Protein AF-A0A7C3Q2U7-F1 (afdb_monomer)

pLDDT: mean 83.55, std 12.83, range [42.94, 98.56]

Radius of gyration: 21.53 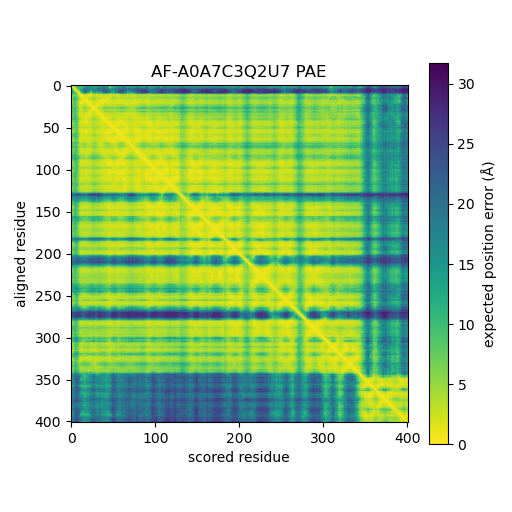Å; Cα contacts (8 Å, |Δi|>4): 1181; chains: 1; bounding box: 54×64×52 Å

Sequence (401 aa):
MLRSALPQRLPLFAGAGNTLMVYQLNSNGSIGSKITEKRLVSNIDDLKAQGNKLYVAANHAGLSMWDLGGLSSGNLTLDDQYLPDSLNEATYHIALKGSDSVFVAYKTKMALFKRNPNNTLSLLNKFAHQPLSLNPLVQLRIRGCAVKGGLLAFTTGYGAEPGTGVYLYNADNLSYISFRQQNFCDPEEVEFGQNNSLLYVAGGTESLESFGLIPHGIFYALNVSVPANPVEVYRDTVPGLPGIAISMPMNIDVQNDTVYVATQSGLKNNFNIITDTLSGRTYVYKAFANNTVQYITDFSGGLWHFDTEVFGSKAYVASEWYGIKTVNVSNVMSPVDMGNTLTGGWNLGADKFGSRLALANEGYGVKLFDITNLSSPSLIATNTAIGFCWNINYSATGQHI

Secondary structure (DSSP, 8-state):
-EEEPSSSS-PEEEEETTEEEEEEEPTTS-EEEEEEEEE-SS---EEEEETTEEEEEEBTTEEEEEE-TTGGGT--EEEEEE--SSTT--EEEEEEETTTEEEEEETTEEEEEEE-TTS-EEEEEEE---PPPSSTT---EEEEEEEETTEEEEEEESSS-TT-EEEEEETTT--EEEEEE-SSS---EEEE-SSSSEEEEEEEE--HHHH-SS-EEEEEEEE-SSTTS-EEEEEEEEE-BTTTB---EEEEEEETTEEEEEESS---TT----S-TTEEEEEEEEE-TTS-EEEEEEEEEEESEEEEEEETTEEEEEETTTEEEEEE-SSTTS-EEEEEE-----EEEEEEETTEEEEEETTTEEEEEE-SSTTS-EEEEEE-TT---S-----TTSS--

Solvent-accessible surface area (backbone atoms only — not comparable to full-atom values): 20344 Å² total; per-residue (Å²): 56,59,39,64,43,85,90,87,86,50,44,42,37,33,34,55,54,31,30,42,38,32,24,35,53,41,99,88,68,48,83,50,60,72,49,42,73,48,79,53,95,27,44,39,54,26,62,49,53,59,90,58,36,37,38,38,20,14,24,66,51,9,43,35,35,28,38,50,79,41,43,92,77,47,37,77,45,80,59,35,72,47,68,44,96,45,94,91,29,28,23,35,20,65,24,67,45,88,95,34,39,38,37,33,21,21,34,54,27,36,34,36,30,36,54,44,97,87,53,41,72,44,82,75,48,75,43,77,59,54,66,73,50,95,46,90,89,52,73,46,27,37,28,17,30,26,54,57,88,59,39,28,40,35,22,21,18,62,40,62,36,86,55,4,18,39,40,32,29,33,58,82,80,68,44,82,56,33,73,48,73,31,70,47,18,34,28,36,22,42,39,66,45,80,80,41,46,33,38,37,39,23,18,20,34,53,52,57,87,80,62,48,90,40,38,20,7,30,38,36,32,27,37,41,80,47,56,71,64,62,40,78,63,39,75,48,75,30,38,19,42,76,92,75,45,58,8,32,26,47,25,67,30,74,56,94,38,32,37,39,36,15,12,34,21,36,50,66,94,92,68,83,83,80,88,57,97,59,36,6,30,31,39,32,32,41,53,42,75,88,55,45,65,43,84,74,42,69,46,83,35,40,41,40,17,52,21,44,37,71,57,98,45,35,34,41,19,36,10,59,53,50,19,36,30,35,30,39,42,76,46,65,90,62,62,40,84,72,50,64,45,79,71,72,48,51,72,64,22,65,30,75,51,92,49,35,37,40,30,8,17,28,54,40,8,36,39,33,29,39,42,79,44,78,92,60,62,42,82,74,47,74,42,52,89,65,28,72,21,62,65,45,53,56,43,100,82,55,83,46,107

Mean predicted aligned error: 8.87 Å

Structure (mmCIF, N/CA/C/O backbone):
data_AF-A0A7C3Q2U7-F1
#
_entry.id   AF-A0A7C3Q2U7-F1
#
loop_
_atom_site.group_PDB
_atom_site.id
_atom_site.type_symbol
_atom_site.label_atom_id
_atom_site.label_alt_id
_atom_site.label_comp_id
_atom_site.label_asym_id
_atom_site.label_entity_id
_atom_site.label_seq_id
_atom_site.pdbx_PDB_ins_code
_atom_site.Cartn_x
_atom_site.Cartn_y
_atom_site.Cartn_z
_atom_site.occupancy
_atom_site.B_iso_or_equiv
_atom_site.auth_seq_id
_atom_site.auth_comp_id
_atom_site.auth_asym_id
_atom_site.auth_atom_id
_atom_site.pdbx_PDB_model_num
ATOM 1 N N . MET A 1 1 ? -3.624 6.154 3.120 1.00 50.00 1 MET A N 1
ATOM 2 C CA . MET A 1 1 ? -3.999 4.799 2.656 1.00 50.00 1 MET A CA 1
ATOM 3 C C . MET A 1 1 ? -5.444 4.755 2.181 1.00 50.00 1 MET A C 1
ATOM 5 O O . MET A 1 1 ? -6.264 5.459 2.767 1.00 50.00 1 MET A O 1
ATOM 9 N N . LEU A 1 2 ? -5.755 3.943 1.167 1.00 48.38 2 LEU A N 1
ATOM 10 C CA . LEU A 1 2 ? -7.076 3.719 0.567 1.00 48.38 2 LEU A CA 1
ATOM 11 C C . LEU A 1 2 ? -7.324 2.226 0.346 1.00 48.38 2 LEU A C 1
ATOM 13 O O . LEU A 1 2 ? -6.452 1.543 -0.184 1.00 48.38 2 LEU A O 1
ATOM 17 N N . ARG A 1 3 ? -8.496 1.723 0.751 1.00 70.50 3 ARG A N 1
ATOM 18 C CA . ARG A 1 3 ? -8.993 0.392 0.364 1.00 70.50 3 ARG A CA 1
ATOM 19 C C . ARG A 1 3 ? -10.492 0.401 0.079 1.00 70.50 3 ARG A C 1
ATOM 21 O O . ARG A 1 3 ? -11.269 1.101 0.728 1.00 70.50 3 ARG A O 1
ATOM 28 N N . SER A 1 4 ? -10.899 -0.495 -0.800 1.00 48.75 4 SER A N 1
ATOM 29 C CA . SER A 1 4 ? -12.252 -0.869 -1.160 1.00 48.75 4 SER A CA 1
ATOM 30 C C . SER A 1 4 ? -12.376 -2.383 -0.998 1.00 48.75 4 SER A C 1
ATOM 32 O O . SER A 1 4 ? -11.418 -3.144 -1.142 1.00 48.75 4 SER A O 1
ATOM 34 N N . ALA A 1 5 ? -13.561 -2.845 -0.616 1.00 47.25 5 ALA A N 1
ATOM 35 C CA . ALA A 1 5 ? -13.830 -4.268 -0.458 1.00 47.25 5 ALA A CA 1
ATOM 36 C C . ALA A 1 5 ? -14.544 -4.836 -1.707 1.00 47.25 5 ALA A C 1
ATOM 38 O O . ALA A 1 5 ? -15.299 -4.138 -2.384 1.00 47.25 5 ALA A O 1
ATOM 39 N N . LEU A 1 6 ? -14.296 -6.122 -1.986 1.00 47.62 6 LEU A N 1
ATOM 40 C CA . LEU A 1 6 ? -14.797 -6.940 -3.112 1.00 47.62 6 LEU A CA 1
ATOM 41 C C . LEU A 1 6 ? -16.341 -6.923 -3.315 1.00 47.62 6 LEU A C 1
ATOM 43 O O . LEU A 1 6 ? -17.094 -6.546 -2.425 1.00 47.62 6 LEU A O 1
ATOM 47 N N . PRO A 1 7 ? -16.859 -7.302 -4.503 1.00 48.28 7 PRO A N 1
ATOM 48 C CA . PRO A 1 7 ? -17.650 -6.401 -5.329 1.00 48.28 7 PRO A CA 1
ATOM 49 C C . PRO A 1 7 ? -19.150 -6.457 -5.028 1.00 48.28 7 PRO A C 1
ATOM 51 O O . PRO A 1 7 ? -19.771 -7.513 -5.087 1.00 48.28 7 PRO A O 1
ATOM 54 N N . GLN A 1 8 ? -19.739 -5.282 -4.799 1.00 42.94 8 GLN A N 1
ATOM 55 C CA . GLN A 1 8 ? -20.808 -4.722 -5.645 1.00 42.94 8 GLN A CA 1
ATOM 56 C C . GLN A 1 8 ? -21.399 -3.427 -5.066 1.00 42.94 8 GLN A C 1
ATOM 58 O O . GLN A 1 8 ? -22.060 -2.724 -5.818 1.00 42.94 8 GLN A O 1
ATOM 63 N N . ARG A 1 9 ? -21.148 -3.079 -3.790 1.00 53.47 9 ARG A N 1
ATOM 64 C CA . ARG A 1 9 ? -21.662 -1.867 -3.103 1.00 53.47 9 ARG A CA 1
ATOM 65 C C . ARG A 1 9 ? -20.943 -1.641 -1.759 1.00 53.47 9 ARG A C 1
ATOM 67 O O . ARG A 1 9 ? -21.580 -1.688 -0.711 1.00 53.47 9 ARG A O 1
ATOM 74 N N . LEU A 1 10 ? -19.622 -1.466 -1.749 1.00 64.25 10 LEU A N 1
ATOM 75 C CA . LEU A 1 10 ? -18.879 -1.320 -0.488 1.00 64.25 10 LEU A CA 1
ATOM 76 C C . LEU A 1 10 ? -18.264 0.074 -0.324 1.00 64.25 10 LEU A C 1
ATOM 78 O O . LEU A 1 10 ? -18.001 0.748 -1.322 1.00 64.25 10 LEU A O 1
ATOM 82 N N . PRO A 1 11 ? -18.123 0.542 0.928 1.00 76.19 11 PRO A N 1
ATOM 83 C CA . PRO A 1 11 ? -17.588 1.859 1.205 1.00 76.19 11 PRO A CA 1
ATOM 84 C C . PRO A 1 11 ? -16.089 1.942 0.916 1.00 76.19 11 PRO A C 1
ATOM 86 O O . PRO A 1 11 ? -15.379 0.937 0.925 1.00 76.19 11 PRO A O 1
ATOM 89 N N . LEU A 1 12 ? -15.624 3.164 0.680 1.00 80.00 12 LEU A N 1
ATOM 90 C CA . LEU A 1 12 ? -14.213 3.503 0.588 1.00 80.00 12 LEU A CA 1
ATOM 91 C C . LEU A 1 12 ? -13.664 3.729 1.999 1.00 80.00 12 LEU A C 1
ATOM 93 O O . LEU A 1 12 ? -14.201 4.544 2.757 1.00 80.00 12 LEU A O 1
ATOM 97 N N . PHE A 1 13 ? -12.593 3.023 2.339 1.00 84.56 13 PHE A N 1
ATOM 98 C CA . PHE A 1 13 ? -11.862 3.167 3.591 1.00 84.56 13 PHE A CA 1
ATOM 99 C C . PHE A 1 13 ? -10.617 4.007 3.343 1.00 84.56 13 PHE A C 1
ATOM 101 O O . PHE A 1 13 ? -9.801 3.664 2.493 1.00 84.56 13 PHE A O 1
ATOM 108 N N . ALA A 1 14 ? -10.455 5.090 4.094 1.00 79.44 14 ALA A N 1
ATOM 109 C CA . ALA A 1 14 ? -9.303 5.968 3.983 1.00 79.44 14 ALA A CA 1
ATOM 110 C C . ALA A 1 14 ? -8.620 6.140 5.340 1.00 79.44 14 ALA A C 1
ATOM 112 O O . ALA A 1 14 ? -9.243 6.580 6.305 1.00 79.44 14 ALA A O 1
ATOM 113 N N . GLY A 1 15 ? -7.331 5.821 5.411 1.00 76.56 15 GLY A N 1
ATOM 114 C CA . GLY A 1 15 ? -6.474 6.194 6.532 1.00 76.56 15 GLY A CA 1
ATOM 115 C C . GLY A 1 15 ? -5.944 7.609 6.316 1.00 76.56 15 GLY A C 1
ATOM 116 O O . GLY A 1 15 ? -5.132 7.817 5.411 1.00 76.56 15 GLY A O 1
ATOM 117 N N . ALA A 1 16 ? -6.416 8.563 7.121 1.00 72.31 16 ALA A N 1
ATOM 118 C CA . ALA A 1 16 ? -5.984 9.959 7.151 1.00 72.31 16 ALA A CA 1
ATOM 119 C C . ALA A 1 16 ? -5.207 10.217 8.453 1.00 72.31 16 ALA A C 1
ATOM 121 O O . ALA A 1 16 ? -5.792 10.505 9.502 1.00 72.31 16 ALA A O 1
ATOM 122 N N . GLY A 1 17 ? -3.884 10.030 8.405 1.00 76.75 17 GLY A N 1
ATOM 123 C CA . GLY A 1 17 ? -3.041 10.008 9.602 1.00 76.75 17 GLY A CA 1
ATOM 124 C C . GLY A 1 17 ? -3.463 8.871 10.532 1.00 76.75 17 GLY A C 1
ATOM 125 O O . GLY A 1 17 ? -3.490 7.710 10.134 1.00 76.75 17 GLY A O 1
ATOM 126 N N . ASN A 1 18 ? -3.847 9.199 11.762 1.00 80.38 18 ASN A N 1
ATOM 127 C CA . ASN A 1 18 ? -4.357 8.234 12.738 1.00 80.38 18 ASN A CA 1
ATOM 128 C C . ASN A 1 18 ? -5.884 8.035 12.686 1.00 80.38 18 ASN A C 1
ATOM 130 O O . ASN A 1 18 ? -6.451 7.395 13.569 1.00 80.38 18 ASN A O 1
ATOM 134 N N . THR A 1 19 ? -6.577 8.617 11.705 1.00 81.50 19 THR A N 1
ATOM 135 C CA . THR A 1 19 ? -8.038 8.535 11.607 1.00 81.50 19 THR A CA 1
ATOM 136 C C . THR A 1 19 ? -8.452 7.669 10.426 1.00 81.50 19 THR A C 1
ATOM 138 O O . THR A 1 19 ? -8.160 7.984 9.276 1.00 81.50 19 THR A O 1
ATOM 141 N N . LEU A 1 20 ? -9.182 6.594 10.705 1.00 83.25 20 LEU A N 1
ATOM 142 C CA . LEU A 1 20 ? -9.873 5.798 9.703 1.00 83.25 20 LEU A CA 1
ATOM 143 C C . LEU A 1 20 ? -11.197 6.479 9.354 1.00 83.25 20 LEU A C 1
ATOM 145 O O . LEU A 1 20 ? -12.071 6.627 10.208 1.00 83.25 20 LEU A O 1
ATOM 149 N N . MET A 1 21 ? -11.354 6.870 8.098 1.00 82.25 21 MET A N 1
ATOM 150 C CA . MET A 1 21 ? -12.576 7.437 7.539 1.00 82.25 21 MET A CA 1
ATOM 151 C C . MET A 1 21 ? -13.251 6.413 6.634 1.00 82.25 21 MET A C 1
ATOM 153 O O . MET A 1 21 ? -12.588 5.754 5.835 1.00 82.25 21 MET A O 1
ATOM 157 N N . VAL A 1 22 ? -14.572 6.291 6.742 1.00 84.25 22 VAL A N 1
ATOM 158 C CA . VAL A 1 22 ? -15.361 5.352 5.940 1.00 84.25 22 VAL A CA 1
ATOM 159 C C . VAL A 1 22 ? -16.422 6.125 5.178 1.00 84.25 22 VAL A C 1
ATOM 161 O O . VAL A 1 22 ? -17.239 6.812 5.791 1.00 84.25 22 VAL A O 1
ATOM 164 N N . TYR A 1 23 ? -16.435 6.004 3.854 1.00 80.38 23 TYR A N 1
ATOM 165 C CA . TYR A 1 23 ? -17.352 6.731 2.979 1.00 80.38 23 TYR A CA 1
ATOM 166 C C . TYR A 1 23 ? -18.207 5.787 2.155 1.00 80.38 23 TYR A C 1
ATOM 168 O O . TYR A 1 23 ? -17.700 4.831 1.582 1.00 80.38 23 TYR A O 1
ATOM 176 N N . GLN A 1 24 ? -19.490 6.094 2.009 1.00 82.81 24 GLN A N 1
ATOM 177 C CA . GLN A 1 24 ? -20.332 5.404 1.042 1.00 82.81 24 GLN A CA 1
ATOM 178 C C . GLN A 1 24 ? -19.889 5.783 -0.375 1.00 82.81 24 GLN A C 1
ATOM 180 O O . GLN A 1 24 ? -19.710 6.963 -0.661 1.00 82.81 24 GLN A O 1
ATOM 185 N N . LEU A 1 25 ? -19.763 4.812 -1.282 1.00 77.50 25 LEU A N 1
ATOM 186 C CA . LEU A 1 25 ? -19.620 5.099 -2.711 1.00 77.50 25 LEU A CA 1
ATOM 187 C C . LEU A 1 25 ? -20.998 5.204 -3.372 1.00 77.50 25 LEU A C 1
ATOM 189 O O . LEU A 1 25 ? -21.885 4.378 -3.126 1.00 77.50 25 LEU A O 1
ATOM 193 N N . ASN A 1 26 ? -21.169 6.217 -4.220 1.00 78.25 26 ASN A N 1
ATOM 194 C CA . ASN A 1 26 ? -22.335 6.356 -5.085 1.00 78.25 26 ASN A CA 1
ATOM 195 C C . ASN A 1 26 ? -22.276 5.332 -6.229 1.00 78.25 26 ASN A C 1
ATOM 197 O O . ASN A 1 26 ? -21.215 4.808 -6.567 1.00 78.25 26 ASN A O 1
ATOM 201 N N . SER A 1 27 ? -23.409 5.074 -6.884 1.00 76.69 27 SER A N 1
ATOM 202 C CA . SER A 1 27 ? -23.495 4.106 -7.993 1.00 76.69 27 SER A CA 1
ATOM 203 C C . SER A 1 27 ? -22.593 4.439 -9.189 1.00 76.69 27 SER A C 1
ATOM 205 O O . SER A 1 27 ? -22.203 3.546 -9.934 1.00 76.69 27 SER A O 1
ATOM 207 N N . ASN A 1 28 ? -22.246 5.714 -9.367 1.00 73.19 28 ASN A N 1
ATOM 208 C CA . ASN A 1 28 ? -21.318 6.202 -10.391 1.00 73.19 28 ASN A CA 1
ATOM 209 C C . ASN A 1 28 ? -19.833 6.152 -9.957 1.00 73.19 28 ASN A C 1
ATOM 211 O O . ASN A 1 28 ? -18.965 6.619 -10.700 1.00 73.19 28 ASN A O 1
ATOM 215 N N . GLY A 1 29 ? -19.544 5.632 -8.759 1.00 66.81 29 GLY A N 1
ATOM 216 C CA . GLY A 1 29 ? -18.209 5.552 -8.172 1.00 66.81 29 GLY A CA 1
ATOM 217 C C . GLY A 1 29 ? -17.691 6.857 -7.561 1.00 66.81 29 GLY A C 1
ATOM 218 O O . GLY A 1 29 ? -16.547 6.889 -7.126 1.00 66.81 29 GLY A O 1
ATOM 219 N N . SER A 1 30 ? -18.467 7.943 -7.502 1.00 73.31 30 SER A N 1
ATOM 220 C CA . SER A 1 30 ? -18.036 9.108 -6.720 1.00 73.31 30 SER A CA 1
ATOM 221 C C . SER A 1 30 ? -18.179 8.843 -5.221 1.00 73.31 30 SER A C 1
ATOM 223 O O . SER A 1 30 ? -19.038 8.067 -4.790 1.00 73.31 30 SER A O 1
ATOM 225 N N . ILE A 1 31 ? -17.336 9.493 -4.420 1.00 72.12 31 ILE A N 1
ATOM 226 C CA . ILE A 1 31 ? -17.420 9.406 -2.963 1.00 72.12 31 ILE A CA 1
ATOM 227 C C . ILE A 1 31 ? -18.670 10.167 -2.499 1.00 72.12 31 ILE A C 1
ATOM 229 O O . ILE A 1 31 ? -18.896 11.317 -2.876 1.00 72.12 31 ILE A O 1
ATOM 233 N N . GLY A 1 32 ? -19.522 9.482 -1.741 1.00 77.75 32 GLY A N 1
ATOM 234 C CA . GLY A 1 32 ? -20.755 9.995 -1.155 1.00 77.75 32 GLY A CA 1
ATOM 235 C C . GLY A 1 32 ? -20.576 10.391 0.312 1.00 77.75 32 GLY A C 1
ATOM 236 O O . GLY A 1 32 ? -19.523 10.867 0.731 1.00 77.75 32 GLY A O 1
ATOM 237 N N . SER A 1 33 ? -21.625 10.215 1.117 1.00 81.31 33 SER A N 1
ATOM 238 C CA . SER A 1 33 ? -21.607 10.599 2.532 1.00 81.31 33 SER A CA 1
ATOM 239 C C . SER A 1 33 ? -20.622 9.766 3.359 1.00 81.31 33 SER A C 1
ATOM 241 O O . SER A 1 33 ? -20.526 8.546 3.193 1.00 81.31 33 SER A O 1
ATOM 243 N N . LYS A 1 34 ? -19.958 10.410 4.326 1.00 82.56 34 LYS A N 1
ATOM 244 C CA . LYS A 1 34 ? -19.195 9.717 5.373 1.00 82.56 34 LYS A CA 1
ATOM 245 C C . LYS A 1 34 ? -20.142 8.861 6.222 1.00 82.56 34 LYS A C 1
ATOM 247 O O . LYS A 1 34 ? -21.132 9.372 6.734 1.00 82.56 34 LYS A O 1
ATOM 252 N N . ILE A 1 35 ? -19.820 7.579 6.364 1.00 83.00 35 ILE A N 1
ATOM 253 C CA . ILE A 1 35 ? -20.550 6.606 7.186 1.00 83.00 35 ILE A CA 1
ATOM 254 C C . ILE A 1 35 ? -20.117 6.740 8.646 1.00 83.00 35 ILE A C 1
ATOM 256 O O . ILE A 1 35 ? -20.946 6.913 9.530 1.00 83.00 35 ILE A O 1
ATOM 260 N N . THR A 1 36 ? -18.808 6.672 8.899 1.00 83.69 36 THR A N 1
ATOM 261 C CA . THR A 1 36 ? -18.223 6.771 10.242 1.00 83.69 36 THR A CA 1
ATOM 262 C C . THR A 1 36 ? -16.760 7.199 10.156 1.00 83.69 36 THR A C 1
ATOM 264 O O . THR A 1 36 ? -16.123 7.090 9.108 1.00 83.69 36 THR A O 1
ATOM 267 N N . GLU A 1 37 ? -16.211 7.655 11.279 1.00 85.31 37 GLU A N 1
ATOM 268 C CA . GLU A 1 37 ? -14.771 7.792 11.488 1.00 85.31 37 GLU A CA 1
ATOM 269 C C . GLU A 1 37 ? -14.351 7.099 12.789 1.00 85.31 37 GLU A C 1
ATOM 271 O O . GLU A 1 37 ? -15.141 7.006 13.731 1.00 85.31 37 GLU A O 1
ATOM 276 N N . LYS A 1 38 ? -13.117 6.594 12.841 1.00 83.00 38 LYS A N 1
ATOM 277 C CA . LYS A 1 38 ? -12.501 6.021 14.042 1.00 83.00 38 LYS A CA 1
ATOM 278 C C . LYS A 1 38 ? -11.085 6.551 14.190 1.00 83.00 38 LYS A C 1
ATOM 280 O O . LYS A 1 38 ? -10.307 6.512 13.245 1.00 83.00 38 LYS A O 1
ATOM 285 N N . ARG A 1 39 ? -10.751 7.037 15.384 1.00 83.19 39 ARG A N 1
ATOM 286 C CA . ARG A 1 39 ? -9.395 7.483 15.715 1.00 83.19 39 ARG A CA 1
ATOM 287 C C . ARG A 1 39 ? -8.621 6.348 16.359 1.00 83.19 39 ARG A C 1
ATOM 289 O O . ARG A 1 39 ? -9.099 5.748 17.319 1.00 83.19 39 ARG A O 1
ATOM 296 N N . LEU A 1 40 ? -7.438 6.085 15.830 1.00 83.25 40 LEU A N 1
ATOM 297 C CA . LEU A 1 40 ? -6.455 5.173 16.386 1.00 83.25 40 LEU A CA 1
ATOM 298 C C . LEU A 1 40 ? -5.384 5.981 17.129 1.00 83.25 40 LEU A C 1
ATOM 300 O O . LEU A 1 40 ? -5.228 7.190 16.948 1.00 83.25 40 LEU A O 1
ATOM 304 N N . VAL A 1 41 ? -4.634 5.302 17.993 1.00 86.19 41 VAL A N 1
ATOM 305 C CA . VAL A 1 41 ? -3.571 5.921 18.804 1.00 86.19 41 VAL A CA 1
ATOM 306 C C . VAL A 1 41 ? -2.276 6.160 18.020 1.00 86.19 41 VAL A C 1
ATOM 308 O O . VAL A 1 41 ? -1.319 6.712 18.554 1.00 86.19 41 VAL A O 1
ATOM 311 N N . SER A 1 42 ? -2.212 5.736 16.759 1.00 87.94 42 SER A N 1
ATOM 312 C CA . SER A 1 42 ? -1.047 5.891 15.885 1.00 87.94 42 SER A CA 1
ATOM 313 C C . SER A 1 42 ? -1.471 5.992 14.422 1.00 87.94 42 SER A C 1
ATOM 315 O O . SER A 1 42 ? -2.615 5.677 14.086 1.00 87.94 42 SER A O 1
ATOM 317 N N . ASN A 1 43 ? -0.556 6.455 13.569 1.00 86.25 43 ASN A N 1
ATOM 318 C CA . ASN A 1 43 ? -0.792 6.595 12.134 1.00 86.25 43 ASN A CA 1
ATOM 319 C C . ASN A 1 43 ? -1.131 5.249 11.494 1.00 86.25 43 ASN A C 1
ATOM 321 O O . ASN A 1 43 ? -0.556 4.229 11.863 1.00 86.25 43 ASN A O 1
ATOM 325 N N . ILE A 1 44 ? -2.072 5.271 10.555 1.00 87.31 44 ILE A N 1
ATOM 326 C CA . ILE A 1 44 ? -2.482 4.122 9.755 1.00 87.31 44 ILE A CA 1
ATOM 327 C C . ILE A 1 44 ? -1.519 4.003 8.577 1.00 87.31 44 ILE A C 1
ATOM 329 O O . ILE A 1 44 ? -1.500 4.883 7.716 1.00 87.31 44 ILE A O 1
ATOM 333 N N . ASP A 1 45 ? -0.758 2.914 8.552 1.00 89.69 45 ASP A N 1
ATOM 334 C CA . ASP A 1 45 ? 0.236 2.622 7.518 1.00 89.69 45 ASP A CA 1
ATOM 335 C C . ASP A 1 45 ? -0.331 1.708 6.426 1.00 89.69 45 ASP A C 1
ATOM 337 O O . ASP A 1 45 ? 0.030 1.877 5.27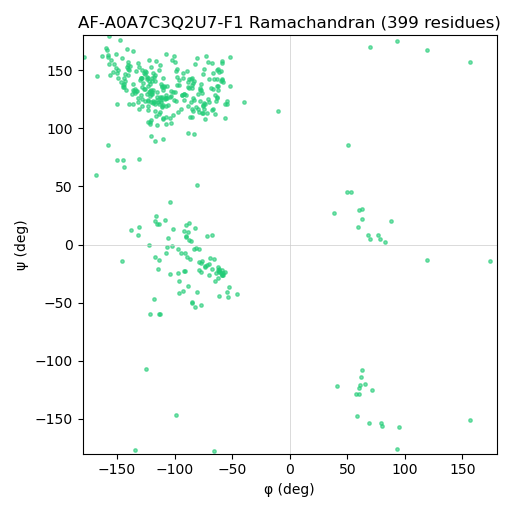2 1.00 89.69 45 ASP A O 1
ATOM 341 N N . ASP A 1 46 ? -1.273 0.809 6.744 1.00 91.50 46 ASP A N 1
ATOM 342 C CA . ASP A 1 46 ? -1.966 0.006 5.730 1.00 91.50 46 ASP A CA 1
ATOM 343 C C . ASP A 1 46 ? -3.367 -0.429 6.175 1.00 91.50 46 ASP A C 1
ATOM 345 O O . ASP A 1 46 ? -3.701 -0.531 7.360 1.00 91.50 46 ASP A O 1
ATOM 349 N N . LEU A 1 47 ? -4.206 -0.683 5.181 1.00 90.44 47 LEU A N 1
ATOM 350 C CA . LEU A 1 47 ? -5.555 -1.201 5.309 1.00 90.44 47 LEU A CA 1
ATOM 351 C C . LEU A 1 47 ? -5.662 -2.416 4.384 1.00 90.44 47 LEU A C 1
ATOM 353 O O . LEU A 1 47 ? -5.143 -2.387 3.275 1.00 90.44 47 LEU A O 1
ATOM 357 N N . LYS A 1 48 ? -6.392 -3.465 4.764 1.00 89.38 48 LYS A N 1
ATOM 358 C CA . LYS A 1 48 ? -6.821 -4.516 3.821 1.00 89.38 48 LYS A CA 1
ATOM 359 C C . LYS A 1 48 ? -8.224 -4.974 4.176 1.00 89.38 48 LYS A C 1
ATOM 361 O O . LYS A 1 48 ? -8.512 -5.250 5.336 1.00 89.38 48 LYS A O 1
ATOM 366 N N . ALA A 1 49 ? -9.101 -5.079 3.185 1.00 86.88 49 ALA A N 1
ATOM 367 C CA . ALA A 1 49 ? -10.458 -5.566 3.391 1.00 86.88 49 ALA A CA 1
ATOM 368 C C . ALA A 1 49 ? -10.640 -6.953 2.767 1.00 86.88 49 ALA A C 1
ATOM 370 O O . ALA A 1 49 ? -10.210 -7.205 1.644 1.00 86.88 49 ALA A O 1
ATOM 371 N N . GLN A 1 50 ? -11.297 -7.860 3.491 1.00 86.75 50 GLN A N 1
ATOM 372 C CA . GLN A 1 50 ? -11.624 -9.192 2.989 1.00 86.75 50 GLN A CA 1
ATOM 373 C C . GLN A 1 50 ? -12.912 -9.721 3.617 1.00 86.75 50 GLN A C 1
ATOM 375 O O . GLN A 1 50 ? -13.011 -9.925 4.832 1.00 86.75 50 GLN A O 1
ATOM 380 N N . GLY A 1 51 ? -13.893 -10.014 2.763 1.00 85.00 51 GLY A N 1
ATOM 381 C CA . GLY A 1 51 ? -15.231 -10.386 3.213 1.00 85.00 51 GLY A CA 1
ATOM 382 C C . GLY A 1 51 ? -15.846 -9.255 4.039 1.00 85.00 51 GLY A C 1
ATOM 383 O O . GLY A 1 51 ? -15.840 -8.105 3.614 1.00 85.00 51 GLY A O 1
ATOM 384 N N . ASN A 1 52 ? -16.342 -9.577 5.233 1.00 87.81 52 ASN A N 1
ATOM 385 C CA . ASN A 1 52 ? -16.906 -8.603 6.169 1.00 87.81 52 ASN A CA 1
ATOM 386 C C . ASN A 1 52 ? -15.879 -8.015 7.151 1.00 87.81 52 ASN A C 1
ATOM 388 O O . ASN A 1 52 ? -16.294 -7.483 8.175 1.00 87.81 52 ASN A O 1
ATOM 392 N N . LYS A 1 53 ? -14.569 -8.135 6.894 1.00 91.75 53 LYS A N 1
ATOM 393 C CA . LYS A 1 53 ? -13.527 -7.640 7.805 1.00 91.75 53 LYS A CA 1
ATOM 394 C C . LYS A 1 53 ? -12.641 -6.594 7.151 1.00 91.75 53 LYS A C 1
ATOM 396 O O . LYS A 1 53 ? -12.289 -6.718 5.977 1.00 91.75 53 LYS A O 1
ATOM 401 N N . LEU A 1 54 ? -12.251 -5.609 7.953 1.00 93.31 54 LEU A N 1
ATOM 402 C CA . LEU A 1 54 ? -11.196 -4.650 7.651 1.00 93.31 54 LEU A CA 1
ATOM 403 C C . LEU A 1 54 ? -10.044 -4.861 8.628 1.00 93.31 54 LEU A C 1
ATOM 405 O O . LEU A 1 54 ? -10.227 -4.770 9.839 1.00 93.31 54 LEU A O 1
ATOM 409 N N . TYR A 1 55 ? -8.861 -5.114 8.094 1.00 96.31 55 TYR A N 1
ATOM 410 C CA . TYR A 1 55 ? -7.614 -5.146 8.837 1.00 96.31 55 TYR A CA 1
ATOM 411 C C . TYR A 1 55 ? -6.930 -3.790 8.709 1.00 96.31 55 TYR A C 1
ATOM 413 O O . TYR A 1 55 ? -6.893 -3.213 7.621 1.00 96.31 55 TYR A O 1
ATOM 421 N N . VAL A 1 56 ? -6.400 -3.290 9.819 1.00 96.62 56 VAL A N 1
ATOM 422 C CA . VAL A 1 56 ? -5.717 -1.999 9.900 1.00 96.62 56 VAL A CA 1
ATOM 423 C C . VAL A 1 56 ? -4.367 -2.216 10.566 1.00 96.62 56 VAL A C 1
ATOM 425 O O . VAL A 1 56 ? -4.315 -2.655 11.717 1.00 96.62 56 VAL A O 1
ATOM 428 N N . ALA A 1 57 ? -3.293 -1.903 9.847 1.00 96.56 57 ALA A N 1
ATOM 429 C CA . ALA A 1 57 ? -1.951 -1.778 10.391 1.00 96.56 57 ALA A CA 1
ATOM 430 C C . ALA A 1 57 ? -1.733 -0.307 10.723 1.00 96.56 57 ALA A C 1
ATOM 432 O O . ALA A 1 57 ? -1.780 0.554 9.844 1.00 96.56 57 ALA A O 1
ATOM 433 N N . ALA A 1 58 ? -1.536 -0.011 12.003 1.00 93.81 58 ALA A N 1
ATOM 434 C CA . ALA A 1 58 ? -1.402 1.357 12.469 1.00 93.81 58 ALA A CA 1
ATOM 435 C C . ALA A 1 58 ? -0.184 1.514 13.371 1.00 93.81 58 ALA A C 1
ATOM 437 O O . ALA A 1 58 ? -0.322 1.641 14.585 1.00 93.81 58 ALA A O 1
ATOM 438 N N . ASN A 1 59 ? 1.011 1.489 12.782 1.00 92.38 59 ASN A N 1
ATOM 439 C CA . ASN A 1 59 ? 2.277 1.760 13.453 1.00 92.38 59 ASN A CA 1
ATOM 440 C C . ASN A 1 59 ? 2.374 1.123 14.864 1.00 92.38 59 ASN A C 1
ATOM 442 O O . ASN A 1 59 ? 2.206 -0.089 15.012 1.00 92.38 59 ASN A O 1
ATOM 446 N N . HIS A 1 60 ? 2.594 1.920 15.913 1.00 93.44 60 HIS A N 1
ATOM 447 C CA . HIS A 1 60 ? 2.656 1.476 17.309 1.00 93.44 60 HIS A CA 1
ATOM 448 C C . HIS A 1 60 ? 1.315 1.014 17.920 1.00 93.44 60 HIS A C 1
ATOM 450 O O . HIS A 1 60 ? 1.316 0.394 18.983 1.00 93.44 60 HIS A O 1
ATOM 456 N N . ALA A 1 61 ? 0.175 1.262 17.270 1.00 93.12 61 ALA A N 1
ATOM 457 C CA . ALA A 1 61 ? -1.112 0.671 17.649 1.00 93.12 61 ALA A CA 1
ATOM 458 C C . ALA A 1 61 ? -1.235 -0.798 17.203 1.00 93.12 61 ALA A C 1
ATOM 460 O O . ALA A 1 61 ? -2.086 -1.527 17.714 1.00 93.12 61 ALA A O 1
ATOM 461 N N . GLY A 1 62 ? -0.373 -1.251 16.289 1.00 96.19 62 GLY A N 1
ATOM 462 C CA . GLY A 1 62 ? -0.317 -2.635 15.836 1.00 96.19 62 GLY A CA 1
ATOM 463 C C . GLY A 1 62 ? -1.392 -3.005 14.817 1.00 96.19 62 GLY A C 1
ATOM 464 O O . GLY A 1 62 ? -1.883 -2.161 14.065 1.00 96.19 62 GLY A O 1
ATOM 465 N N .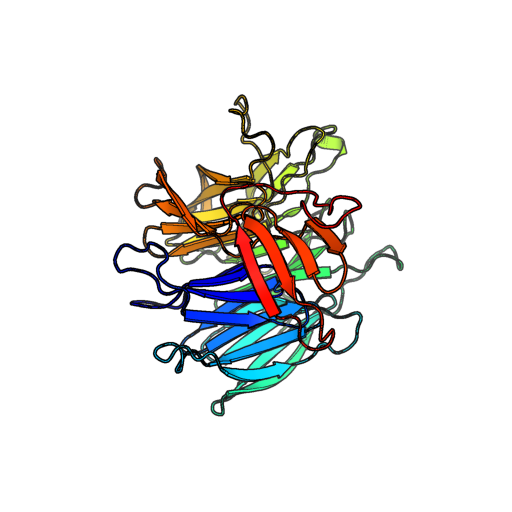 LEU A 1 63 ? -1.741 -4.294 14.791 1.00 98.00 63 LEU A N 1
ATOM 466 C CA . LEU A 1 63 ? -2.760 -4.845 13.900 1.00 98.00 63 LEU A CA 1
ATOM 467 C C . LEU A 1 63 ? -4.113 -4.814 14.608 1.00 98.00 63 LEU A C 1
ATOM 469 O O . LEU A 1 63 ? -4.245 -5.351 15.704 1.00 98.00 63 LEU A O 1
ATOM 473 N N . SER A 1 64 ? -5.137 -4.274 13.957 1.00 97.62 64 SER A N 1
ATOM 474 C CA . SER A 1 64 ? -6.528 -4.388 14.408 1.00 97.62 64 SER A CA 1
ATOM 475 C C . SER A 1 64 ? -7.425 -4.960 13.316 1.00 97.62 64 SER A C 1
ATOM 477 O O . SER A 1 64 ? -7.176 -4.758 12.129 1.00 97.62 64 SER A O 1
ATOM 479 N N . MET A 1 65 ? -8.465 -5.686 13.721 1.00 97.12 65 MET A N 1
ATOM 480 C CA . MET A 1 65 ? -9.483 -6.257 12.844 1.00 97.12 65 MET A CA 1
ATOM 481 C C . MET A 1 65 ? -10.854 -5.712 13.239 1.00 97.12 65 MET A C 1
ATOM 483 O O . MET A 1 65 ? -11.234 -5.749 14.407 1.00 97.12 65 MET A O 1
ATOM 487 N N . TRP A 1 66 ? -11.594 -5.212 12.255 1.00 94.88 66 TRP A N 1
ATOM 488 C CA . TRP A 1 66 ? -12.867 -4.529 12.446 1.00 94.88 66 TRP A CA 1
ATOM 489 C C . TRP A 1 66 ? -13.980 -5.209 11.653 1.00 94.88 66 TRP A C 1
ATOM 491 O O . TRP A 1 66 ? -13.769 -5.638 10.513 1.00 94.88 66 TRP A O 1
ATOM 501 N N . ASP A 1 67 ? -15.176 -5.244 12.235 1.00 92.69 67 ASP A N 1
ATOM 502 C CA . ASP A 1 67 ? -16.370 -5.786 11.603 1.00 92.69 67 ASP A CA 1
ATOM 503 C C . ASP A 1 67 ? -17.045 -4.760 10.693 1.00 92.69 67 ASP A C 1
ATOM 505 O O . ASP A 1 67 ? -17.446 -3.677 11.126 1.00 92.69 67 ASP A O 1
ATOM 509 N N . LEU A 1 68 ? -17.226 -5.138 9.430 1.00 89.38 68 LEU A N 1
ATOM 510 C CA . LEU A 1 68 ? -17.904 -4.330 8.419 1.00 89.38 68 LEU A CA 1
ATOM 511 C C . LEU A 1 68 ? -19.411 -4.609 8.348 1.00 89.38 68 LEU A C 1
ATOM 513 O O . LEU A 1 68 ? -20.124 -3.893 7.644 1.00 89.38 68 LEU A O 1
ATOM 517 N N . GLY A 1 69 ? -19.915 -5.619 9.068 1.00 87.69 69 GLY A N 1
ATOM 518 C CA . GLY A 1 69 ? -21.331 -5.995 9.062 1.00 87.69 69 GLY A CA 1
ATOM 519 C C . GLY A 1 69 ? -22.264 -4.897 9.584 1.00 87.69 69 GLY A C 1
ATOM 520 O O . GLY A 1 69 ? -23.404 -4.793 9.137 1.00 87.69 69 GLY A O 1
ATOM 521 N N . GLY A 1 70 ? -21.774 -4.037 10.481 1.00 84.38 70 GLY A N 1
ATOM 522 C CA . GLY A 1 70 ? -22.531 -2.920 11.054 1.00 84.38 70 GLY A CA 1
ATOM 523 C C . GLY A 1 70 ? -22.568 -1.636 10.215 1.00 84.38 70 GLY A C 1
ATOM 524 O O . GLY A 1 70 ? -23.250 -0.683 10.609 1.00 84.38 70 GLY A O 1
ATOM 525 N N . LEU A 1 71 ? -21.863 -1.570 9.077 1.00 84.44 71 LEU A N 1
ATOM 526 C CA . LEU A 1 71 ? -21.652 -0.306 8.356 1.00 84.44 71 LEU A CA 1
ATOM 527 C C . LEU A 1 71 ? -22.940 0.310 7.803 1.00 84.44 71 LEU A C 1
ATOM 529 O O . LEU A 1 71 ? -23.059 1.533 7.773 1.00 84.44 71 LEU A O 1
ATOM 533 N N . SER A 1 72 ? -23.935 -0.502 7.433 1.00 81.62 72 SER A N 1
ATOM 534 C CA . SER A 1 72 ? -25.252 -0.005 7.003 1.00 81.62 72 SER A CA 1
ATOM 535 C C . SER A 1 72 ? -25.982 0.786 8.092 1.00 81.62 72 SER A C 1
ATOM 537 O O . SER A 1 72 ? -26.856 1.591 7.790 1.00 81.62 72 SER A O 1
ATOM 539 N N . SER A 1 73 ? -25.624 0.559 9.356 1.00 84.31 73 SER A N 1
ATOM 540 C CA . SER A 1 73 ? -26.148 1.273 10.522 1.00 84.31 73 SER A CA 1
ATOM 541 C C . SER A 1 73 ? -25.176 2.338 11.042 1.00 84.31 73 SER A C 1
ATOM 543 O O . SER A 1 73 ? -25.350 2.822 12.156 1.00 84.31 73 SER A O 1
ATOM 545 N N . GLY A 1 74 ? -24.139 2.688 10.272 1.00 82.88 74 GLY A N 1
ATOM 546 C CA . GLY A 1 74 ? -23.116 3.655 10.678 1.00 82.88 74 GLY A CA 1
ATOM 547 C C . GLY A 1 74 ? -22.089 3.110 11.675 1.00 82.88 74 GLY A C 1
ATOM 548 O O . GLY A 1 74 ? -21.276 3.873 12.190 1.00 82.88 74 GLY A O 1
ATOM 549 N N . ASN A 1 75 ? -22.101 1.804 11.959 1.00 85.94 75 ASN A N 1
ATOM 550 C CA . ASN A 1 75 ? -21.252 1.208 12.984 1.00 85.94 75 ASN A CA 1
ATOM 551 C C . ASN A 1 75 ? -20.038 0.504 12.374 1.00 85.94 75 ASN A C 1
ATOM 553 O O . ASN A 1 75 ? -20.166 -0.326 11.479 1.00 85.94 75 ASN A O 1
ATOM 557 N N . LEU A 1 76 ? -18.864 0.802 12.928 1.00 88.88 76 LEU A N 1
ATOM 558 C CA . LEU A 1 76 ? -17.631 0.050 12.716 1.00 88.88 76 LEU A CA 1
ATOM 559 C C . LEU A 1 76 ? -17.121 -0.391 14.090 1.00 88.88 76 LEU A C 1
ATOM 561 O O . LEU A 1 76 ? -16.800 0.456 14.931 1.00 88.88 76 LEU A O 1
ATOM 565 N N . THR A 1 77 ? -17.092 -1.699 14.324 1.00 92.75 77 THR A N 1
ATOM 566 C CA . THR A 1 77 ? -16.786 -2.290 15.634 1.00 92.75 77 THR A CA 1
ATOM 567 C C . THR A 1 77 ? -15.441 -2.995 15.574 1.00 92.75 77 THR A C 1
ATOM 569 O O . THR A 1 77 ? -15.153 -3.677 14.595 1.00 92.75 77 THR A O 1
ATOM 572 N N . LEU A 1 78 ? -14.608 -2.808 16.596 1.00 95.44 78 LEU A N 1
ATOM 573 C CA . LEU A 1 78 ? -13.351 -3.539 16.736 1.00 95.44 78 LEU A CA 1
ATOM 574 C C . LEU A 1 78 ? -13.672 -4.973 17.175 1.00 95.44 78 LEU A C 1
ATOM 576 O O . LEU A 1 78 ? -14.299 -5.151 18.217 1.00 95.44 78 LEU A O 1
ATOM 580 N N . ASP A 1 79 ? -13.255 -5.963 16.391 1.00 96.88 79 ASP A N 1
ATOM 581 C CA . ASP A 1 79 ? -13.379 -7.377 16.756 1.00 96.88 79 ASP A CA 1
ATOM 582 C C . ASP A 1 79 ? -12.196 -7.830 17.615 1.00 96.88 79 ASP A C 1
ATOM 584 O O . ASP A 1 79 ? -12.390 -8.447 18.659 1.00 96.88 79 ASP A O 1
ATOM 588 N N . ASP A 1 80 ? -10.970 -7.526 17.175 1.00 98.06 80 ASP A N 1
ATOM 589 C CA . ASP A 1 80 ? -9.747 -7.930 17.872 1.00 98.06 80 ASP A CA 1
ATOM 590 C C . ASP A 1 80 ? -8.552 -7.035 17.507 1.00 98.06 80 ASP A C 1
ATOM 592 O O . ASP A 1 80 ? -8.548 -6.350 16.478 1.00 98.06 80 ASP A O 1
ATOM 596 N N . GLN A 1 81 ? -7.518 -7.051 18.346 1.00 96.69 81 GLN A N 1
ATOM 597 C CA . GLN A 1 81 ? -6.292 -6.282 18.173 1.00 96.69 81 GLN A CA 1
ATOM 598 C C . GLN A 1 81 ? -5.078 -7.036 18.718 1.00 96.69 81 GLN A C 1
ATOM 600 O O . GLN A 1 81 ? -5.096 -7.585 19.816 1.00 96.69 81 GLN A O 1
ATOM 605 N N . TYR A 1 82 ? -3.971 -6.958 17.985 1.00 96.94 82 TYR A N 1
ATOM 606 C CA . TYR A 1 82 ? -2.655 -7.368 18.451 1.00 96.94 82 TYR A CA 1
ATOM 607 C C . TYR A 1 82 ? -1.738 -6.148 18.584 1.00 96.94 82 TYR A C 1
ATOM 609 O O . TYR A 1 82 ? -1.366 -5.513 17.589 1.00 96.94 82 TYR A O 1
ATOM 617 N N . LEU A 1 83 ? -1.352 -5.838 19.824 1.00 95.00 83 LEU A N 1
ATOM 618 C CA . LEU A 1 83 ? -0.412 -4.759 20.127 1.00 95.00 83 LEU A CA 1
ATOM 619 C C . LEU A 1 83 ? 1.027 -5.168 19.776 1.00 95.00 83 LEU A C 1
ATOM 621 O O . LEU A 1 83 ? 1.381 -6.337 19.935 1.00 95.00 83 LEU A O 1
ATOM 625 N N . PRO A 1 84 ? 1.885 -4.236 19.328 1.00 92.19 84 PRO A N 1
ATOM 626 C CA . PRO A 1 84 ? 3.281 -4.550 19.058 1.00 92.19 84 PRO A CA 1
ATOM 627 C C . PRO A 1 84 ? 4.020 -5.055 20.305 1.00 92.19 84 PRO A C 1
ATOM 629 O O . PRO A 1 84 ? 3.747 -4.631 21.425 1.00 92.19 84 PRO A O 1
ATOM 632 N N . ASP A 1 85 ? 5.010 -5.927 20.097 1.00 89.94 85 ASP A N 1
ATOM 633 C CA . ASP A 1 85 ? 5.767 -6.577 21.182 1.00 89.94 85 ASP A CA 1
ATOM 634 C C . ASP A 1 85 ? 6.535 -5.593 22.086 1.00 89.94 85 ASP A C 1
ATOM 636 O O . ASP A 1 85 ? 6.937 -5.945 23.193 1.00 89.94 85 ASP A O 1
ATOM 640 N N . SER A 1 86 ? 6.809 -4.382 21.594 1.00 91.19 86 SER A N 1
ATOM 641 C CA . SER A 1 86 ? 7.499 -3.326 22.334 1.00 91.19 86 SER A CA 1
ATOM 642 C C . SER A 1 86 ? 7.213 -1.953 21.724 1.00 91.19 86 SER A C 1
ATOM 644 O O . SER A 1 86 ? 6.749 -1.853 20.589 1.00 91.19 86 SER A O 1
ATOM 646 N N . LEU A 1 87 ? 7.592 -0.887 22.435 1.00 86.38 87 LEU A N 1
ATOM 647 C CA . LEU A 1 87 ? 7.523 0.489 21.926 1.00 86.38 87 LEU A CA 1
ATOM 648 C C . LEU A 1 87 ? 8.419 0.735 20.699 1.00 86.38 87 LEU A C 1
ATOM 650 O O . LEU A 1 87 ? 8.203 1.695 19.969 1.00 86.38 87 LEU A O 1
ATOM 654 N N . ASN A 1 88 ? 9.425 -0.114 20.456 1.00 86.94 88 ASN A N 1
ATOM 655 C CA . ASN A 1 88 ? 10.297 -0.002 19.284 1.00 86.94 88 ASN A CA 1
ATOM 656 C C . ASN A 1 88 ? 9.745 -0.746 18.056 1.00 86.94 88 ASN A C 1
ATOM 658 O O . ASN A 1 88 ? 10.422 -0.821 17.032 1.00 86.94 88 ASN A O 1
ATOM 662 N N . GLU A 1 89 ? 8.549 -1.319 18.151 1.00 91.81 89 GLU A N 1
ATOM 663 C CA . GLU A 1 89 ? 7.927 -2.098 17.090 1.00 91.81 89 GLU A CA 1
ATOM 664 C C . GLU A 1 89 ? 6.728 -1.344 16.497 1.00 91.81 89 GLU A C 1
ATOM 666 O O . GLU A 1 89 ? 5.992 -0.665 17.214 1.00 91.81 89 GLU A O 1
ATOM 671 N N . ALA A 1 90 ? 6.537 -1.470 15.184 1.00 93.50 90 ALA A N 1
ATOM 672 C CA . ALA A 1 90 ? 5.450 -0.838 14.440 1.00 93.50 90 ALA A CA 1
ATOM 673 C C . ALA A 1 90 ? 4.968 -1.765 13.317 1.00 93.50 90 ALA A C 1
ATOM 675 O O . ALA A 1 90 ? 5.795 -2.447 12.718 1.00 93.50 90 ALA A O 1
ATOM 676 N N . THR A 1 91 ? 3.664 -1.799 13.037 1.00 95.94 91 THR A N 1
ATOM 677 C CA . THR A 1 91 ? 3.092 -2.469 11.851 1.00 95.94 91 THR A CA 1
ATOM 678 C C . THR A 1 91 ? 3.063 -1.529 10.658 1.00 95.94 91 THR A C 1
ATOM 680 O O . THR A 1 91 ? 2.586 -0.408 10.818 1.00 95.94 91 THR A O 1
ATOM 683 N N . TYR A 1 92 ? 3.478 -2.005 9.485 1.00 93.88 92 TYR A N 1
ATOM 684 C CA . TYR A 1 92 ? 3.534 -1.194 8.267 1.00 93.88 92 TYR A CA 1
ATOM 685 C C . TYR A 1 92 ? 2.625 -1.692 7.149 1.00 93.88 92 TYR A C 1
ATOM 687 O O . TYR A 1 92 ? 1.897 -0.890 6.587 1.00 93.88 92 TYR A O 1
ATOM 695 N N . HIS A 1 93 ? 2.621 -2.991 6.845 1.00 96.19 93 HIS A N 1
ATOM 696 C CA . HIS A 1 93 ? 1.857 -3.515 5.708 1.00 96.19 93 HIS A CA 1
ATOM 697 C C . HIS A 1 93 ? 1.208 -4.863 6.018 1.00 96.19 93 HIS A C 1
ATOM 699 O O . HIS A 1 93 ? 1.701 -5.619 6.863 1.00 96.19 93 HIS A O 1
ATOM 705 N N . ILE A 1 94 ? 0.099 -5.165 5.344 1.00 97.94 94 ILE A N 1
ATOM 706 C CA . ILE A 1 94 ? -0.687 -6.387 5.520 1.00 97.94 94 ILE A CA 1
ATOM 707 C C . ILE A 1 94 ? -0.805 -7.114 4.180 1.00 97.94 94 ILE A C 1
ATOM 709 O O . ILE A 1 94 ? -1.152 -6.522 3.167 1.00 97.94 94 ILE A O 1
ATOM 713 N N . ALA A 1 95 ? -0.634 -8.435 4.180 1.00 97.62 95 ALA A N 1
ATOM 714 C CA . ALA A 1 95 ? -0.956 -9.282 3.035 1.00 97.62 95 ALA A CA 1
ATOM 715 C C . ALA A 1 95 ? -1.897 -10.417 3.451 1.00 97.62 95 ALA A C 1
ATOM 717 O O . ALA A 1 95 ? -1.687 -11.085 4.464 1.00 97.62 95 ALA A O 1
ATOM 718 N N . LEU A 1 96 ? -2.952 -10.648 2.668 1.00 96.56 96 LEU A N 1
ATOM 719 C CA . LEU A 1 96 ? -3.981 -11.643 2.976 1.00 96.56 96 LEU A CA 1
ATOM 720 C C . LEU A 1 96 ? -3.856 -12.851 2.048 1.00 96.56 96 LEU A C 1
ATOM 722 O O . LEU A 1 96 ? -3.860 -12.702 0.828 1.00 96.56 96 LEU A O 1
ATOM 726 N N . LYS A 1 97 ? -3.805 -14.058 2.619 1.00 95.81 97 LYS A N 1
ATOM 727 C CA . LYS A 1 97 ? -3.789 -15.324 1.874 1.00 95.81 97 LYS A CA 1
ATOM 728 C C . LYS A 1 97 ? -4.998 -16.174 2.241 1.00 95.81 97 LYS A C 1
ATOM 730 O O . LYS A 1 97 ? -5.251 -16.452 3.411 1.00 95.81 97 LYS A O 1
ATOM 735 N N . GLY A 1 98 ? -5.716 -16.652 1.225 1.00 93.12 98 GLY A N 1
ATOM 736 C CA . GLY A 1 98 ? -6.935 -17.429 1.449 1.00 93.12 98 GLY A CA 1
ATOM 737 C C . GLY A 1 98 ? -7.960 -16.625 2.250 1.00 93.12 98 GLY A C 1
ATOM 738 O O . GLY A 1 98 ? -8.026 -15.409 2.111 1.00 93.12 98 GLY A O 1
ATOM 739 N N . SER A 1 99 ? -8.762 -17.292 3.079 1.00 91.50 99 SER A N 1
ATOM 740 C CA . SER A 1 99 ? -9.830 -16.655 3.860 1.00 91.50 99 SER A CA 1
ATOM 741 C C . SER A 1 99 ? -9.450 -16.320 5.303 1.00 91.50 99 SER A C 1
ATOM 743 O O . SER A 1 99 ? -10.297 -15.812 6.035 1.00 91.50 99 SER A O 1
ATOM 745 N N . ASP A 1 100 ? -8.260 -16.688 5.770 1.00 95.06 100 ASP A N 1
ATOM 746 C CA . ASP A 1 100 ? -7.930 -16.613 7.196 1.00 95.06 100 ASP A CA 1
ATOM 747 C C . ASP A 1 100 ? -6.477 -16.254 7.516 1.00 95.06 100 ASP A C 1
ATOM 749 O O . ASP A 1 100 ? -6.205 -15.896 8.658 1.00 95.06 100 ASP A O 1
ATOM 753 N N . SER A 1 101 ? -5.550 -16.316 6.561 1.00 97.50 101 SER A N 1
ATOM 754 C CA . SER A 1 101 ? -4.137 -16.064 6.838 1.00 97.50 101 SER A CA 1
ATOM 755 C C . SER A 1 101 ? -3.801 -14.594 6.608 1.00 97.50 101 SER A C 1
ATOM 757 O O . SER A 1 101 ? -4.021 -14.060 5.518 1.00 97.50 101 SER A O 1
ATOM 759 N N . VAL A 1 102 ? -3.255 -13.950 7.637 1.00 98.44 102 VAL A N 1
ATOM 760 C CA . VAL A 1 102 ? -2.911 -12.524 7.648 1.00 98.44 102 VAL A CA 1
ATOM 761 C C . VAL A 1 102 ? -1.423 -12.386 7.930 1.00 98.44 102 VAL A C 1
ATOM 763 O O . VAL A 1 102 ? -0.965 -12.594 9.053 1.00 98.44 102 VAL A O 1
ATOM 766 N N . PHE A 1 103 ? -0.660 -12.057 6.897 1.00 98.56 103 PHE A N 1
ATOM 767 C CA . PHE A 1 103 ? 0.743 -11.691 7.019 1.00 98.56 103 PHE A CA 1
ATOM 768 C C . PHE A 1 103 ? 0.840 -10.210 7.353 1.00 98.56 103 PHE A C 1
ATOM 770 O O . PHE A 1 103 ? 0.126 -9.395 6.772 1.00 98.56 103 PHE A O 1
ATOM 777 N N . VAL A 1 104 ? 1.727 -9.868 8.278 1.00 98.38 104 VAL A N 1
ATOM 778 C CA . VAL A 1 104 ? 1.958 -8.487 8.692 1.00 98.38 104 VAL A CA 1
ATOM 779 C C . VAL A 1 104 ? 3.447 -8.214 8.698 1.00 98.38 104 VAL A C 1
ATOM 781 O O . VAL A 1 104 ? 4.214 -8.918 9.362 1.00 98.38 104 VAL A O 1
ATOM 784 N N . ALA A 1 105 ? 3.836 -7.166 7.989 1.00 97.25 105 ALA A N 1
ATOM 785 C CA . ALA A 1 105 ? 5.152 -6.578 8.099 1.00 97.25 105 ALA A CA 1
ATOM 786 C C . ALA A 1 105 ? 5.210 -5.683 9.336 1.00 97.25 105 ALA A C 1
ATOM 788 O O . ALA A 1 105 ? 4.507 -4.674 9.439 1.00 97.25 105 ALA A O 1
ATOM 789 N N . TYR A 1 106 ? 6.061 -6.066 10.279 1.00 95.88 106 TYR A N 1
ATOM 790 C CA . TYR A 1 106 ? 6.480 -5.214 11.377 1.00 95.88 106 TYR A CA 1
ATOM 791 C C . TYR A 1 106 ? 7.870 -4.660 11.097 1.00 95.88 106 TYR A C 1
ATOM 793 O O . TYR A 1 106 ? 8.651 -5.266 10.370 1.00 95.88 106 TYR A O 1
ATOM 801 N N . LYS A 1 107 ? 8.233 -3.556 11.748 1.00 92.44 107 LYS A N 1
ATOM 802 C CA . LYS A 1 107 ? 9.555 -2.935 11.617 1.00 92.44 107 LYS A CA 1
ATOM 803 C C . LYS A 1 107 ? 10.712 -3.928 11.687 1.00 92.44 107 LYS A C 1
ATOM 805 O O . LYS A 1 107 ? 11.640 -3.796 10.894 1.00 92.44 107 LYS A O 1
ATOM 810 N N . THR A 1 108 ? 10.675 -4.895 12.603 1.00 91.44 108 THR A N 1
ATOM 811 C CA . THR A 1 108 ? 11.804 -5.815 12.824 1.00 91.44 108 THR A CA 1
ATOM 812 C C . THR A 1 108 ? 11.583 -7.249 12.332 1.00 91.44 108 THR A C 1
ATOM 814 O O . THR A 1 108 ? 12.510 -8.060 12.393 1.00 91.44 108 THR A O 1
ATOM 817 N N . LYS A 1 109 ? 10.372 -7.599 11.883 1.00 93.50 109 LYS A N 1
ATOM 818 C CA . LYS A 1 109 ? 9.992 -8.991 11.586 1.00 93.50 109 LYS A CA 1
ATOM 819 C C . LYS A 1 109 ? 8.737 -9.086 10.723 1.00 93.50 109 LYS A C 1
ATOM 821 O O . LYS A 1 109 ? 7.919 -8.172 10.696 1.00 93.50 109 LYS A O 1
ATOM 826 N N . MET A 1 110 ? 8.530 -10.244 10.113 1.00 97.06 110 MET A N 1
ATOM 827 C CA . MET A 1 110 ? 7.215 -10.651 9.632 1.00 97.06 110 MET A CA 1
ATOM 828 C C . MET A 1 110 ? 6.464 -11.404 10.735 1.00 97.06 110 MET A C 1
ATOM 830 O O . MET A 1 110 ? 7.062 -12.113 11.550 1.00 97.06 110 MET A O 1
ATOM 834 N N . ALA A 1 111 ? 5.140 -11.293 10.744 1.00 97.75 111 ALA A N 1
ATOM 835 C CA . ALA A 1 111 ? 4.268 -12.110 11.577 1.00 97.75 111 ALA A CA 1
ATOM 836 C C . ALA A 1 111 ? 3.148 -12.729 10.738 1.00 97.75 111 ALA A C 1
ATOM 838 O O . ALA A 1 111 ? 2.633 -12.096 9.817 1.00 97.75 111 ALA A O 1
ATOM 839 N N . LEU A 1 112 ? 2.769 -13.961 11.069 1.00 98.56 112 LEU A N 1
ATOM 840 C CA . LEU A 1 112 ? 1.617 -14.645 10.488 1.00 98.56 112 LEU A CA 1
ATOM 841 C C . LEU A 1 112 ? 0.546 -14.816 11.559 1.00 98.56 112 LEU A C 1
ATOM 843 O O . LEU A 1 112 ? 0.791 -15.439 12.595 1.00 98.56 112 LEU A O 1
ATOM 847 N N . PHE A 1 113 ? -0.649 -14.316 11.273 1.00 98.56 113 PHE A N 1
ATOM 848 C CA . PHE A 1 113 ? -1.845 -14.509 12.076 1.00 98.56 113 PHE A CA 1
ATOM 849 C C . PHE A 1 113 ? -2.868 -15.364 11.337 1.00 98.56 113 PHE A C 1
ATOM 851 O O . PHE A 1 113 ? -2.929 -15.378 10.107 1.00 98.56 113 PHE A O 1
ATOM 858 N N . LYS A 1 114 ? -3.716 -16.033 12.115 1.00 97.81 114 LYS A N 1
ATOM 859 C CA . LYS A 1 114 ? -4.930 -16.690 11.647 1.00 97.81 114 LYS A CA 1
ATOM 860 C C . LYS A 1 114 ? -6.154 -15.954 12.173 1.00 97.81 114 LYS A C 1
ATOM 862 O O . LYS A 1 114 ? -6.286 -15.792 13.386 1.00 97.81 114 LYS A O 1
ATOM 867 N N . ARG A 1 115 ? -7.072 -15.574 11.283 1.00 97.25 115 ARG A N 1
ATOM 868 C CA . ARG A 1 115 ? -8.434 -15.179 11.648 1.00 97.25 115 ARG A CA 1
ATOM 869 C C . ARG A 1 115 ? -9.232 -16.424 12.013 1.00 97.25 115 ARG A C 1
ATOM 871 O O . ARG A 1 115 ? -9.500 -17.282 11.172 1.00 97.25 115 ARG A O 1
ATOM 878 N N . ASN A 1 116 ? -9.656 -16.496 13.262 1.00 97.06 116 ASN A N 1
ATOM 879 C CA . ASN A 1 116 ? -10.490 -17.576 13.756 1.00 97.06 116 ASN A CA 1
ATOM 880 C C . ASN A 1 116 ? -11.975 -17.335 13.420 1.00 97.06 116 ASN A C 1
ATOM 882 O O . ASN A 1 116 ? -12.404 -16.186 13.290 1.00 97.06 116 ASN A O 1
ATOM 886 N N . PRO A 1 117 ? -12.800 -18.396 13.341 1.00 94.31 117 PRO A N 1
ATOM 887 C CA . PRO A 1 117 ? -14.239 -18.268 13.086 1.00 94.31 117 PRO A CA 1
ATOM 888 C C . PRO A 1 117 ? -15.010 -17.426 14.115 1.00 94.31 117 PRO A C 1
ATOM 890 O O . PRO A 1 117 ? -16.082 -16.918 13.808 1.00 94.31 117 PRO A O 1
ATOM 893 N N . ASN A 1 118 ? -14.481 -17.268 15.330 1.00 93.69 118 ASN A N 1
ATOM 894 C CA . ASN A 1 118 ? -15.059 -16.448 16.398 1.00 93.69 118 ASN A CA 1
ATOM 895 C C . ASN A 1 118 ? -14.617 -14.971 16.339 1.00 93.69 118 ASN A C 1
ATOM 897 O O . ASN A 1 118 ? -14.723 -14.275 17.343 1.00 93.69 118 ASN A O 1
ATOM 901 N N . ASN A 1 119 ? -14.119 -14.508 15.188 1.00 92.06 119 ASN A N 1
ATOM 902 C CA . ASN A 1 119 ? -13.617 -13.150 14.965 1.00 92.06 119 ASN A CA 1
ATOM 903 C C . ASN A 1 119 ? -12.430 -12.748 15.861 1.00 92.06 119 ASN A C 1
ATOM 905 O O . ASN A 1 119 ? -12.258 -11.567 16.132 1.00 92.06 119 ASN A O 1
ATOM 909 N N . THR A 1 120 ? -11.578 -13.688 16.279 1.00 97.38 120 THR A N 1
ATOM 910 C CA . THR A 1 120 ? -10.299 -13.358 16.936 1.00 97.38 120 THR A CA 1
ATOM 911 C C . THR A 1 120 ? -9.101 -13.618 16.026 1.00 97.38 120 THR A C 1
ATOM 913 O O . THR A 1 120 ? -9.203 -14.333 15.023 1.00 97.38 120 THR A O 1
ATOM 916 N N . LEU A 1 121 ? -7.950 -13.056 16.380 1.00 97.94 121 LEU A N 1
ATOM 917 C CA . LEU A 1 121 ? -6.663 -13.258 15.729 1.00 97.94 121 LEU A CA 1
ATOM 918 C C . LEU A 1 121 ? -5.758 -14.132 16.601 1.00 97.94 121 LEU A C 1
ATOM 920 O O . LEU A 1 121 ? -5.465 -13.818 17.751 1.00 97.94 121 LEU A O 1
ATOM 924 N N . SER A 1 122 ? -5.245 -15.221 16.032 1.00 97.88 122 SER A N 1
ATOM 925 C CA . SER A 1 122 ? -4.183 -16.016 16.655 1.00 97.88 122 SER A CA 1
ATOM 926 C C . SER A 1 122 ? -2.860 -15.776 15.948 1.00 97.88 122 SER A C 1
ATOM 928 O O . SER A 1 122 ? -2.736 -16.071 14.762 1.00 97.88 122 SER A O 1
ATOM 930 N N . LEU A 1 123 ? -1.857 -15.287 16.678 1.00 97.94 123 LEU A N 1
ATOM 931 C CA . LEU A 1 123 ? -0.480 -15.254 16.193 1.00 97.94 123 LEU A CA 1
ATOM 932 C C . LEU A 1 123 ? 0.031 -16.692 16.043 1.00 97.94 123 LEU A C 1
ATOM 934 O O . LEU A 1 123 ? 0.142 -17.416 17.030 1.00 97.94 123 LEU A O 1
ATOM 938 N N . LEU A 1 124 ? 0.355 -17.092 14.816 1.00 97.88 124 LEU A N 1
ATOM 939 C CA . LEU A 1 124 ? 0.900 -18.414 14.518 1.00 97.88 124 LEU A CA 1
ATOM 940 C C . LEU A 1 124 ? 2.427 -18.422 14.527 1.00 97.88 124 LEU A C 1
ATOM 942 O O . LEU A 1 124 ? 3.027 -19.389 14.989 1.00 97.88 124 LEU A O 1
ATOM 946 N N . ASN A 1 125 ? 3.063 -17.378 13.985 1.00 97.44 125 ASN A N 1
ATOM 947 C CA . ASN A 1 125 ? 4.519 -17.333 13.882 1.00 97.44 125 ASN A CA 1
ATOM 948 C C . ASN A 1 125 ? 5.066 -15.902 13.762 1.00 97.44 125 ASN A C 1
ATOM 950 O O . ASN A 1 125 ? 4.383 -15.001 13.272 1.00 97.44 125 ASN A O 1
ATOM 954 N N . LYS A 1 126 ? 6.327 -15.731 14.164 1.00 95.88 126 LYS A N 1
ATOM 955 C CA . LYS A 1 126 ? 7.180 -14.563 13.932 1.00 95.88 126 LYS A CA 1
ATOM 956 C C . LYS A 1 126 ? 8.438 -15.051 13.219 1.00 95.88 126 LYS A C 1
ATOM 958 O O . LYS A 1 126 ? 9.093 -15.976 13.689 1.00 95.88 126 LYS A O 1
ATOM 963 N N . PHE A 1 127 ? 8.743 -14.475 12.066 1.00 94.62 127 PHE A N 1
ATOM 964 C CA . PHE A 1 127 ? 9.806 -14.963 11.191 1.00 94.62 127 PHE A CA 1
ATOM 965 C C . PHE A 1 127 ? 10.464 -13.807 10.440 1.00 94.62 127 PHE A C 1
ATOM 967 O O . PHE A 1 127 ? 10.044 -12.658 10.569 1.00 94.62 127 PHE A O 1
ATOM 974 N N . ALA A 1 128 ? 11.515 -14.119 9.675 1.00 86.69 128 ALA A N 1
ATOM 975 C CA . ALA A 1 128 ? 12.295 -13.122 8.940 1.00 86.69 128 ALA A CA 1
ATOM 976 C C . ALA A 1 128 ? 12.726 -11.946 9.838 1.00 86.69 128 ALA A C 1
ATOM 978 O O . ALA A 1 128 ? 12.579 -10.779 9.483 1.00 86.69 128 ALA A O 1
ATOM 979 N N . HIS A 1 129 ? 13.211 -12.266 11.041 1.00 82.00 129 HIS A N 1
ATOM 980 C CA . HIS A 1 129 ? 13.770 -11.270 11.947 1.00 82.00 129 HIS A CA 1
ATOM 981 C C . HIS A 1 129 ? 14.997 -10.631 11.294 1.00 82.00 129 HIS A C 1
ATOM 983 O O . HIS A 1 129 ? 15.822 -11.358 10.744 1.00 82.00 129 HIS A O 1
ATOM 989 N N . GLN A 1 130 ? 15.053 -9.297 11.348 1.00 69.56 130 GLN A N 1
ATOM 990 C CA . GLN A 1 130 ? 16.044 -8.403 10.730 1.00 69.56 130 GLN A CA 1
ATOM 991 C C . GLN A 1 130 ? 17.288 -9.095 10.140 1.00 69.56 130 GLN A C 1
ATOM 993 O O . GLN A 1 130 ? 18.109 -9.629 10.892 1.00 69.56 130 GLN A O 1
ATOM 998 N N . PRO A 1 131 ? 17.480 -9.044 8.811 1.00 59.53 131 PRO A N 1
ATOM 999 C CA . PRO A 1 131 ? 18.694 -9.563 8.205 1.00 59.53 131 PRO A CA 1
ATOM 1000 C C . PRO A 1 131 ? 19.922 -8.725 8.593 1.00 59.53 131 PRO A C 1
ATOM 1002 O O . PRO A 1 131 ? 19.811 -7.555 8.959 1.00 59.53 131 PRO A O 1
ATOM 1005 N N . LEU A 1 132 ? 21.099 -9.353 8.531 1.00 55.09 132 LEU A N 1
ATOM 1006 C CA . LEU A 1 132 ? 22.383 -8.783 8.948 1.00 55.09 132 LEU A CA 1
ATOM 1007 C C . LEU A 1 132 ? 22.684 -7.464 8.212 1.00 55.09 132 LEU A C 1
ATOM 1009 O O . LEU A 1 132 ? 22.811 -7.445 6.989 1.00 55.09 132 LEU A O 1
ATOM 1013 N N . SER A 1 133 ? 22.853 -6.383 8.972 1.00 65.12 133 SER A N 1
ATOM 1014 C CA . SER A 1 133 ? 23.554 -5.178 8.523 1.00 65.12 133 SER A CA 1
ATOM 1015 C C . SER A 1 133 ? 25.050 -5.341 8.802 1.00 65.12 133 SER A C 1
ATOM 1017 O O . SER A 1 133 ? 25.426 -5.889 9.842 1.00 65.12 133 SER A O 1
ATOM 1019 N N . LEU A 1 134 ? 25.915 -4.857 7.904 1.00 67.38 134 LEU A N 1
ATOM 1020 C CA . LEU A 1 134 ? 27.360 -4.802 8.176 1.00 67.38 134 LEU A CA 1
ATOM 1021 C C . LEU A 1 134 ? 27.684 -3.752 9.245 1.00 67.38 134 LEU A C 1
ATOM 1023 O O . LEU A 1 134 ? 28.675 -3.874 9.965 1.00 67.38 134 LEU A O 1
ATOM 1027 N N . ASN A 1 135 ? 26.829 -2.737 9.369 1.00 72.25 135 ASN A N 1
ATOM 1028 C CA . ASN A 1 135 ? 26.910 -1.721 10.400 1.00 72.25 135 ASN A CA 1
ATOM 1029 C C . ASN A 1 135 ? 25.970 -2.079 11.570 1.00 72.25 135 ASN A C 1
ATOM 1031 O O . ASN A 1 135 ? 24.749 -2.029 11.399 1.00 72.25 135 ASN A O 1
ATOM 1035 N N . PRO A 1 136 ? 26.489 -2.374 12.778 1.00 68.94 136 PRO A N 1
ATOM 1036 C CA . PRO A 1 136 ? 25.663 -2.748 13.929 1.00 68.94 136 PRO A CA 1
ATOM 1037 C C . PRO A 1 136 ? 24.759 -1.610 14.436 1.00 68.94 136 PRO A C 1
ATOM 1039 O O . PRO A 1 136 ? 23.864 -1.851 15.244 1.00 68.94 136 PRO A O 1
ATOM 1042 N N . LEU A 1 137 ? 24.979 -0.373 13.976 1.00 73.19 137 LEU A N 1
ATOM 1043 C CA . LEU A 1 137 ? 24.124 0.782 14.266 1.00 73.19 137 LEU A CA 1
ATOM 1044 C C . LEU A 1 137 ? 22.956 0.918 13.281 1.00 73.19 137 LEU A C 1
ATOM 1046 O O . LEU A 1 137 ? 22.039 1.699 13.529 1.00 73.19 137 LEU A O 1
ATOM 1050 N N . VAL A 1 138 ? 22.978 0.174 12.173 1.00 74.81 138 VAL A N 1
ATOM 1051 C CA . VAL A 1 138 ? 21.925 0.199 11.161 1.00 74.81 138 VAL A CA 1
ATOM 1052 C C . VAL A 1 138 ? 20.986 -0.980 11.367 1.00 74.81 138 VAL A C 1
ATOM 1054 O O . VAL A 1 138 ? 21.383 -2.143 11.363 1.00 74.81 138 VAL A O 1
ATOM 1057 N N . GLN A 1 139 ? 19.708 -0.655 11.536 1.00 78.25 139 GLN A N 1
ATOM 1058 C CA . GLN A 1 139 ? 18.626 -1.622 11.647 1.00 78.25 139 GLN A CA 1
ATOM 1059 C C . GLN A 1 139 ? 17.762 -1.540 10.397 1.00 78.25 139 GLN A C 1
ATOM 1061 O O . GLN A 1 139 ? 16.995 -0.586 10.231 1.00 78.25 139 GLN A O 1
ATOM 1066 N N . LEU A 1 140 ? 17.873 -2.562 9.547 1.00 85.31 140 LEU A N 1
ATOM 1067 C CA . LEU A 1 140 ? 16.994 -2.727 8.397 1.00 85.31 140 LEU A CA 1
ATOM 1068 C C . LEU A 1 140 ? 15.546 -2.826 8.864 1.00 85.31 140 LEU A C 1
ATOM 1070 O O . LEU A 1 140 ? 15.235 -3.440 9.894 1.00 85.31 140 LEU A O 1
ATOM 1074 N N . ARG A 1 141 ? 14.663 -2.210 8.089 1.00 89.00 141 ARG A N 1
ATOM 1075 C CA . ARG A 1 141 ? 13.234 -2.205 8.361 1.00 89.00 141 ARG A CA 1
ATOM 1076 C C . ARG A 1 141 ? 12.528 -3.020 7.303 1.00 89.00 141 ARG A C 1
ATOM 1078 O O . ARG A 1 141 ? 12.856 -2.893 6.129 1.00 89.00 141 ARG A O 1
ATOM 1085 N N . ILE A 1 142 ? 11.560 -3.822 7.720 1.00 93.50 142 ILE A N 1
ATOM 1086 C CA . ILE A 1 142 ? 10.616 -4.433 6.785 1.00 93.50 142 ILE A CA 1
ATOM 1087 C C . ILE A 1 142 ? 9.509 -3.412 6.506 1.00 93.50 142 ILE A C 1
ATOM 1089 O O . ILE A 1 142 ? 9.132 -2.665 7.415 1.00 93.50 142 ILE A O 1
ATOM 1093 N N . ARG A 1 143 ? 9.041 -3.328 5.258 1.00 91.69 143 ARG A N 1
ATOM 1094 C CA . ARG A 1 143 ? 8.011 -2.373 4.813 1.00 91.69 143 ARG A CA 1
ATOM 1095 C C . ARG A 1 143 ? 6.851 -3.115 4.153 1.00 91.69 143 ARG A C 1
ATOM 1097 O O . ARG A 1 143 ? 6.093 -3.770 4.859 1.00 91.69 143 ARG A O 1
ATOM 1104 N N . GLY A 1 144 ? 6.723 -3.038 2.836 1.00 94.75 144 GLY A N 1
ATOM 1105 C CA . GLY A 1 144 ? 5.712 -3.713 2.044 1.00 94.75 144 GLY A CA 1
ATOM 1106 C C . GLY A 1 144 ? 5.817 -5.229 2.108 1.00 94.75 144 GLY A C 1
ATOM 1107 O O . GLY A 1 144 ? 6.891 -5.819 2.271 1.00 94.75 144 GLY A O 1
ATOM 1108 N N . CYS A 1 145 ? 4.667 -5.871 1.958 1.00 97.62 145 CYS A N 1
ATOM 1109 C CA . CYS A 1 145 ? 4.578 -7.314 1.807 1.00 97.62 145 CYS A CA 1
ATOM 1110 C C . CYS A 1 145 ? 3.378 -7.701 0.948 1.00 97.62 145 CYS A C 1
ATOM 1112 O O . CYS A 1 145 ? 2.306 -7.120 1.074 1.00 97.62 145 CYS A O 1
ATOM 1114 N N . ALA A 1 146 ? 3.535 -8.733 0.128 1.00 98.12 146 ALA A N 1
ATOM 1115 C CA . ALA A 1 146 ? 2.465 -9.276 -0.696 1.00 98.12 146 ALA A CA 1
ATOM 1116 C C . ALA A 1 146 ? 2.543 -10.796 -0.734 1.00 98.12 146 ALA A C 1
ATOM 1118 O O . ALA A 1 146 ? 3.608 -11.390 -0.560 1.00 98.12 146 ALA A O 1
ATOM 1119 N N . VAL A 1 147 ? 1.406 -11.444 -0.978 1.00 97.88 147 VAL A N 1
ATOM 1120 C CA . VAL A 1 147 ? 1.307 -12.903 -1.029 1.00 97.88 147 VAL A CA 1
ATOM 1121 C C . VAL A 1 147 ? 0.447 -13.340 -2.210 1.00 97.88 147 VAL A C 1
ATOM 1123 O O . VAL A 1 147 ? -0.667 -12.856 -2.391 1.00 97.88 147 VAL A O 1
ATOM 1126 N N . LYS A 1 148 ? 0.952 -14.278 -3.018 1.00 95.94 148 LYS A N 1
ATOM 1127 C CA . LYS A 1 148 ? 0.221 -14.880 -4.141 1.00 95.94 148 LYS A CA 1
ATOM 1128 C C . LYS A 1 148 ? 0.495 -16.376 -4.202 1.00 95.94 148 LYS A C 1
ATOM 1130 O O . LYS A 1 148 ? 1.631 -16.816 -4.365 1.00 95.94 148 LYS A O 1
ATOM 1135 N N . GLY A 1 149 ? -0.567 -17.177 -4.105 1.00 94.62 149 GLY A N 1
ATOM 1136 C CA . GLY A 1 149 ? -0.430 -18.632 -4.026 1.00 94.62 149 GLY A CA 1
ATOM 1137 C C . GLY A 1 149 ? 0.447 -19.028 -2.834 1.00 94.62 149 GLY A C 1
ATOM 1138 O O . GLY A 1 149 ? 0.202 -18.575 -1.720 1.00 94.62 149 GLY A O 1
ATOM 1139 N N . GLY A 1 150 ? 1.466 -19.855 -3.071 1.00 96.19 150 GLY A N 1
ATOM 1140 C CA . GLY A 1 150 ? 2.442 -20.275 -2.058 1.00 96.19 150 GLY A CA 1
ATOM 1141 C C . GLY A 1 150 ? 3.657 -19.348 -1.908 1.00 96.19 150 GLY A C 1
ATOM 1142 O O . GLY A 1 150 ? 4.622 -19.741 -1.260 1.00 96.19 150 GLY A O 1
ATOM 1143 N N . LEU A 1 151 ? 3.658 -18.157 -2.517 1.00 98.31 151 LEU A N 1
ATOM 1144 C CA . LEU A 1 151 ? 4.799 -17.239 -2.508 1.00 98.31 151 LEU A CA 1
ATOM 1145 C C . LEU A 1 151 ? 4.481 -15.970 -1.711 1.00 98.31 151 LEU A C 1
ATOM 1147 O O . LEU A 1 151 ? 3.481 -15.303 -1.970 1.00 98.31 151 LEU A O 1
ATOM 1151 N N . LEU A 1 152 ? 5.350 -15.644 -0.757 1.00 98.56 152 LEU A N 1
ATOM 1152 C CA . LEU A 1 152 ? 5.345 -14.409 0.022 1.00 98.56 152 LEU A CA 1
ATOM 1153 C C . LEU A 1 152 ? 6.549 -13.564 -0.402 1.00 98.56 152 LEU A C 1
ATOM 1155 O O . LEU A 1 152 ? 7.668 -14.073 -0.453 1.00 98.56 152 LEU A O 1
ATOM 1159 N N . ALA A 1 153 ? 6.317 -12.282 -0.655 1.00 98.31 153 ALA A N 1
ATOM 1160 C CA . ALA A 1 153 ? 7.352 -11.284 -0.868 1.00 98.31 153 ALA A CA 1
ATOM 1161 C C . ALA A 1 153 ? 7.273 -10.210 0.217 1.00 98.31 153 ALA A C 1
ATOM 1163 O O . ALA A 1 153 ? 6.176 -9.844 0.642 1.00 98.31 153 ALA A O 1
ATOM 1164 N N . PHE A 1 154 ? 8.417 -9.691 0.649 1.00 97.06 154 PHE A N 1
ATOM 1165 C CA . PHE A 1 154 ? 8.474 -8.497 1.490 1.00 97.06 154 PHE A CA 1
ATOM 1166 C C . PHE A 1 154 ? 9.763 -7.721 1.256 1.00 97.06 154 PHE A C 1
ATOM 1168 O O . PHE A 1 154 ? 10.794 -8.290 0.882 1.00 97.06 154 PHE A O 1
ATOM 1175 N N . THR A 1 155 ? 9.693 -6.415 1.469 1.00 94.75 155 THR A N 1
ATOM 1176 C CA . THR A 1 155 ? 10.816 -5.502 1.285 1.00 94.75 155 THR A CA 1
ATOM 1177 C C . THR A 1 155 ? 11.585 -5.311 2.583 1.00 94.75 155 THR A C 1
ATOM 1179 O O . THR A 1 155 ? 11.015 -5.343 3.674 1.00 94.75 155 THR A O 1
ATOM 1182 N N . THR A 1 156 ? 12.891 -5.098 2.467 1.00 92.06 156 THR A N 1
ATOM 1183 C CA . THR A 1 156 ? 13.765 -4.674 3.561 1.00 92.06 156 THR A CA 1
ATOM 1184 C C . THR A 1 156 ? 14.601 -3.486 3.118 1.00 92.06 156 THR A C 1
ATOM 1186 O O . THR A 1 156 ? 15.076 -3.462 1.987 1.00 92.06 156 THR A O 1
ATOM 1189 N N . GLY A 1 157 ? 14.833 -2.516 3.999 1.00 87.44 157 GLY A N 1
ATOM 1190 C CA . GLY A 1 157 ? 15.693 -1.382 3.669 1.00 87.44 157 GLY A CA 1
ATOM 1191 C C . GLY A 1 157 ? 16.106 -0.528 4.860 1.00 87.44 157 GLY A C 1
ATOM 1192 O O . GLY A 1 157 ? 15.353 -0.384 5.829 1.00 87.44 157 GLY A O 1
ATOM 1193 N N . TYR A 1 158 ? 17.337 -0.017 4.788 1.00 80.06 158 TYR A N 1
ATOM 1194 C CA . TYR A 1 158 ? 17.775 1.216 5.443 1.00 80.06 158 TYR A CA 1
ATOM 1195 C C . TYR A 1 158 ? 19.021 1.760 4.722 1.00 80.06 158 TYR A C 1
ATOM 1197 O O . TYR A 1 158 ? 20.156 1.466 5.094 1.00 80.06 158 TYR A O 1
ATOM 1205 N N . GLY A 1 159 ? 18.813 2.533 3.660 1.00 77.38 159 GLY A N 1
ATOM 1206 C CA . GLY A 1 159 ? 19.873 3.073 2.814 1.00 77.38 159 GLY A CA 1
ATOM 1207 C C . GLY A 1 159 ? 20.604 2.006 1.993 1.00 77.38 159 GLY A C 1
ATOM 1208 O O . GLY A 1 159 ? 20.060 0.950 1.664 1.00 77.38 159 GLY A O 1
ATOM 1209 N N . ALA A 1 160 ? 21.856 2.300 1.644 1.00 77.44 160 ALA A N 1
ATOM 1210 C CA . ALA A 1 160 ? 22.703 1.483 0.775 1.00 77.44 160 ALA A CA 1
ATOM 1211 C C . ALA A 1 160 ? 23.366 0.293 1.506 1.00 77.44 160 ALA A C 1
ATOM 1213 O O . ALA A 1 160 ? 24.581 0.113 1.456 1.00 77.44 160 ALA A O 1
ATOM 1214 N N . GLU A 1 161 ? 22.574 -0.507 2.220 1.00 80.75 161 GLU A N 1
A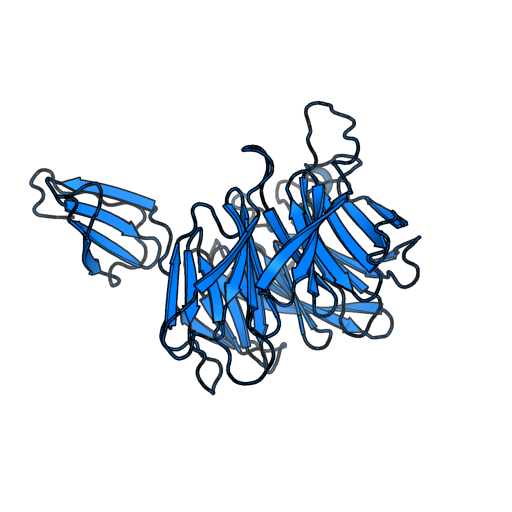TOM 1215 C CA . GLU A 1 161 ? 23.049 -1.678 2.963 1.00 80.75 161 GLU A CA 1
ATOM 1216 C C . GLU A 1 161 ? 22.848 -2.985 2.174 1.00 80.75 161 GLU A C 1
ATOM 1218 O O . GLU A 1 161 ? 21.888 -3.110 1.409 1.00 80.75 161 GLU A O 1
ATOM 1223 N N . PRO A 1 162 ? 23.686 -4.020 2.382 1.00 81.50 162 PRO A N 1
ATOM 1224 C CA . PRO A 1 162 ? 23.558 -5.293 1.669 1.00 81.50 162 PRO A CA 1
ATOM 1225 C C . PRO A 1 162 ? 22.222 -6.016 1.850 1.00 81.50 162 PRO A C 1
ATOM 1227 O O . PRO A 1 162 ? 21.823 -6.794 0.990 1.00 81.50 162 PRO A O 1
ATOM 1230 N N . GLY A 1 163 ? 21.530 -5.776 2.966 1.00 83.75 163 GLY A N 1
ATOM 1231 C CA . GLY A 1 163 ? 20.210 -6.347 3.226 1.00 83.75 163 GLY A CA 1
ATOM 1232 C C . GLY A 1 163 ? 19.043 -5.484 2.737 1.00 83.75 163 GLY A C 1
ATOM 1233 O O . GLY A 1 163 ? 17.895 -5.827 3.014 1.00 83.75 163 GLY A O 1
ATOM 1234 N N . THR A 1 164 ? 19.300 -4.392 2.016 1.00 88.44 164 THR A N 1
ATOM 1235 C CA . THR A 1 164 ? 18.265 -3.600 1.343 1.00 88.44 164 THR A CA 1
ATOM 1236 C C . THR A 1 164 ? 17.835 -4.311 0.059 1.00 88.44 164 THR A C 1
ATOM 1238 O O . THR A 1 164 ? 18.673 -4.640 -0.780 1.00 88.44 164 THR A O 1
ATOM 1241 N N . GLY A 1 165 ? 16.545 -4.611 -0.103 1.00 91.38 165 GLY A N 1
ATOM 1242 C CA . GLY A 1 165 ? 16.037 -5.391 -1.229 1.00 91.38 165 GLY A CA 1
ATOM 1243 C C . GLY A 1 165 ? 14.708 -6.089 -0.958 1.00 91.38 165 GLY A C 1
ATOM 1244 O O . GLY A 1 165 ? 13.886 -5.623 -0.173 1.00 91.38 165 GLY A O 1
ATOM 1245 N N . VAL A 1 166 ? 14.497 -7.218 -1.634 1.00 94.38 166 VAL A N 1
ATOM 1246 C CA . VAL A 1 166 ? 13.250 -7.989 -1.588 1.00 94.38 166 VAL A CA 1
ATOM 1247 C C . VAL A 1 166 ? 13.533 -9.446 -1.263 1.00 94.38 166 VAL A C 1
ATOM 1249 O O . VAL A 1 166 ? 14.292 -10.120 -1.962 1.00 94.38 166 VAL A O 1
ATOM 1252 N N . TYR A 1 167 ? 12.885 -9.947 -0.220 1.00 95.94 167 TYR A N 1
ATOM 1253 C CA . TYR A 1 167 ? 12.905 -11.352 0.158 1.00 95.94 167 TYR A CA 1
ATOM 1254 C C . TYR A 1 167 ? 11.740 -12.106 -0.472 1.00 95.94 167 TYR A C 1
ATOM 1256 O O . TYR A 1 167 ? 10.624 -11.595 -0.537 1.00 95.94 167 TYR A O 1
ATOM 1264 N N . LEU A 1 168 ? 11.997 -13.355 -0.865 1.00 97.94 168 LEU A N 1
ATOM 1265 C CA . LEU A 1 168 ? 10.983 -14.335 -1.238 1.00 97.94 168 LEU A CA 1
ATOM 1266 C C . LEU A 1 168 ? 10.995 -15.495 -0.247 1.00 97.94 168 LEU A C 1
ATOM 1268 O O . LEU A 1 168 ? 12.047 -16.057 0.064 1.00 97.94 168 LEU A O 1
ATOM 1272 N N . TYR A 1 169 ? 9.812 -15.851 0.239 1.00 98.06 169 TYR A N 1
ATOM 1273 C CA . TYR A 1 169 ? 9.568 -16.930 1.191 1.00 98.06 169 TYR A CA 1
ATOM 1274 C C . TYR A 1 169 ? 8.431 -17.817 0.692 1.00 98.06 169 TYR A C 1
ATOM 1276 O O . TYR A 1 169 ? 7.524 -17.369 -0.012 1.00 98.06 169 TYR A O 1
ATOM 1284 N N . ASN A 1 170 ? 8.448 -19.085 1.090 1.00 98.06 170 ASN A N 1
ATOM 1285 C CA . ASN A 1 170 ? 7.297 -19.954 0.913 1.00 98.06 170 ASN A CA 1
ATOM 1286 C C . ASN A 1 170 ? 6.226 -19.553 1.939 1.00 98.06 170 ASN A C 1
ATOM 1288 O O . ASN A 1 170 ? 6.471 -19.559 3.142 1.00 98.06 170 ASN A O 1
ATOM 1292 N N . ALA A 1 171 ? 5.041 -19.181 1.467 1.00 97.69 171 ALA A N 1
ATOM 1293 C CA . ALA A 1 171 ? 3.963 -18.675 2.310 1.00 97.69 171 ALA A CA 1
ATOM 1294 C C . ALA A 1 171 ? 3.286 -19.768 3.158 1.00 97.69 171 ALA A C 1
ATOM 1296 O O . ALA A 1 171 ? 2.600 -19.447 4.123 1.00 97.69 171 ALA A O 1
ATOM 1297 N N . ASP A 1 172 ? 3.449 -21.045 2.809 1.00 95.75 172 ASP A N 1
ATOM 1298 C CA . ASP A 1 172 ? 2.791 -22.162 3.493 1.00 95.75 172 ASP A CA 1
ATOM 1299 C C . ASP A 1 172 ? 3.610 -22.686 4.677 1.00 95.75 172 ASP A C 1
ATOM 1301 O O . ASP A 1 172 ? 3.042 -23.074 5.696 1.00 95.75 172 ASP A O 1
ATOM 1305 N N . ASN A 1 173 ? 4.941 -22.688 4.565 1.00 96.06 173 ASN A N 1
ATOM 1306 C CA . ASN A 1 173 ? 5.838 -23.204 5.607 1.00 96.06 173 ASN A CA 1
ATOM 1307 C C . ASN A 1 173 ? 6.860 -22.176 6.127 1.00 96.06 173 ASN A C 1
ATOM 1309 O O . ASN A 1 173 ? 7.650 -22.503 7.011 1.00 96.06 173 ASN A O 1
ATOM 1313 N N . LEU A 1 174 ? 6.840 -20.947 5.599 1.00 96.75 174 LEU A N 1
ATOM 1314 C CA . LEU A 1 174 ? 7.696 -19.826 5.999 1.00 96.75 174 LEU A CA 1
ATOM 1315 C C . LEU A 1 174 ? 9.199 -20.065 5.779 1.00 96.75 174 LEU A C 1
ATOM 1317 O O . LEU A 1 174 ? 10.030 -19.406 6.407 1.00 96.75 174 LEU A O 1
ATOM 1321 N N . SER A 1 175 ? 9.576 -20.981 4.883 1.00 96.25 175 SER A N 1
ATOM 1322 C CA . SER A 1 175 ? 10.979 -21.185 4.521 1.00 96.25 175 SER A CA 1
ATOM 1323 C C . SER A 1 175 ? 11.478 -20.088 3.578 1.00 96.25 175 SER A C 1
ATOM 1325 O O . SER A 1 175 ? 10.794 -19.747 2.609 1.00 96.25 175 SER A O 1
ATOM 1327 N N . TYR A 1 176 ? 12.696 -19.597 3.812 1.00 95.94 176 TYR A N 1
ATOM 1328 C CA . TYR A 1 176 ? 13.404 -18.702 2.891 1.00 95.94 176 TYR A CA 1
ATOM 1329 C C . TYR A 1 176 ? 13.571 -19.348 1.505 1.00 95.94 176 TYR A C 1
ATOM 1331 O O . TYR A 1 176 ? 13.870 -20.539 1.412 1.00 95.94 176 TYR A O 1
ATOM 1339 N N . ILE A 1 177 ? 13.402 -18.558 0.442 1.00 97.69 177 ILE A N 1
ATOM 1340 C CA . ILE A 1 177 ? 13.624 -18.983 -0.947 1.00 97.69 177 ILE A CA 1
ATOM 1341 C C . ILE A 1 177 ? 14.811 -18.232 -1.552 1.00 97.69 177 ILE A C 1
ATOM 1343 O O . ILE A 1 177 ? 15.780 -18.854 -1.981 1.00 97.69 177 ILE A O 1
ATOM 1347 N N . SER A 1 178 ? 14.736 -16.902 -1.608 1.00 96.94 178 SER A N 1
ATOM 1348 C CA . SER A 1 178 ? 15.770 -16.064 -2.220 1.00 96.94 178 SER A CA 1
ATOM 1349 C C . SER A 1 178 ? 15.715 -14.630 -1.700 1.00 96.94 178 SER A C 1
ATOM 1351 O O . SER A 1 178 ? 14.714 -14.198 -1.127 1.00 96.94 178 SER A O 1
ATOM 1353 N N . PHE A 1 179 ? 16.759 -13.862 -1.995 1.00 93.94 179 PHE A N 1
ATOM 1354 C CA . PHE A 1 179 ? 16.832 -12.430 -1.743 1.00 93.94 179 PHE A CA 1
ATOM 1355 C C . PHE A 1 179 ? 17.360 -11.717 -2.987 1.00 93.94 179 PHE A C 1
ATOM 1357 O O . PHE A 1 179 ? 18.358 -12.137 -3.575 1.00 93.94 179 PHE A O 1
ATOM 1364 N N . ARG A 1 180 ? 16.686 -10.638 -3.387 1.00 92.25 180 ARG A N 1
ATOM 1365 C CA . ARG A 1 180 ? 17.109 -9.747 -4.466 1.00 92.25 180 ARG A CA 1
ATOM 1366 C C . ARG A 1 180 ? 17.532 -8.413 -3.867 1.00 92.25 180 ARG A C 1
ATOM 1368 O O . ARG A 1 180 ? 16.683 -7.642 -3.432 1.00 92.25 180 ARG A O 1
ATOM 1375 N N . GLN A 1 181 ? 18.831 -8.140 -3.888 1.00 89.12 181 GLN A N 1
ATOM 1376 C CA . GLN A 1 181 ? 19.395 -6.902 -3.356 1.00 89.12 181 GLN A CA 1
ATOM 1377 C C . GLN A 1 181 ? 19.045 -5.678 -4.222 1.00 89.12 181 GLN A C 1
ATOM 1379 O O . GLN A 1 181 ? 19.042 -5.745 -5.454 1.00 89.12 181 GLN A O 1
ATOM 1384 N N . GLN A 1 182 ? 18.796 -4.553 -3.554 1.00 84.69 182 GLN A N 1
ATOM 1385 C CA . GLN A 1 182 ? 18.599 -3.211 -4.093 1.00 84.69 182 GLN A CA 1
ATOM 1386 C C . GLN A 1 182 ? 19.624 -2.272 -3.434 1.00 84.69 182 GLN A C 1
ATOM 1388 O O . GLN A 1 182 ? 19.511 -1.922 -2.268 1.00 84.69 182 GLN A O 1
ATOM 1393 N N . ASN A 1 183 ? 20.665 -1.886 -4.174 1.00 67.31 183 ASN A N 1
ATOM 1394 C CA . ASN A 1 183 ? 21.921 -1.413 -3.574 1.00 67.31 183 ASN A CA 1
ATOM 1395 C C . ASN A 1 183 ? 21.914 -0.013 -2.949 1.00 67.31 183 ASN A C 1
ATOM 1397 O O . ASN A 1 183 ? 22.840 0.283 -2.206 1.00 67.31 183 ASN A O 1
ATOM 1401 N N . PHE A 1 184 ? 20.968 0.868 -3.275 1.00 69.88 184 PHE A N 1
ATOM 1402 C CA . PHE A 1 184 ? 21.097 2.288 -2.915 1.00 69.88 184 PHE A CA 1
ATOM 1403 C C . PHE A 1 184 ? 20.024 2.814 -1.959 1.00 69.88 184 PHE A C 1
ATOM 1405 O O . PHE A 1 184 ? 20.175 3.932 -1.468 1.00 69.88 184 PHE A O 1
ATOM 1412 N N . CYS A 1 185 ? 18.951 2.060 -1.686 1.00 71.06 185 CYS A N 1
ATOM 1413 C CA . CYS A 1 185 ? 17.759 2.662 -1.088 1.00 71.06 185 CYS A CA 1
ATOM 1414 C C . CYS A 1 185 ? 16.597 1.716 -0.775 1.00 71.06 185 CYS A C 1
ATOM 1416 O O . CYS A 1 185 ? 16.465 0.661 -1.389 1.00 71.06 185 CYS A O 1
ATOM 1418 N N . ASP A 1 186 ? 15.707 2.197 0.094 1.00 84.62 186 ASP A N 1
ATOM 1419 C CA . ASP A 1 186 ? 14.629 1.446 0.738 1.00 84.62 186 ASP A CA 1
ATOM 1420 C C . ASP A 1 186 ? 13.470 1.136 -0.222 1.00 84.62 186 ASP A C 1
ATOM 1422 O O . ASP A 1 186 ? 12.720 2.048 -0.571 1.00 84.62 186 ASP A O 1
ATOM 1426 N N . PRO A 1 187 ? 13.286 -0.124 -0.662 1.00 89.75 187 PRO A N 1
ATOM 1427 C CA . PRO A 1 187 ? 12.036 -0.515 -1.295 1.00 89.75 187 PRO A CA 1
ATOM 1428 C C . PRO A 1 187 ? 10.896 -0.412 -0.276 1.00 89.75 187 PRO A C 1
ATOM 1430 O O . PRO A 1 187 ? 10.978 -0.960 0.826 1.00 89.75 187 PRO A O 1
ATOM 1433 N N . GLU A 1 188 ? 9.827 0.282 -0.653 1.00 90.12 188 GLU A N 1
ATOM 1434 C CA . GLU A 1 188 ? 8.700 0.569 0.236 1.00 90.12 188 GLU A CA 1
ATOM 1435 C C . GLU A 1 188 ? 7.576 -0.441 0.035 1.00 90.12 188 GLU A C 1
ATOM 1437 O O . GLU A 1 188 ? 7.060 -0.958 1.018 1.00 90.12 188 GLU A O 1
ATOM 1442 N N . GLU A 1 189 ? 7.270 -0.813 -1.211 1.00 93.12 189 GLU A N 1
ATOM 1443 C CA . GLU A 1 189 ? 6.101 -1.630 -1.539 1.00 93.12 189 GLU A CA 1
ATOM 1444 C C . GLU A 1 189 ? 6.426 -2.775 -2.504 1.00 93.12 189 GLU A C 1
ATOM 1446 O O . GLU A 1 189 ? 7.294 -2.660 -3.377 1.00 93.12 189 GLU A O 1
ATOM 1451 N N . VAL A 1 190 ? 5.686 -3.877 -2.367 1.00 96.62 190 VAL A N 1
ATOM 1452 C CA . VAL A 1 190 ? 5.703 -5.001 -3.305 1.00 96.62 190 VAL A CA 1
ATOM 1453 C C . VAL A 1 190 ? 4.293 -5.482 -3.586 1.00 96.62 190 VAL A C 1
ATOM 1455 O O . VAL A 1 190 ? 3.515 -5.670 -2.665 1.00 96.62 190 VAL A O 1
ATOM 1458 N N . GLU A 1 191 ? 3.984 -5.785 -4.844 1.00 97.25 191 GLU A N 1
ATOM 1459 C CA . GLU A 1 191 ? 2.674 -6.328 -5.217 1.00 97.25 191 GLU A CA 1
ATOM 1460 C C . GLU A 1 191 ? 2.820 -7.360 -6.338 1.00 97.25 191 GLU A C 1
ATOM 1462 O O . GLU A 1 191 ? 3.632 -7.199 -7.254 1.00 97.25 191 GLU A O 1
ATOM 1467 N N . PHE A 1 192 ? 2.051 -8.448 -6.279 1.00 97.44 192 PHE A N 1
ATOM 1468 C CA . PHE A 1 192 ? 2.106 -9.472 -7.320 1.00 97.44 192 PHE A CA 1
ATOM 1469 C C . PHE A 1 192 ? 1.186 -9.108 -8.487 1.00 97.44 192 PHE A C 1
ATOM 1471 O O . PHE A 1 192 ? 0.057 -8.654 -8.310 1.00 97.44 192 PHE A O 1
ATOM 1478 N N . GLY A 1 193 ? 1.619 -9.397 -9.714 1.00 95.12 193 GLY A N 1
ATOM 1479 C CA . GLY A 1 193 ? 0.721 -9.342 -10.864 1.00 95.12 193 GLY A CA 1
ATOM 1480 C C . GLY A 1 193 ? -0.417 -10.350 -10.735 1.00 95.12 193 GLY A C 1
ATOM 1481 O O . GLY A 1 193 ? -0.260 -11.407 -10.127 1.00 95.12 193 GLY A O 1
ATOM 1482 N N . GLN A 1 194 ? -1.579 -10.054 -11.317 1.00 90.00 194 GLN A N 1
ATOM 1483 C CA . GLN A 1 194 ? -2.770 -10.897 -11.174 1.00 90.00 194 GLN A CA 1
ATOM 1484 C C . GLN A 1 194 ? -2.681 -12.143 -12.063 1.00 90.00 194 GLN A C 1
ATOM 1486 O O . GLN A 1 194 ? -2.746 -13.264 -11.552 1.00 90.00 194 GLN A O 1
ATOM 1491 N N . ASN A 1 195 ? -2.401 -11.976 -13.360 1.00 90.44 195 ASN A N 1
ATOM 1492 C CA . ASN A 1 195 ? -2.440 -13.071 -14.342 1.00 90.44 195 ASN A CA 1
ATOM 1493 C C . ASN A 1 195 ? -1.071 -13.431 -14.938 1.00 90.44 195 ASN A C 1
ATOM 1495 O O . ASN A 1 195 ? -0.985 -14.075 -15.981 1.00 90.44 195 ASN A O 1
ATOM 1499 N N . ASN A 1 196 ? 0.011 -13.021 -14.283 1.00 92.50 196 ASN A N 1
ATOM 1500 C CA . ASN A 1 196 ? 1.382 -13.287 -14.709 1.00 92.50 196 ASN A CA 1
ATOM 1501 C C . ASN A 1 196 ? 2.246 -13.751 -13.518 1.00 92.50 196 ASN A C 1
ATOM 1503 O O . ASN A 1 196 ? 1.747 -13.935 -12.398 1.00 92.50 196 ASN A O 1
ATOM 1507 N N . SER A 1 197 ? 3.536 -13.971 -13.768 1.00 96.06 197 SER A N 1
ATOM 1508 C CA . SER A 1 197 ? 4.529 -14.331 -12.750 1.00 96.06 197 SER A CA 1
ATOM 1509 C C . SER A 1 197 ? 5.422 -13.143 -12.402 1.00 96.06 197 SER A C 1
ATOM 1511 O O . SER A 1 197 ? 6.620 -13.322 -12.193 1.00 96.06 197 SER A O 1
ATOM 1513 N N . LEU A 1 198 ? 4.866 -11.932 -12.384 1.00 98.31 198 LEU A N 1
ATOM 1514 C CA . LEU A 1 198 ? 5.600 -10.729 -12.019 1.00 98.31 198 LEU A CA 1
ATOM 1515 C C . LEU A 1 198 ? 5.388 -10.378 -10.548 1.00 98.31 198 LEU A C 1
ATOM 1517 O O . LEU A 1 198 ? 4.283 -10.485 -10.015 1.00 98.31 198 LEU A O 1
ATOM 1521 N N . LEU A 1 199 ? 6.466 -9.924 -9.923 1.00 98.31 199 LEU A N 1
ATOM 1522 C CA . LEU A 1 199 ? 6.465 -9.188 -8.672 1.00 98.31 199 LEU A CA 1
ATOM 1523 C C . LEU A 1 199 ? 6.900 -7.760 -8.984 1.00 98.31 199 LEU A C 1
ATOM 1525 O O . LEU A 1 199 ? 7.998 -7.540 -9.497 1.00 98.31 199 LEU A O 1
ATOM 1529 N N . TYR A 1 200 ? 6.032 -6.806 -8.699 1.00 97.94 200 TYR A N 1
ATOM 1530 C CA . TYR A 1 200 ? 6.323 -5.391 -8.833 1.00 97.94 200 TYR A CA 1
ATOM 1531 C C . TYR A 1 200 ? 6.929 -4.884 -7.536 1.00 97.94 200 TYR A C 1
ATOM 1533 O O . TYR A 1 200 ? 6.487 -5.275 -6.458 1.00 97.94 200 TYR A O 1
ATOM 1541 N N . VAL A 1 201 ? 7.929 -4.020 -7.649 1.00 95.56 201 VAL A N 1
ATOM 1542 C CA . VAL A 1 201 ? 8.598 -3.405 -6.508 1.00 95.56 201 VAL A CA 1
ATOM 1543 C C . VAL A 1 201 ? 8.623 -1.902 -6.723 1.00 95.56 201 VAL A C 1
ATOM 1545 O O . VAL A 1 201 ? 9.026 -1.427 -7.790 1.00 95.56 201 VAL A O 1
ATOM 1548 N N . ALA A 1 202 ? 8.178 -1.166 -5.714 1.00 92.44 202 ALA A N 1
ATOM 1549 C CA . ALA A 1 202 ? 8.174 0.285 -5.698 1.00 92.44 202 ALA A CA 1
ATOM 1550 C C . ALA A 1 202 ? 8.964 0.787 -4.496 1.00 92.44 202 ALA A C 1
ATOM 1552 O O . ALA A 1 202 ? 8.895 0.238 -3.396 1.00 92.44 202 ALA A O 1
ATOM 1553 N N . GLY A 1 203 ? 9.714 1.852 -4.725 1.00 86.94 203 GLY A N 1
ATOM 1554 C CA . GLY A 1 203 ? 10.373 2.600 -3.674 1.00 86.94 203 GLY A CA 1
ATOM 1555 C C . GLY A 1 203 ? 11.879 2.620 -3.820 1.00 86.94 203 GLY A C 1
ATOM 1556 O O . GLY A 1 203 ? 12.492 1.893 -4.610 1.00 86.94 203 GLY A O 1
ATOM 1557 N N . GLY A 1 204 ? 12.458 3.515 -3.036 1.00 72.94 204 GLY A N 1
ATOM 1558 C CA . GLY A 1 204 ? 13.872 3.812 -3.030 1.00 72.94 204 GLY A CA 1
ATOM 1559 C C . GLY A 1 204 ? 14.263 4.973 -3.947 1.00 72.94 204 GLY A C 1
ATOM 1560 O O . GLY A 1 204 ? 13.446 5.534 -4.667 1.00 72.94 204 GLY A O 1
ATOM 1561 N N . THR A 1 205 ? 15.541 5.333 -3.881 1.00 66.88 205 THR A N 1
ATOM 1562 C CA . THR A 1 205 ? 16.255 6.334 -4.664 1.00 66.88 205 THR A CA 1
ATOM 1563 C C . THR A 1 205 ? 17.432 5.715 -5.418 1.00 66.88 205 THR A C 1
ATOM 1565 O O . THR A 1 205 ? 18.287 5.077 -4.800 1.00 66.88 205 THR A O 1
ATOM 1568 N N . GLU A 1 206 ? 17.558 5.921 -6.726 1.00 63.53 206 GLU A N 1
ATOM 1569 C CA . GLU A 1 206 ? 18.806 5.581 -7.416 1.00 63.53 206 GLU A CA 1
ATOM 1570 C C . GLU A 1 206 ? 19.984 6.353 -6.816 1.00 63.53 206 GLU A C 1
ATOM 1572 O O . GLU A 1 206 ? 19.825 7.406 -6.195 1.00 63.53 206 GLU A O 1
ATOM 1577 N N . SER A 1 207 ? 21.175 5.786 -6.991 1.00 57.28 207 SER A N 1
ATOM 1578 C CA . SER A 1 207 ? 22.449 6.372 -6.589 1.00 57.28 207 SER A CA 1
ATOM 1579 C C . SER A 1 207 ? 22.525 7.879 -6.852 1.00 57.28 207 SER A C 1
ATOM 1581 O O . SER A 1 207 ? 22.431 8.313 -8.002 1.00 57.28 207 SER A O 1
ATOM 1583 N N . LEU A 1 208 ? 22.786 8.659 -5.791 1.00 56.62 208 LEU A N 1
ATOM 1584 C CA . LEU A 1 208 ? 23.078 10.099 -5.885 1.00 56.62 208 LEU A CA 1
ATOM 1585 C C . LEU A 1 208 ? 24.291 10.381 -6.792 1.00 56.62 208 LEU A C 1
ATOM 1587 O O . LEU A 1 208 ? 24.405 11.458 -7.370 1.00 56.62 208 LEU A O 1
ATOM 1591 N N . GLU A 1 209 ? 25.190 9.407 -6.945 1.00 56.38 209 GLU A N 1
ATOM 1592 C CA . GLU A 1 209 ? 26.397 9.534 -7.765 1.00 56.38 209 GLU A CA 1
ATOM 1593 C C . GLU A 1 209 ? 26.101 9.411 -9.267 1.00 56.38 209 GLU A C 1
ATOM 1595 O O . GLU A 1 209 ? 26.859 9.927 -10.084 1.00 56.38 209 GLU A O 1
ATOM 1600 N N . SER A 1 210 ? 24.998 8.754 -9.646 1.00 55.41 210 SER A N 1
ATOM 1601 C CA . SER A 1 210 ? 24.697 8.431 -11.050 1.00 55.41 210 SER A CA 1
ATOM 1602 C C . SER A 1 210 ? 23.852 9.493 -11.765 1.00 55.41 210 SER A C 1
ATOM 1604 O O . SER A 1 210 ? 23.900 9.576 -12.991 1.00 55.41 210 SER A O 1
ATOM 1606 N N . PHE A 1 211 ? 23.098 10.319 -11.026 1.00 55.69 211 PHE A N 1
ATOM 1607 C CA . PHE A 1 211 ? 22.098 11.237 -11.604 1.00 55.69 211 PHE A CA 1
ATOM 1608 C C . PHE A 1 211 ? 22.169 12.690 -11.088 1.00 55.69 211 PHE A C 1
ATOM 1610 O O . PHE A 1 211 ? 21.332 13.520 -11.442 1.00 55.69 211 PHE A O 1
ATOM 1617 N N . GLY A 1 212 ? 23.199 13.043 -10.308 1.00 60.12 212 GLY A N 1
ATOM 1618 C CA . GLY A 1 212 ? 23.391 14.399 -9.777 1.00 60.12 212 GLY A CA 1
ATOM 1619 C C . GLY A 1 212 ? 22.528 14.703 -8.544 1.00 60.12 212 GLY A C 1
ATOM 1620 O O . GLY A 1 212 ? 22.115 13.806 -7.820 1.00 60.12 212 GLY A O 1
ATOM 1621 N N . LEU A 1 213 ? 22.249 15.988 -8.277 1.00 60.84 213 LEU A N 1
ATOM 1622 C CA . LEU A 1 213 ? 21.502 16.448 -7.086 1.00 60.84 213 LEU A CA 1
ATOM 1623 C C . LEU A 1 213 ? 19.987 16.133 -7.113 1.00 60.84 213 LEU A C 1
ATOM 1625 O O . LEU A 1 213 ? 19.253 16.632 -6.259 1.00 60.84 213 LEU A O 1
ATOM 1629 N N . ILE A 1 214 ? 19.494 15.359 -8.087 1.00 68.38 214 ILE A N 1
ATOM 1630 C CA . ILE A 1 214 ? 18.074 15.004 -8.206 1.00 68.38 214 ILE A CA 1
ATOM 1631 C C . ILE A 1 214 ? 17.919 13.527 -7.827 1.00 68.38 214 ILE A C 1
ATOM 1633 O O . ILE A 1 214 ? 18.356 12.656 -8.574 1.00 68.38 214 ILE A O 1
ATOM 1637 N N . 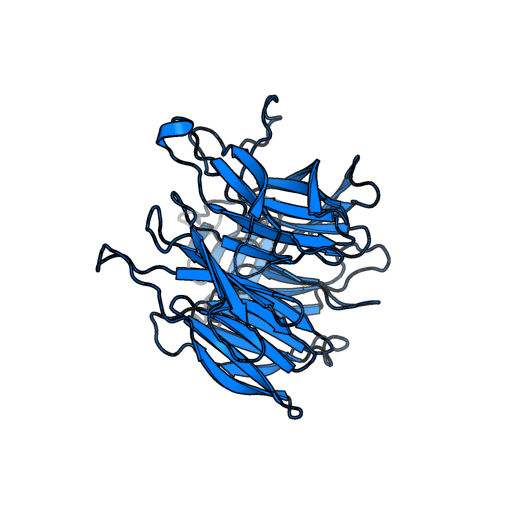PRO A 1 215 ? 17.301 13.209 -6.682 1.00 69.62 215 PRO A N 1
ATOM 1638 C CA . PRO A 1 215 ? 17.100 11.825 -6.281 1.00 69.62 215 PRO A CA 1
ATOM 1639 C C . PRO A 1 215 ? 15.925 11.204 -7.055 1.00 69.62 215 PRO A C 1
ATOM 1641 O O . PRO A 1 215 ? 14.877 11.830 -7.239 1.00 69.62 215 PRO A O 1
ATOM 1644 N N . HIS A 1 216 ? 16.124 9.982 -7.553 1.00 78.38 216 HIS A N 1
ATOM 1645 C CA . HIS A 1 216 ? 15.212 9.306 -8.483 1.00 78.38 216 HIS A CA 1
ATOM 1646 C C . HIS A 1 216 ? 14.521 8.112 -7.841 1.00 78.38 216 HIS A C 1
ATOM 1648 O O . HIS A 1 216 ? 15.189 7.164 -7.454 1.00 78.38 216 HIS A O 1
ATOM 1654 N N . GLY A 1 217 ? 13.198 8.115 -7.829 1.00 85.00 217 GLY A N 1
ATOM 1655 C CA . GLY A 1 217 ? 12.374 6.972 -7.473 1.00 85.00 217 GLY A CA 1
ATOM 1656 C C . GLY A 1 217 ? 12.586 5.782 -8.395 1.00 85.00 217 GLY A C 1
ATOM 1657 O O . GLY A 1 217 ? 12.821 5.973 -9.588 1.00 85.00 217 GLY A O 1
ATOM 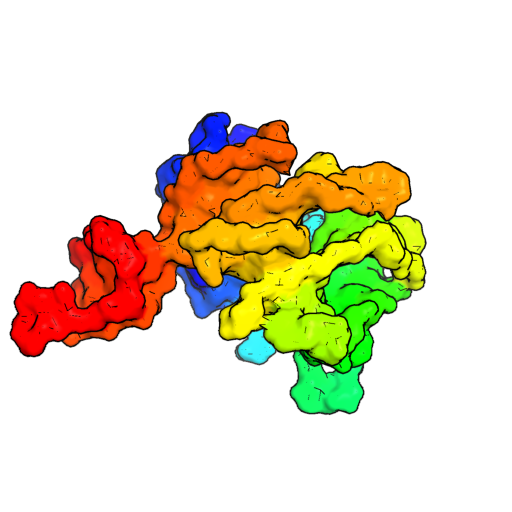1658 N N . ILE A 1 218 ? 12.445 4.562 -7.876 1.00 88.19 218 ILE A N 1
ATOM 1659 C CA . ILE A 1 218 ? 12.546 3.347 -8.692 1.00 88.19 218 ILE A CA 1
ATOM 1660 C C . ILE A 1 218 ? 11.233 2.575 -8.656 1.00 88.19 218 ILE A C 1
ATOM 1662 O O . ILE A 1 218 ? 10.672 2.299 -7.594 1.00 88.19 218 ILE A O 1
ATOM 1666 N N . PHE A 1 219 ? 10.789 2.174 -9.840 1.00 92.81 219 PHE A N 1
ATOM 1667 C CA . PHE A 1 219 ? 9.823 1.105 -10.026 1.00 92.81 219 PHE A CA 1
ATOM 1668 C C . PHE A 1 219 ? 10.458 0.014 -10.887 1.00 92.81 219 PHE A C 1
ATOM 1670 O O . PHE A 1 219 ? 11.052 0.307 -11.922 1.00 92.81 219 PHE A O 1
ATOM 1677 N N . TYR A 1 220 ? 10.347 -1.250 -10.495 1.00 94.31 220 TYR A N 1
ATOM 1678 C CA . TYR A 1 220 ? 10.824 -2.358 -11.323 1.00 94.31 220 TYR A CA 1
ATOM 1679 C C . TYR A 1 220 ? 9.946 -3.596 -11.181 1.00 94.31 220 TYR A C 1
ATOM 1681 O O . TYR A 1 220 ? 9.188 -3.750 -10.225 1.00 94.31 220 TYR A O 1
ATOM 1689 N N . ALA A 1 221 ? 10.053 -4.490 -12.161 1.00 97.31 221 ALA A N 1
ATOM 1690 C CA . ALA A 1 221 ? 9.343 -5.758 -12.173 1.00 97.31 221 ALA A CA 1
ATOM 1691 C C . ALA A 1 221 ? 10.331 -6.923 -12.211 1.00 97.31 221 ALA A C 1
ATOM 1693 O O . ALA A 1 221 ? 11.244 -6.965 -13.041 1.00 97.31 221 ALA A O 1
ATOM 1694 N N . LEU A 1 222 ? 10.112 -7.890 -11.326 1.00 97.88 222 LEU A N 1
ATOM 1695 C CA . LEU A 1 222 ? 10.820 -9.159 -11.279 1.00 97.88 222 LEU A CA 1
ATOM 1696 C C . LEU A 1 222 ? 9.937 -10.257 -11.865 1.00 97.88 222 LEU A C 1
ATOM 1698 O O . LEU A 1 222 ? 8.817 -10.461 -11.408 1.00 97.88 222 LEU A O 1
ATOM 1702 N N . ASN A 1 223 ? 10.450 -11.019 -12.822 1.00 98.00 223 ASN A N 1
ATOM 1703 C CA . ASN A 1 223 ? 9.890 -12.310 -13.183 1.00 98.00 223 ASN A CA 1
ATOM 1704 C C . ASN A 1 223 ? 10.274 -13.338 -12.112 1.00 98.00 223 ASN A C 1
ATOM 1706 O O . ASN A 1 223 ? 11.442 -13.699 -11.964 1.00 98.00 223 ASN A O 1
ATOM 1710 N N . VAL A 1 224 ? 9.266 -13.811 -11.384 1.00 98.12 224 VAL A N 1
ATOM 1711 C CA . VAL A 1 224 ? 9.368 -14.775 -10.284 1.00 98.12 224 VAL A CA 1
ATOM 1712 C C . VAL A 1 224 ? 8.819 -16.155 -10.663 1.00 98.12 224 VAL A C 1
ATOM 1714 O O . VAL A 1 224 ? 8.489 -16.951 -9.790 1.00 98.12 224 VAL A O 1
ATOM 1717 N N . SER A 1 225 ? 8.721 -16.474 -11.959 1.00 96.81 225 SER A N 1
ATOM 1718 C CA . SER A 1 225 ? 8.344 -17.826 -12.424 1.00 96.81 225 SER A CA 1
ATOM 1719 C C . SER A 1 225 ? 9.293 -18.918 -11.914 1.00 96.81 225 SER A C 1
ATOM 1721 O O . SER A 1 225 ? 8.875 -20.057 -11.719 1.00 96.81 225 SER A O 1
ATOM 1723 N N . VAL A 1 226 ? 10.547 -18.554 -11.630 1.00 97.62 226 VAL A N 1
ATOM 1724 C CA . VAL A 1 226 ? 11.509 -19.358 -10.871 1.00 97.62 226 VAL A CA 1
ATOM 1725 C C . VAL A 1 226 ? 11.859 -18.587 -9.591 1.00 97.62 226 VAL A C 1
ATOM 1727 O O . VAL A 1 226 ? 12.816 -17.815 -9.593 1.00 97.62 226 VAL A O 1
ATOM 1730 N N . PRO A 1 227 ? 11.107 -18.764 -8.485 1.00 97.44 227 PRO A N 1
ATOM 1731 C CA . PRO A 1 227 ? 11.274 -17.950 -7.279 1.00 97.44 227 PRO A CA 1
ATOM 1732 C C . PRO A 1 227 ? 12.672 -17.999 -6.661 1.00 97.44 227 PRO A C 1
ATOM 1734 O O . PRO A 1 227 ? 13.076 -17.044 -6.023 1.00 97.44 227 PRO A O 1
ATOM 1737 N N . ALA A 1 228 ? 13.429 -19.083 -6.860 1.00 97.88 228 ALA A N 1
ATOM 1738 C CA . ALA A 1 228 ? 14.806 -19.197 -6.372 1.00 97.88 228 ALA A CA 1
ATOM 1739 C C . ALA A 1 228 ? 15.807 -18.284 -7.113 1.00 97.88 228 ALA A C 1
ATOM 1741 O O . ALA A 1 228 ? 16.915 -18.079 -6.627 1.00 97.88 228 ALA A O 1
ATOM 1742 N N . ASN A 1 229 ? 15.440 -17.761 -8.287 1.00 97.06 229 ASN A N 1
ATOM 1743 C CA . ASN A 1 229 ? 16.274 -16.877 -9.098 1.00 97.06 229 ASN A CA 1
ATOM 1744 C C . ASN A 1 229 ? 15.405 -15.823 -9.817 1.00 97.06 229 ASN A C 1
ATOM 1746 O O . ASN A 1 229 ? 15.174 -15.938 -11.024 1.00 97.06 229 ASN A O 1
ATOM 1750 N N . PRO A 1 230 ? 14.872 -14.826 -9.089 1.00 97.25 230 PRO A N 1
ATOM 1751 C CA . PRO A 1 230 ? 14.036 -13.788 -9.681 1.00 97.25 230 PRO A CA 1
ATOM 1752 C C . PRO A 1 230 ? 14.843 -12.906 -10.645 1.00 97.25 230 PRO A C 1
ATOM 1754 O O . PRO A 1 230 ? 15.934 -12.441 -10.313 1.00 97.25 230 PRO A O 1
ATOM 1757 N N . VAL A 1 231 ? 14.290 -12.636 -11.830 1.00 96.50 231 VAL A N 1
ATOM 1758 C CA . VAL A 1 231 ? 14.967 -11.872 -12.896 1.00 96.50 231 VAL A CA 1
ATOM 1759 C C . VAL A 1 2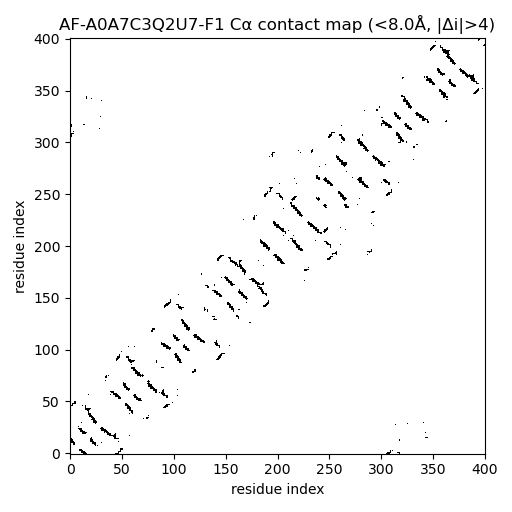31 ? 14.284 -10.526 -13.099 1.00 96.50 231 VAL A C 1
ATOM 1761 O O . VAL A 1 231 ? 13.085 -10.483 -13.346 1.00 96.50 231 VAL A O 1
ATOM 1764 N N . GLU A 1 232 ? 15.029 -9.423 -13.045 1.00 95.94 232 GLU A N 1
ATOM 1765 C CA . GLU A 1 232 ? 14.491 -8.102 -13.394 1.00 95.94 232 GLU A CA 1
ATOM 1766 C C . GLU A 1 232 ? 14.225 -8.014 -14.903 1.00 95.94 232 GLU A C 1
ATOM 1768 O O . GLU A 1 232 ? 15.123 -8.238 -15.711 1.00 95.94 232 GLU A O 1
ATOM 1773 N N . VAL A 1 233 ? 12.980 -7.711 -15.275 1.00 97.12 233 VAL A N 1
ATOM 1774 C CA . VAL A 1 233 ? 12.520 -7.650 -16.678 1.00 97.12 233 VAL A CA 1
ATOM 1775 C C . VAL A 1 233 ? 12.128 -6.244 -17.118 1.00 97.12 233 VAL A C 1
ATOM 1777 O O . VAL A 1 233 ? 11.945 -5.996 -18.308 1.00 97.12 233 VAL A O 1
ATOM 1780 N N . TYR A 1 234 ? 11.975 -5.326 -16.166 1.00 96.19 234 TYR A N 1
ATOM 1781 C CA . TYR A 1 234 ? 11.634 -3.934 -16.418 1.00 96.19 234 TYR A CA 1
ATOM 1782 C C . TYR A 1 234 ? 12.096 -3.063 -15.258 1.00 96.19 234 TYR A C 1
ATOM 1784 O O . TYR A 1 234 ? 12.018 -3.489 -14.106 1.00 96.19 234 TYR A O 1
ATOM 1792 N N . ARG A 1 235 ? 12.508 -1.836 -15.572 1.00 92.62 235 ARG A N 1
ATOM 1793 C CA . ARG A 1 235 ? 12.861 -0.785 -14.622 1.00 92.62 235 ARG A CA 1
ATOM 1794 C C . ARG A 1 235 ? 12.441 0.555 -15.205 1.00 92.62 235 ARG A C 1
ATOM 1796 O O . ARG A 1 235 ? 12.703 0.820 -16.376 1.00 92.62 235 ARG A O 1
ATOM 1803 N N . ASP A 1 236 ? 11.830 1.381 -14.373 1.00 90.00 236 ASP A N 1
ATOM 1804 C CA . ASP A 1 236 ? 11.565 2.786 -14.644 1.00 90.00 236 ASP A CA 1
ATOM 1805 C C . ASP A 1 236 ? 12.120 3.643 -13.511 1.00 90.00 236 ASP A C 1
ATOM 1807 O O . ASP A 1 236 ? 12.155 3.229 -12.344 1.00 90.00 236 ASP A O 1
ATOM 1811 N N . THR A 1 237 ? 12.561 4.837 -13.879 1.00 85.69 237 THR A N 1
ATOM 1812 C CA . THR A 1 237 ? 13.180 5.796 -12.977 1.00 85.69 237 THR A CA 1
ATOM 1813 C C . THR A 1 237 ? 12.356 7.065 -12.998 1.00 85.69 237 THR A C 1
ATOM 1815 O O . THR A 1 237 ? 12.091 7.670 -14.038 1.00 85.69 237 THR A O 1
ATOM 1818 N N . VAL A 1 238 ? 11.901 7.457 -11.815 1.00 80.81 238 VAL A N 1
ATOM 1819 C CA . VAL A 1 238 ? 11.027 8.606 -11.650 1.00 80.81 238 VAL A CA 1
ATOM 1820 C C . VAL A 1 238 ? 11.835 9.726 -11.012 1.00 80.81 238 VAL A C 1
ATOM 1822 O O . VAL A 1 238 ? 12.075 9.669 -9.808 1.00 80.81 238 VAL A O 1
ATOM 1825 N N . PRO A 1 239 ? 12.269 10.754 -11.757 1.00 78.25 239 PRO A N 1
ATOM 1826 C CA . PRO A 1 239 ? 12.996 11.864 -11.162 1.00 78.25 239 PRO A CA 1
ATOM 1827 C C . PRO A 1 239 ? 12.133 12.607 -10.142 1.00 78.25 239 PRO A C 1
ATOM 1829 O O . PRO A 1 239 ? 10.951 12.876 -10.377 1.00 78.25 239 PRO A O 1
ATOM 1832 N N . GLY A 1 240 ? 12.741 12.942 -9.004 1.00 76.69 240 GLY A N 1
ATOM 1833 C CA . GLY A 1 240 ? 12.182 13.874 -8.031 1.00 76.69 240 GLY A CA 1
ATOM 1834 C C . GLY A 1 240 ? 12.074 15.301 -8.562 1.00 76.69 240 GLY A C 1
ATOM 1835 O O . GLY A 1 240 ? 12.412 15.609 -9.705 1.00 76.69 240 GLY A O 1
ATOM 1836 N N . LEU A 1 241 ? 11.612 16.194 -7.694 1.00 73.62 241 LEU A N 1
ATOM 1837 C CA . LEU A 1 241 ? 11.576 17.626 -7.956 1.00 73.62 241 LEU A CA 1
ATOM 1838 C C . LEU A 1 241 ? 12.941 18.238 -7.595 1.00 73.62 241 LEU A C 1
ATOM 1840 O O . LEU A 1 241 ? 13.320 18.204 -6.417 1.00 73.62 241 LEU A O 1
ATOM 1844 N N . PRO A 1 242 ? 13.687 18.808 -8.563 1.00 71.50 242 PRO A N 1
ATOM 1845 C CA . PRO A 1 242 ? 15.031 19.329 -8.321 1.00 71.50 242 PRO A CA 1
ATOM 1846 C C . PRO A 1 242 ? 15.068 20.344 -7.174 1.00 71.50 242 PRO A C 1
ATOM 1848 O O . PRO A 1 242 ? 14.357 21.344 -7.206 1.00 71.50 242 PRO A O 1
ATOM 1851 N N . GLY A 1 243 ? 15.902 20.084 -6.160 1.00 65.94 243 GLY A N 1
ATOM 1852 C CA . GLY A 1 243 ? 16.073 20.966 -4.998 1.00 65.94 243 GLY A CA 1
ATOM 1853 C C . GLY A 1 243 ? 14.879 21.038 -4.036 1.00 65.94 243 GLY A C 1
ATOM 1854 O O . GLY A 1 243 ? 14.924 21.833 -3.102 1.00 65.94 243 GLY A O 1
ATOM 1855 N N . ILE A 1 244 ? 13.830 20.236 -4.252 1.00 68.81 244 ILE A N 1
ATOM 1856 C CA . ILE A 1 244 ? 12.582 20.301 -3.481 1.00 68.81 244 ILE A CA 1
ATOM 1857 C C . ILE A 1 244 ? 12.277 18.966 -2.802 1.00 68.81 244 ILE A C 1
ATOM 1859 O O . ILE A 1 244 ? 12.154 18.919 -1.581 1.00 68.81 244 ILE A O 1
ATOM 1863 N N . ALA A 1 245 ? 12.121 17.888 -3.575 1.00 70.12 245 ALA A N 1
ATOM 1864 C CA . ALA A 1 245 ? 11.606 16.629 -3.047 1.00 70.12 245 ALA A CA 1
ATOM 1865 C C . ALA A 1 245 ? 12.095 15.417 -3.836 1.00 70.12 245 ALA A C 1
ATOM 1867 O O . ALA A 1 245 ? 12.279 15.460 -5.053 1.00 70.12 245 ALA A O 1
ATOM 1868 N N . ILE A 1 246 ? 12.248 14.308 -3.121 1.00 71.19 246 ILE A N 1
ATOM 1869 C CA . ILE A 1 246 ? 12.529 13.004 -3.705 1.00 71.19 246 ILE A CA 1
ATOM 1870 C C . ILE A 1 246 ? 11.247 12.432 -4.296 1.00 71.19 246 ILE A C 1
ATOM 1872 O O . ILE A 1 246 ? 10.205 12.437 -3.637 1.00 71.19 246 ILE A O 1
ATOM 1876 N N . SER A 1 247 ? 11.315 11.915 -5.523 1.00 80.50 247 SER A N 1
ATOM 1877 C CA . SER A 1 247 ? 10.245 11.052 -6.012 1.00 80.50 247 SER A CA 1
ATOM 1878 C C . SER A 1 247 ? 10.412 9.690 -5.365 1.00 80.50 247 SER A C 1
ATOM 1880 O O . SER A 1 247 ? 11.398 9.005 -5.615 1.00 80.50 247 SER A O 1
ATOM 1882 N N . MET A 1 248 ? 9.471 9.317 -4.509 1.00 82.69 248 MET A N 1
ATOM 1883 C CA . MET A 1 248 ? 9.424 7.993 -3.906 1.00 82.69 248 MET A CA 1
ATOM 1884 C C . MET A 1 248 ? 8.140 7.312 -4.364 1.00 82.69 248 MET A C 1
ATOM 1886 O O . MET A 1 248 ? 7.054 7.811 -4.060 1.00 82.69 248 MET A O 1
ATOM 1890 N N . PRO A 1 249 ? 8.237 6.218 -5.132 1.00 89.75 249 PRO A N 1
ATOM 1891 C CA . PRO A 1 249 ? 7.126 5.313 -5.366 1.00 89.75 249 PRO A CA 1
ATOM 1892 C C . PRO A 1 249 ? 6.747 4.641 -4.046 1.00 89.75 249 PRO A C 1
ATOM 1894 O O . PRO A 1 249 ? 7.537 3.884 -3.493 1.00 89.75 249 PRO A O 1
ATOM 1897 N N . MET A 1 250 ? 5.566 4.964 -3.525 1.00 86.06 250 MET A N 1
ATOM 1898 C CA . MET A 1 250 ? 5.150 4.581 -2.170 1.00 86.06 250 MET A CA 1
ATOM 1899 C C . MET A 1 250 ? 4.158 3.425 -2.153 1.00 86.06 250 MET A C 1
ATOM 1901 O O . MET A 1 250 ? 4.056 2.735 -1.150 1.00 86.06 250 MET A O 1
ATOM 1905 N N . ASN A 1 251 ? 3.405 3.234 -3.237 1.00 90.19 251 ASN A N 1
ATOM 1906 C CA . ASN A 1 251 ? 2.350 2.232 -3.286 1.00 90.19 251 ASN A CA 1
ATOM 1907 C C . ASN A 1 251 ? 2.151 1.707 -4.708 1.00 90.19 251 ASN A C 1
ATOM 1909 O O . ASN A 1 251 ? 2.301 2.450 -5.686 1.00 90.19 251 ASN A O 1
ATOM 1913 N N . ILE A 1 252 ? 1.768 0.436 -4.803 1.00 93.56 252 ILE A N 1
ATOM 1914 C CA . ILE A 1 252 ? 1.394 -0.233 -6.044 1.00 93.56 252 ILE A CA 1
ATOM 1915 C C . ILE A 1 252 ? -0.030 -0.757 -5.897 1.00 93.56 252 ILE A C 1
ATOM 1917 O O . ILE A 1 252 ? -0.344 -1.439 -4.928 1.00 93.56 252 ILE A O 1
ATOM 1921 N N . ASP A 1 253 ? -0.860 -0.496 -6.899 1.00 90.38 253 ASP A N 1
ATOM 1922 C CA . ASP A 1 253 ? -2.132 -1.186 -7.070 1.00 90.38 253 ASP A CA 1
ATOM 1923 C C . ASP A 1 253 ? -2.220 -1.824 -8.457 1.00 90.38 253 ASP A C 1
ATOM 1925 O O . ASP A 1 253 ? -1.635 -1.339 -9.432 1.00 90.38 253 ASP A O 1
ATOM 1929 N N . VAL A 1 254 ? -2.921 -2.951 -8.552 1.00 91.31 254 VAL A N 1
ATOM 1930 C CA . VAL A 1 254 ? -2.982 -3.763 -9.770 1.00 91.31 254 VAL A CA 1
ATOM 1931 C C . VAL A 1 254 ? -4.426 -4.107 -10.088 1.00 91.31 254 VAL A C 1
ATOM 1933 O O . VAL A 1 254 ? -5.107 -4.789 -9.326 1.00 91.31 254 VAL A O 1
ATOM 1936 N N . GLN A 1 255 ? -4.872 -3.732 -11.285 1.00 87.06 255 GLN A N 1
ATOM 1937 C CA . GLN A 1 255 ? -6.189 -4.104 -11.788 1.00 87.06 255 GLN A CA 1
ATOM 1938 C C . GLN A 1 255 ? -6.100 -4.551 -13.246 1.00 87.06 255 GLN A C 1
ATOM 1940 O O . GLN A 1 255 ? -5.700 -3.787 -14.123 1.00 87.06 255 GLN A O 1
ATOM 1945 N N . ASN A 1 256 ? -6.511 -5.790 -13.528 1.00 86.19 256 ASN A N 1
ATOM 1946 C CA . ASN A 1 256 ? -6.531 -6.369 -14.876 1.00 86.19 256 ASN A CA 1
ATOM 1947 C C . ASN A 1 256 ? -5.165 -6.269 -15.586 1.00 86.19 256 ASN A C 1
ATOM 1949 O O . ASN A 1 256 ? -5.072 -5.861 -16.750 1.00 86.19 256 ASN A O 1
ATOM 1953 N N . ASP A 1 257 ? -4.096 -6.594 -14.856 1.00 89.44 257 ASP A N 1
ATOM 1954 C CA . ASP A 1 257 ? -2.693 -6.488 -15.290 1.00 89.44 257 ASP A CA 1
ATOM 1955 C C . ASP A 1 257 ? -2.246 -5.065 -15.684 1.00 89.44 257 ASP A C 1
ATOM 1957 O O . ASP A 1 257 ? -1.211 -4.883 -16.324 1.00 89.44 257 ASP A O 1
ATOM 1961 N N . THR A 1 258 ? -3.019 -4.042 -15.324 1.00 93.62 258 THR A N 1
ATOM 1962 C CA . THR A 1 258 ? -2.581 -2.645 -15.328 1.00 93.62 258 THR A CA 1
ATOM 1963 C C . THR A 1 258 ? -2.067 -2.312 -13.932 1.00 93.62 258 THR A C 1
ATOM 1965 O O . THR A 1 258 ? -2.745 -2.591 -12.946 1.00 93.62 258 THR A O 1
ATOM 1968 N N . VAL A 1 259 ? -0.864 -1.751 -13.855 1.00 96.12 259 VAL A N 1
ATOM 1969 C CA . VAL A 1 259 ? -0.158 -1.441 -12.609 1.00 96.12 259 VAL A CA 1
ATOM 1970 C C . VAL A 1 259 ? -0.163 0.068 -12.413 1.00 96.12 259 VAL A C 1
ATOM 1972 O O . VAL A 1 259 ? 0.261 0.804 -13.303 1.00 96.12 259 VAL A O 1
ATOM 1975 N N . TYR A 1 260 ? -0.634 0.517 -11.258 1.00 93.88 260 TYR A N 1
ATOM 1976 C CA . TYR A 1 260 ? -0.712 1.914 -10.857 1.00 93.88 260 TYR A CA 1
ATOM 1977 C C . TYR A 1 260 ? 0.288 2.142 -9.733 1.00 93.88 260 TYR A C 1
ATOM 1979 O O . TYR A 1 260 ? 0.196 1.519 -8.681 1.00 93.88 260 TYR A O 1
ATOM 1987 N N . VAL A 1 261 ? 1.258 3.018 -9.967 1.00 93.81 261 VAL A N 1
ATOM 1988 C CA . VAL A 1 261 ? 2.354 3.282 -9.036 1.00 93.81 261 VAL A CA 1
ATOM 1989 C C . VAL A 1 261 ? 2.247 4.719 -8.565 1.00 93.81 261 VAL A C 1
ATOM 1991 O O . VAL A 1 261 ? 2.444 5.652 -9.346 1.00 93.81 261 VAL A O 1
ATOM 1994 N N . ALA A 1 262 ? 1.895 4.883 -7.298 1.00 89.88 262 ALA A N 1
ATOM 1995 C CA . ALA A 1 262 ? 1.697 6.172 -6.656 1.00 89.88 262 ALA A CA 1
ATOM 1996 C C . ALA A 1 262 ? 3.031 6.728 -6.150 1.00 89.88 262 ALA A C 1
ATOM 1998 O O . ALA A 1 262 ? 3.799 5.993 -5.523 1.00 89.88 262 ALA A O 1
ATOM 1999 N N . THR A 1 263 ? 3.301 8.012 -6.389 1.00 86.88 263 THR A N 1
ATOM 2000 C CA . THR A 1 263 ? 4.528 8.668 -5.924 1.00 86.88 263 THR A CA 1
ATOM 2001 C C . THR A 1 263 ? 4.238 9.898 -5.075 1.00 86.88 263 THR A C 1
ATOM 2003 O O . THR A 1 263 ? 3.353 10.699 -5.387 1.00 86.88 263 THR A O 1
ATOM 2006 N N . GLN A 1 264 ? 5.051 10.103 -4.035 1.00 79.94 264 GLN A N 1
ATOM 2007 C CA . GLN A 1 264 ? 4.955 11.300 -3.193 1.00 79.94 264 GLN A CA 1
ATOM 2008 C C . GLN A 1 264 ? 5.213 12.581 -4.004 1.00 79.94 264 GLN A C 1
ATOM 2010 O O . GLN A 1 264 ? 4.475 13.557 -3.902 1.00 79.94 264 GLN A O 1
ATOM 2015 N N . SER A 1 265 ? 6.239 12.569 -4.852 1.00 76.94 265 SER A N 1
ATOM 2016 C CA . SER A 1 265 ? 6.536 13.620 -5.829 1.00 76.94 265 SER A CA 1
ATOM 2017 C C . SER A 1 265 ? 7.036 12.972 -7.121 1.00 76.94 265 SER A C 1
ATOM 2019 O O . SER A 1 265 ? 7.307 11.773 -7.122 1.00 76.94 265 SER A O 1
ATOM 2021 N N . GLY A 1 266 ? 7.140 13.702 -8.230 1.00 74.19 266 GLY A N 1
ATOM 2022 C CA . GLY A 1 266 ? 7.893 13.207 -9.384 1.00 74.19 266 GLY A CA 1
ATOM 2023 C C . GLY A 1 266 ? 7.495 13.807 -10.722 1.00 74.19 266 GLY A C 1
ATOM 2024 O O . GLY A 1 266 ? 6.381 14.297 -10.902 1.00 74.19 266 GLY A O 1
ATOM 2025 N N . LEU A 1 267 ? 8.426 13.759 -11.672 1.00 72.38 267 LEU A N 1
ATOM 2026 C CA . LEU A 1 267 ? 8.221 14.176 -13.058 1.00 72.38 267 LEU A CA 1
ATOM 2027 C C . LEU A 1 267 ? 8.517 13.018 -14.002 1.00 72.38 267 LEU A C 1
ATOM 2029 O O . LEU A 1 267 ? 9.223 12.076 -13.661 1.00 72.38 267 LEU A O 1
ATOM 2033 N N . LYS A 1 268 ? 7.985 13.075 -15.220 1.00 71.56 268 LYS A N 1
ATOM 2034 C CA . LYS A 1 268 ? 8.405 12.171 -16.291 1.00 71.56 268 LYS A CA 1
ATOM 2035 C C . LYS A 1 268 ? 9.428 12.878 -17.178 1.00 71.56 268 LYS A C 1
ATOM 2037 O O . LYS A 1 268 ? 9.238 14.046 -17.518 1.00 71.56 268 LYS A O 1
ATOM 2042 N N . ASN A 1 269 ? 10.493 12.173 -17.566 1.00 61.06 269 ASN A N 1
ATOM 2043 C CA . ASN A 1 269 ? 11.541 12.712 -18.437 1.00 61.06 269 ASN A CA 1
ATOM 2044 C C . ASN A 1 269 ? 10.951 13.337 -19.725 1.00 61.06 269 ASN A C 1
ATOM 2046 O O . ASN A 1 269 ? 10.083 12.738 -20.362 1.00 61.06 269 ASN A O 1
ATOM 2050 N N . ASN A 1 270 ? 11.473 14.515 -20.105 1.00 60.16 270 ASN A N 1
ATOM 2051 C CA . ASN A 1 270 ? 11.171 15.329 -21.303 1.00 60.16 270 ASN A CA 1
ATOM 2052 C C . ASN A 1 270 ? 10.020 16.367 -21.272 1.00 60.16 270 ASN A C 1
ATOM 2054 O O . ASN A 1 270 ? 9.627 16.812 -22.349 1.00 60.16 270 ASN A O 1
ATOM 2058 N N . PHE A 1 271 ? 9.526 16.856 -20.121 1.00 55.06 271 PHE A N 1
ATOM 2059 C CA . PHE A 1 271 ? 8.577 17.994 -20.119 1.00 55.06 271 PHE A CA 1
ATOM 2060 C C . PHE A 1 271 ? 8.773 19.040 -19.012 1.00 55.06 271 PHE A C 1
ATOM 2062 O O . PHE A 1 271 ? 9.114 18.727 -17.873 1.00 55.06 271 PHE A O 1
ATOM 2069 N N . ASN A 1 272 ? 8.478 20.294 -19.387 1.00 43.28 272 ASN A N 1
ATOM 2070 C CA . ASN A 1 272 ? 8.280 21.442 -18.505 1.00 43.28 272 ASN A CA 1
ATOM 2071 C C . ASN A 1 272 ? 7.072 21.204 -17.590 1.00 43.28 272 ASN A C 1
ATOM 2073 O O . ASN A 1 272 ? 5.960 20.951 -18.056 1.00 43.28 272 ASN A O 1
ATOM 2077 N N . ILE A 1 273 ? 7.308 21.341 -16.289 1.00 45.12 273 ILE A N 1
ATOM 2078 C CA . ILE A 1 273 ? 6.297 21.366 -15.232 1.00 45.12 273 ILE A CA 1
ATOM 2079 C C . ILE A 1 273 ? 5.270 22.460 -15.557 1.00 45.12 273 ILE A C 1
ATOM 2081 O O . ILE A 1 273 ? 5.626 23.635 -15.6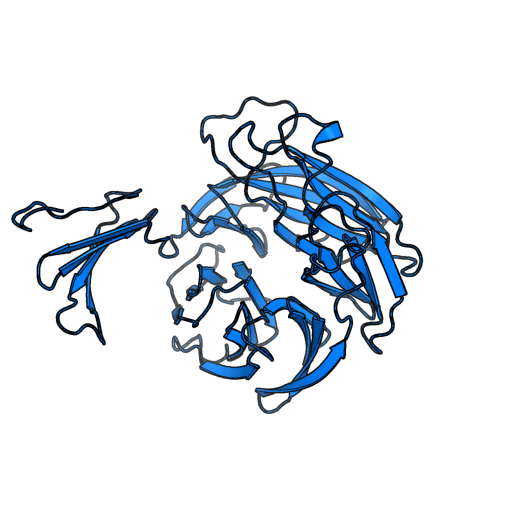45 1.00 45.12 273 ILE A O 1
ATOM 2085 N N . ILE A 1 274 ? 3.991 22.107 -15.694 1.00 47.59 274 ILE A N 1
ATOM 2086 C CA . ILE A 1 274 ? 2.907 23.096 -15.691 1.00 47.59 274 ILE A CA 1
ATOM 2087 C C . ILE A 1 274 ? 2.481 23.299 -14.229 1.00 47.59 274 ILE A C 1
ATOM 2089 O O . ILE A 1 274 ? 1.759 22.485 -13.667 1.00 47.59 274 ILE A O 1
ATOM 2093 N N . THR A 1 275 ? 3.056 24.343 -13.620 1.00 45.12 275 THR A N 1
ATOM 2094 C CA . THR A 1 275 ? 2.576 25.226 -12.526 1.00 45.12 275 THR A CA 1
ATOM 2095 C C . THR A 1 275 ? 1.771 24.674 -11.337 1.00 45.12 275 THR A C 1
ATOM 2097 O O . THR A 1 275 ? 1.051 25.439 -10.702 1.00 45.12 275 THR A O 1
ATOM 2100 N N . ASP A 1 276 ? 1.935 23.413 -10.958 1.00 51.94 276 ASP A N 1
ATOM 2101 C CA . ASP A 1 276 ? 1.817 23.021 -9.550 1.00 51.94 276 ASP A CA 1
ATOM 2102 C C . ASP A 1 276 ? 3.145 22.395 -9.129 1.00 51.94 276 ASP A C 1
ATOM 2104 O O . ASP A 1 276 ? 3.435 21.225 -9.396 1.00 51.94 276 ASP A O 1
ATOM 2108 N N . THR A 1 277 ? 4.015 23.237 -8.576 1.00 51.06 277 THR A N 1
ATOM 2109 C CA . THR A 1 277 ? 5.453 23.001 -8.373 1.00 51.06 277 THR A CA 1
ATOM 2110 C C . THR A 1 277 ? 5.776 21.909 -7.346 1.00 51.06 277 THR A C 1
ATOM 2112 O O . THR A 1 277 ? 6.938 21.753 -6.985 1.00 51.06 277 THR A O 1
ATOM 2115 N N . LEU A 1 278 ? 4.772 21.168 -6.862 1.00 59.50 278 LEU A N 1
ATOM 2116 C CA . LEU A 1 278 ? 4.874 20.182 -5.782 1.00 59.50 278 LEU A CA 1
ATOM 2117 C C . LEU A 1 278 ? 4.075 18.884 -6.050 1.00 59.50 278 LEU A C 1
ATOM 2119 O O . LEU A 1 278 ? 3.872 18.091 -5.132 1.00 59.50 278 LEU A O 1
ATOM 2123 N N . SER A 1 279 ? 3.599 18.650 -7.280 1.00 68.06 279 SER A N 1
ATOM 2124 C CA . SER A 1 279 ? 2.653 17.553 -7.554 1.00 68.06 279 SER A CA 1
ATOM 2125 C C . SER A 1 279 ? 3.293 16.154 -7.638 1.00 68.06 279 SER A C 1
ATOM 2127 O O . SER A 1 279 ? 4.299 15.936 -8.312 1.00 68.06 279 SER A O 1
ATOM 2129 N N . GLY A 1 280 ? 2.670 15.186 -6.960 1.00 78.44 280 GLY A N 1
ATOM 2130 C CA . GLY A 1 280 ? 2.928 13.754 -7.109 1.00 78.44 280 GLY A CA 1
ATOM 2131 C C . GLY A 1 280 ? 2.219 13.168 -8.332 1.00 78.44 280 GLY A C 1
ATOM 2132 O O . GLY A 1 280 ? 1.252 13.734 -8.866 1.00 78.44 280 GLY A O 1
ATOM 2133 N N . ARG A 1 281 ? 2.687 12.004 -8.787 1.00 85.69 281 ARG A N 1
ATOM 2134 C CA . ARG A 1 281 ? 2.203 11.319 -9.995 1.00 85.69 281 ARG A CA 1
ATOM 2135 C C . ARG A 1 281 ? 1.734 9.903 -9.681 1.00 85.69 281 ARG A C 1
ATOM 2137 O O . ARG A 1 281 ? 2.356 9.205 -8.891 1.00 85.69 281 ARG A O 1
ATOM 2144 N N . THR A 1 282 ? 0.682 9.463 -10.361 1.00 89.44 282 THR A N 1
ATOM 2145 C CA . THR A 1 282 ? 0.390 8.034 -10.486 1.00 89.44 282 THR A CA 1
ATOM 2146 C C . THR A 1 282 ? 0.856 7.584 -11.865 1.00 89.44 282 THR A C 1
ATOM 2148 O O . THR A 1 282 ? 0.280 7.993 -12.876 1.00 89.44 282 THR A O 1
ATOM 2151 N N . TYR A 1 283 ? 1.901 6.761 -11.914 1.00 92.19 283 TYR A N 1
ATOM 2152 C CA . TYR A 1 283 ? 2.406 6.152 -13.145 1.00 92.19 283 TYR A CA 1
ATOM 2153 C C . TYR A 1 283 ? 1.610 4.892 -13.459 1.00 92.19 283 TYR A C 1
ATOM 2155 O O . TYR A 1 283 ? 1.296 4.109 -12.565 1.00 92.19 283 TYR A O 1
ATOM 2163 N N . VAL A 1 284 ? 1.288 4.692 -14.731 1.00 93.81 284 VAL A N 1
ATOM 2164 C CA . VAL A 1 284 ? 0.471 3.577 -15.202 1.00 93.81 284 VAL A CA 1
ATOM 2165 C C . VAL A 1 284 ? 1.290 2.728 -16.158 1.00 93.81 284 VAL A C 1
ATOM 2167 O O . VAL A 1 284 ? 1.763 3.209 -17.190 1.00 93.81 284 VAL A O 1
ATOM 2170 N N . TYR A 1 285 ? 1.399 1.444 -15.841 1.00 95.81 285 TYR A N 1
ATOM 2171 C CA . TYR A 1 285 ? 2.094 0.447 -16.644 1.00 95.81 285 TYR A CA 1
ATOM 2172 C C . TYR A 1 285 ? 1.132 -0.662 -17.057 1.00 95.81 285 TYR A C 1
ATOM 2174 O O . TYR A 1 285 ? 0.168 -0.966 -16.355 1.00 95.81 285 TYR A O 1
ATOM 2182 N N . LYS A 1 286 ? 1.412 -1.310 -18.185 1.00 95.56 286 LYS A N 1
ATOM 2183 C CA . LYS A 1 286 ? 0.752 -2.543 -18.601 1.00 95.56 286 LYS A CA 1
ATOM 2184 C C . LYS A 1 286 ? 1.714 -3.703 -18.450 1.00 95.56 286 LYS A C 1
ATOM 2186 O O . LYS A 1 286 ? 2.807 -3.673 -19.010 1.00 95.56 286 LYS A O 1
ATOM 2191 N N . ALA A 1 287 ? 1.282 -4.727 -17.730 1.00 96.38 287 ALA A N 1
ATOM 2192 C CA . ALA A 1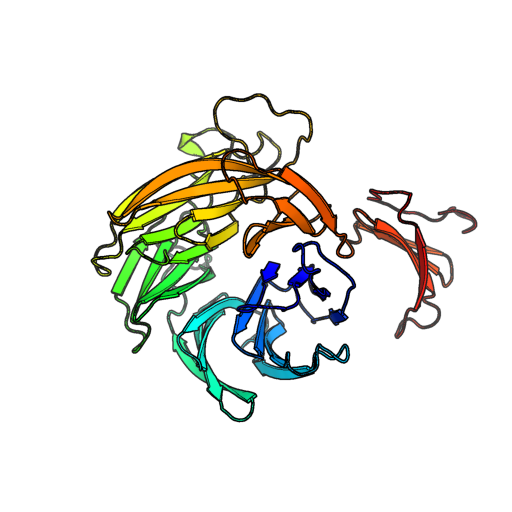 287 ? 1.950 -6.010 -17.692 1.00 96.38 287 ALA A CA 1
ATOM 2193 C C . ALA A 1 287 ? 1.270 -6.995 -18.647 1.00 96.38 287 ALA A C 1
ATOM 2195 O O . ALA A 1 287 ? 0.047 -6.994 -18.818 1.00 96.38 287 ALA A O 1
ATOM 2196 N N . PHE A 1 288 ? 2.076 -7.849 -19.268 1.00 94.12 288 PHE A N 1
ATOM 2197 C CA . PHE A 1 288 ? 1.628 -8.827 -20.251 1.00 94.12 288 PHE A CA 1
ATOM 2198 C C . PHE A 1 288 ? 1.860 -10.257 -19.753 1.00 94.12 288 PHE A C 1
ATOM 2200 O O . PHE A 1 288 ? 2.712 -10.517 -18.903 1.00 94.12 288 PHE A O 1
ATOM 2207 N N . ALA A 1 289 ? 1.109 -11.213 -20.308 1.00 92.00 289 ALA A N 1
ATOM 2208 C CA . ALA A 1 289 ? 1.181 -12.625 -19.919 1.00 92.00 289 ALA A CA 1
ATOM 2209 C C . ALA A 1 289 ? 2.555 -13.274 -20.186 1.00 92.00 289 ALA A C 1
ATOM 2211 O O . ALA A 1 289 ? 2.912 -14.258 -19.547 1.00 92.00 289 ALA A O 1
ATOM 2212 N N . ASN A 1 290 ? 3.349 -12.713 -21.100 1.00 93.25 290 ASN A N 1
ATOM 2213 C CA . ASN A 1 290 ? 4.732 -13.122 -21.360 1.00 93.25 290 ASN A CA 1
ATOM 2214 C C . ASN A 1 290 ? 5.743 -12.500 -20.373 1.00 93.25 290 ASN A C 1
ATOM 2216 O O . ASN A 1 290 ? 6.944 -12.557 -20.627 1.00 93.25 290 ASN A O 1
ATOM 2220 N N . ASN A 1 291 ? 5.274 -11.921 -19.261 1.00 93.94 291 ASN A N 1
ATOM 2221 C CA . ASN A 1 291 ? 6.089 -11.293 -18.221 1.00 93.94 291 ASN A CA 1
ATOM 2222 C C . ASN A 1 291 ? 6.902 -10.079 -18.708 1.00 93.94 291 ASN A C 1
ATOM 2224 O O . ASN A 1 291 ? 7.976 -9.810 -18.177 1.00 93.94 291 ASN A O 1
ATOM 2228 N N . THR A 1 292 ? 6.408 -9.332 -19.698 1.00 95.38 292 THR A N 1
ATOM 2229 C CA . THR A 1 292 ? 6.948 -8.004 -20.031 1.00 95.38 292 THR A CA 1
ATOM 2230 C C . THR A 1 292 ? 6.087 -6.900 -19.424 1.00 95.38 292 THR A C 1
ATOM 2232 O O . THR A 1 292 ? 4.905 -7.100 -19.131 1.00 95.38 292 THR A O 1
ATOM 2235 N N . VAL A 1 293 ? 6.687 -5.724 -19.231 1.00 97.38 293 VAL A N 1
ATOM 2236 C CA . VAL A 1 293 ? 6.019 -4.527 -18.709 1.00 97.38 293 VAL A CA 1
ATOM 2237 C C . VAL A 1 293 ? 6.308 -3.352 -19.633 1.00 97.38 293 VAL A C 1
ATOM 2239 O O . VAL A 1 293 ? 7.398 -3.247 -20.194 1.00 97.38 293 VAL A O 1
ATOM 2242 N N . GLN A 1 294 ? 5.320 -2.482 -19.805 1.00 95.12 294 GLN A N 1
ATOM 2243 C CA . GLN A 1 294 ? 5.428 -1.271 -20.604 1.00 95.12 294 GLN A CA 1
ATOM 2244 C C . GLN A 1 294 ? 4.789 -0.096 -19.860 1.00 95.12 294 GLN A C 1
ATOM 2246 O O . GLN A 1 294 ? 3.658 -0.211 -19.393 1.00 95.12 294 GLN A O 1
ATOM 2251 N N . TYR A 1 295 ? 5.468 1.050 -19.796 1.00 93.88 295 TYR A N 1
ATOM 2252 C CA . TYR A 1 295 ? 4.840 2.312 -19.398 1.00 93.88 295 TYR A CA 1
ATOM 2253 C C . TYR A 1 295 ? 3.746 2.720 -20.402 1.00 93.88 295 TYR A C 1
ATOM 2255 O O . TYR A 1 295 ? 3.950 2.670 -21.617 1.00 93.88 295 TYR A O 1
ATOM 2263 N N . ILE A 1 296 ? 2.604 3.179 -19.893 1.00 91.50 296 ILE A N 1
ATOM 2264 C CA . ILE A 1 296 ? 1.443 3.585 -20.690 1.00 91.50 296 ILE A CA 1
ATOM 2265 C C . ILE A 1 296 ? 1.210 5.093 -20.591 1.00 91.50 296 ILE A C 1
ATOM 2267 O O . ILE A 1 296 ? 1.250 5.793 -21.602 1.00 91.50 296 ILE A O 1
ATOM 2271 N N . THR A 1 297 ? 0.976 5.591 -19.376 1.00 90.25 297 THR A N 1
ATOM 2272 C CA . THR A 1 297 ? 0.687 7.004 -19.097 1.00 90.25 297 THR A CA 1
ATOM 2273 C C . THR A 1 297 ? 1.035 7.347 -17.648 1.00 90.25 297 THR A C 1
ATOM 2275 O O . THR A 1 297 ? 1.397 6.478 -16.860 1.00 90.25 297 THR A O 1
ATOM 2278 N N . ASP A 1 298 ? 0.841 8.601 -17.264 1.00 89.19 298 ASP A N 1
ATOM 2279 C CA . ASP A 1 298 ? 0.698 9.030 -15.878 1.00 89.19 298 ASP A CA 1
ATOM 2280 C C . ASP A 1 298 ? -0.458 10.028 -15.741 1.00 89.19 298 ASP A C 1
ATOM 2282 O O . ASP A 1 298 ? -0.980 10.544 -16.734 1.00 89.19 298 ASP A O 1
ATOM 2286 N N . PHE A 1 299 ? -0.874 10.288 -14.505 1.00 85.12 299 PHE A N 1
ATOM 2287 C CA . PHE A 1 299 ? -1.772 11.391 -14.183 1.00 85.12 299 PHE A CA 1
ATOM 2288 C C . PHE A 1 299 ? -1.380 12.073 -12.874 1.00 85.12 299 PHE A C 1
ATOM 2290 O O . PHE A 1 299 ? -0.714 11.497 -12.012 1.00 85.12 299 PHE A O 1
ATOM 2297 N N . SER A 1 300 ? -1.801 13.333 -12.732 1.00 80.81 300 SER A N 1
ATOM 2298 C CA . SER A 1 300 ? -1.601 14.093 -11.498 1.00 80.81 300 SER A CA 1
ATOM 2299 C C . SER A 1 300 ? -2.433 13.491 -10.371 1.00 80.81 300 SER A C 1
ATOM 2301 O O . SER A 1 300 ? -3.667 13.552 -10.413 1.00 80.81 300 SER A O 1
ATOM 2303 N N . GLY A 1 301 ? -1.751 12.975 -9.350 1.00 74.62 301 GLY A N 1
ATOM 2304 C CA . GLY A 1 301 ? -2.371 12.523 -8.105 1.00 74.62 301 GLY A CA 1
ATOM 2305 C C . GLY A 1 301 ? -2.654 13.662 -7.122 1.00 74.62 301 GLY A C 1
ATOM 2306 O O . GLY A 1 301 ? -3.262 13.437 -6.081 1.00 74.62 301 GLY A O 1
ATOM 2307 N N . GLY A 1 302 ? -2.255 14.893 -7.462 1.00 75.25 302 GLY A N 1
ATOM 2308 C CA . GLY A 1 302 ? -2.339 16.055 -6.582 1.00 75.25 302 GLY A CA 1
ATOM 2309 C C . GLY A 1 302 ? -1.039 16.311 -5.825 1.00 75.25 302 GLY A C 1
ATOM 2310 O O . GLY A 1 302 ? 0.034 15.904 -6.267 1.00 75.25 302 GLY A O 1
ATOM 2311 N N . LEU A 1 303 ? -1.138 16.998 -4.691 1.00 73.81 303 LEU A N 1
ATOM 2312 C CA . LEU A 1 303 ? 0.001 17.346 -3.847 1.00 73.81 303 LEU A CA 1
ATOM 2313 C C . LEU A 1 303 ? 0.266 16.222 -2.855 1.00 73.81 303 LEU A C 1
ATOM 2315 O O . LEU A 1 303 ? -0.628 15.893 -2.077 1.00 73.81 303 LEU A O 1
ATOM 2319 N N . TRP A 1 304 ? 1.466 15.640 -2.930 1.00 75.19 304 TRP A N 1
ATOM 2320 C CA . TRP A 1 304 ? 2.020 14.709 -1.945 1.00 75.19 304 TRP A CA 1
ATOM 2321 C C . TRP A 1 304 ? 1.054 13.572 -1.614 1.00 75.19 304 TRP A C 1
ATOM 2323 O O . TRP A 1 304 ? 0.251 13.659 -0.692 1.00 75.19 304 TRP A O 1
ATOM 2333 N N . HIS A 1 305 ? 1.070 12.508 -2.414 1.00 79.81 305 HIS A N 1
ATOM 2334 C CA . HIS A 1 305 ? 0.161 11.385 -2.205 1.00 79.81 305 HIS A CA 1
ATOM 2335 C C . HIS A 1 305 ? 0.914 10.087 -1.931 1.00 79.81 305 HIS A C 1
ATOM 2337 O O . HIS A 1 305 ? 2.004 9.861 -2.446 1.00 79.81 305 HIS A O 1
ATOM 2343 N N . PHE A 1 306 ? 0.310 9.231 -1.113 1.00 75.31 306 PHE A N 1
ATOM 2344 C CA . PHE A 1 306 ? 0.970 8.029 -0.591 1.00 75.31 306 PHE A CA 1
ATOM 2345 C C . PHE A 1 306 ? 0.345 6.734 -1.091 1.00 75.31 306 PHE A C 1
ATOM 2347 O O . PHE A 1 306 ? 0.988 5.696 -1.061 1.00 75.31 306 PHE A O 1
ATOM 2354 N N . ASP A 1 307 ? -0.905 6.786 -1.547 1.00 83.31 307 ASP A N 1
ATOM 2355 C CA . ASP A 1 307 ? -1.651 5.593 -1.927 1.00 83.31 307 ASP A CA 1
ATOM 2356 C C . ASP A 1 307 ? -2.532 5.887 -3.140 1.00 83.31 307 ASP A C 1
ATOM 2358 O O . ASP A 1 307 ? -3.036 7.004 -3.314 1.00 83.31 307 ASP A O 1
ATOM 2362 N N . THR A 1 308 ? -2.704 4.880 -3.984 1.00 87.00 308 THR A N 1
ATOM 2363 C CA . THR A 1 308 ? -3.670 4.872 -5.075 1.00 87.00 308 THR A CA 1
ATOM 2364 C C . THR A 1 308 ? -4.375 3.536 -5.060 1.00 87.00 308 THR A C 1
ATOM 2366 O O . THR A 1 308 ? -3.724 2.499 -5.020 1.00 87.00 308 THR A O 1
ATOM 2369 N N . GLU A 1 309 ? -5.694 3.578 -5.171 1.00 86.44 309 GLU A N 1
ATOM 2370 C CA . GLU A 1 309 ? -6.508 2.390 -5.363 1.00 86.44 309 GLU A CA 1
ATOM 2371 C C . GLU A 1 309 ? -7.421 2.560 -6.568 1.00 86.44 309 GLU A C 1
ATOM 2373 O O . GLU A 1 309 ? -8.037 3.613 -6.756 1.00 86.44 309 GLU A O 1
ATOM 2378 N N . VAL A 1 310 ? -7.554 1.505 -7.363 1.00 84.69 310 VAL A N 1
ATOM 2379 C CA . VAL A 1 310 ? -8.416 1.471 -8.532 1.00 84.69 310 VAL A CA 1
ATOM 2380 C C . VAL A 1 310 ? -9.559 0.485 -8.329 1.00 84.69 310 VAL A C 1
ATOM 2382 O O . VAL A 1 310 ? -9.382 -0.718 -8.157 1.00 84.69 310 VAL A O 1
ATOM 2385 N N . PHE A 1 311 ? -10.781 1.009 -8.404 1.00 79.00 311 PHE A N 1
ATOM 2386 C CA . PHE A 1 311 ? -12.001 0.218 -8.353 1.00 79.00 311 PHE A CA 1
ATOM 2387 C C . PHE A 1 311 ? -12.849 0.478 -9.596 1.00 79.00 311 PHE A C 1
ATOM 2389 O O . PHE A 1 311 ? -13.302 1.595 -9.873 1.00 79.00 311 PHE A O 1
ATOM 2396 N N . GLY A 1 312 ? -13.092 -0.585 -10.364 1.00 77.88 312 GLY A N 1
ATOM 2397 C CA . GLY A 1 312 ? -13.845 -0.500 -11.610 1.00 77.88 312 GLY A CA 1
ATOM 2398 C C . GLY A 1 312 ? -13.122 0.382 -12.624 1.00 77.88 312 GLY A C 1
ATOM 2399 O O . GLY A 1 312 ? -12.118 -0.036 -13.186 1.00 77.88 312 GLY A O 1
ATOM 2400 N N . SER A 1 313 ? -13.651 1.581 -12.871 1.00 84.62 313 SER A N 1
ATOM 2401 C CA . SER A 1 313 ? -13.080 2.555 -13.808 1.00 84.62 313 SER A CA 1
ATOM 2402 C C . SER A 1 313 ? -12.608 3.843 -13.120 1.00 84.62 313 SER A C 1
ATOM 2404 O O . SER A 1 313 ? -12.510 4.889 -13.773 1.00 84.62 313 SER A O 1
ATOM 2406 N N . LYS A 1 314 ? -12.427 3.814 -11.796 1.00 83.94 314 LYS A N 1
ATOM 2407 C CA . LYS A 1 314 ? -12.050 4.969 -10.976 1.00 83.94 314 LYS A CA 1
ATOM 2408 C C . LYS A 1 314 ? -10.762 4.664 -10.234 1.00 83.94 314 LYS A C 1
ATOM 2410 O O . LYS A 1 314 ? -10.674 3.621 -9.602 1.00 83.94 314 LYS A O 1
ATOM 2415 N N . ALA A 1 315 ? -9.815 5.590 -10.301 1.00 85.69 315 ALA A N 1
ATOM 2416 C CA . ALA A 1 315 ? -8.673 5.636 -9.407 1.00 85.69 315 ALA A CA 1
ATOM 2417 C C . ALA A 1 315 ? -8.952 6.670 -8.311 1.00 85.69 315 ALA A C 1
ATOM 2419 O O . ALA A 1 315 ? -9.361 7.798 -8.605 1.00 85.69 315 ALA A O 1
ATOM 2420 N N . TYR A 1 316 ? -8.737 6.283 -7.062 1.00 83.81 316 TYR A N 1
ATOM 2421 C CA . TYR A 1 316 ? -8.776 7.147 -5.893 1.00 83.81 316 TYR A CA 1
ATOM 2422 C C . TYR A 1 316 ? -7.346 7.331 -5.410 1.00 83.81 316 TYR A C 1
ATOM 2424 O O . TYR A 1 316 ? -6.648 6.353 -5.160 1.00 83.81 316 TYR A O 1
ATOM 2432 N N . VAL A 1 317 ? -6.909 8.578 -5.288 1.00 85.00 317 VAL A N 1
ATOM 2433 C CA . VAL A 1 317 ? -5.542 8.917 -4.896 1.00 85.00 317 VAL A CA 1
ATOM 2434 C C . VAL A 1 317 ? -5.579 9.682 -3.582 1.00 85.00 317 VAL A C 1
ATOM 2436 O O . VAL A 1 317 ? -6.243 10.715 -3.484 1.00 85.00 317 VAL A O 1
ATOM 2439 N N . ALA A 1 318 ? -4.891 9.170 -2.562 1.00 79.31 318 ALA A N 1
ATOM 2440 C CA . ALA A 1 318 ? -4.813 9.806 -1.251 1.00 79.31 318 ALA A CA 1
ATOM 2441 C C . ALA A 1 318 ? -3.730 10.885 -1.242 1.00 79.31 318 ALA A C 1
ATOM 2443 O O . ALA A 1 318 ? -2.568 10.580 -0.992 1.00 79.31 318 ALA A O 1
ATOM 2444 N N . SER A 1 319 ? -4.129 12.129 -1.487 1.00 77.88 319 SER A N 1
ATOM 2445 C CA . SER A 1 319 ? -3.299 13.331 -1.426 1.00 77.88 319 SER A CA 1
ATOM 2446 C C . SER A 1 319 ? -3.372 13.967 -0.039 1.00 77.88 319 SER A C 1
ATOM 2448 O O . SER A 1 319 ? -4.454 14.214 0.492 1.00 77.88 319 SER A O 1
ATOM 2450 N N . GLU A 1 320 ? -2.210 14.259 0.538 1.00 71.69 320 GLU A N 1
ATOM 2451 C CA . GLU A 1 320 ? -2.063 14.870 1.859 1.00 71.69 320 GLU A CA 1
ATOM 2452 C C . GLU A 1 320 ? -2.876 16.168 1.966 1.00 71.69 320 GLU A C 1
ATOM 2454 O O . GLU A 1 320 ? -3.643 16.346 2.913 1.00 71.69 320 GLU A O 1
ATOM 2459 N N . TRP A 1 321 ? -2.801 17.026 0.942 1.00 69.81 321 TRP A N 1
ATOM 2460 C CA . TRP A 1 321 ? -3.411 18.362 0.978 1.00 69.81 321 TRP A CA 1
ATOM 2461 C C . TRP A 1 321 ? -4.783 18.433 0.306 1.00 69.81 321 TRP A C 1
ATOM 2463 O O . TRP A 1 321 ? -5.591 19.301 0.636 1.00 69.81 321 TRP A O 1
ATOM 2473 N N . TYR A 1 322 ? -5.079 17.524 -0.628 1.00 70.69 322 TYR A N 1
ATOM 2474 C CA . TYR A 1 322 ? -6.359 17.510 -1.345 1.00 70.69 322 TYR A CA 1
ATOM 2475 C C . TYR A 1 322 ? -7.347 16.450 -0.848 1.00 70.69 322 TYR A C 1
ATOM 2477 O O . TYR A 1 322 ? -8.475 16.388 -1.339 1.00 70.69 322 TYR A O 1
ATOM 2485 N N . GLY A 1 323 ? -6.970 15.635 0.137 1.00 76.56 323 GLY A N 1
ATOM 2486 C CA . GLY A 1 323 ? -7.775 14.501 0.575 1.00 76.56 323 GLY A CA 1
ATOM 2487 C C . GLY A 1 323 ? -7.762 13.391 -0.473 1.00 76.56 323 GLY A C 1
ATOM 2488 O O . GLY A 1 323 ? -6.707 12.909 -0.865 1.00 76.56 323 GLY A O 1
ATOM 2489 N N . ILE A 1 324 ? -8.929 12.948 -0.931 1.00 77.19 324 ILE A N 1
ATOM 2490 C CA . ILE A 1 324 ? -9.039 11.875 -1.924 1.00 77.19 324 ILE A CA 1
ATOM 2491 C C . ILE A 1 324 ? -9.369 12.477 -3.279 1.00 77.19 324 ILE A C 1
ATOM 2493 O O . ILE A 1 324 ? -10.496 12.913 -3.521 1.00 77.19 324 ILE A O 1
ATOM 2497 N N . LYS A 1 325 ? -8.400 12.453 -4.188 1.00 84.12 325 LYS A N 1
ATOM 2498 C CA . LYS A 1 325 ? -8.614 12.810 -5.585 1.00 84.12 325 LYS A CA 1
ATOM 2499 C C . LYS A 1 325 ? -9.242 11.637 -6.328 1.00 84.12 325 LYS A C 1
ATOM 2501 O O . LYS A 1 325 ? -8.746 10.518 -6.248 1.00 84.12 325 LYS A O 1
ATOM 2506 N N . THR A 1 326 ? -10.329 11.885 -7.055 1.00 82.62 326 THR A N 1
ATOM 2507 C CA . THR A 1 326 ? -10.975 10.870 -7.898 1.00 82.62 326 THR A CA 1
ATOM 2508 C C . THR A 1 326 ? -10.633 11.121 -9.359 1.00 82.62 326 THR A C 1
ATOM 2510 O O . THR A 1 326 ? -10.860 12.210 -9.880 1.00 82.62 326 THR A O 1
ATOM 2513 N N . VAL A 1 327 ? -10.130 10.100 -10.047 1.00 83.94 327 VAL A N 1
ATOM 2514 C CA . VAL A 1 327 ? -9.776 10.155 -11.469 1.00 83.94 327 VAL A CA 1
ATOM 2515 C C . VAL A 1 327 ? -10.526 9.058 -12.217 1.00 83.94 327 VAL A C 1
ATOM 2517 O O . VAL A 1 327 ? -10.514 7.890 -11.835 1.00 83.94 327 VAL A O 1
ATOM 2520 N N . ASN A 1 328 ? -11.200 9.414 -13.308 1.00 84.12 328 ASN A N 1
ATOM 2521 C CA . ASN A 1 328 ? -11.765 8.436 -14.226 1.00 84.12 328 ASN A CA 1
ATOM 2522 C C . ASN A 1 328 ? -10.647 7.833 -15.080 1.00 84.12 328 ASN A C 1
ATOM 2524 O O . ASN A 1 328 ? -10.024 8.548 -15.860 1.00 84.12 328 ASN A O 1
ATOM 2528 N N . VAL A 1 329 ? -10.457 6.521 -14.973 1.00 88.50 329 VAL A N 1
ATOM 2529 C CA . VAL A 1 329 ? -9.443 5.751 -15.708 1.00 88.50 329 VAL A CA 1
ATOM 2530 C C . VAL A 1 329 ? -10.064 4.702 -16.637 1.00 88.50 329 VAL A C 1
ATOM 2532 O O . VAL A 1 329 ? -9.393 3.764 -17.052 1.00 88.50 329 VAL A O 1
ATOM 2535 N N . SER A 1 330 ? -11.347 4.860 -17.000 1.00 88.12 330 SER A N 1
ATOM 2536 C CA . SER A 1 330 ? -12.024 4.014 -18.008 1.00 88.12 330 SER A CA 1
ATOM 2537 C C . SER A 1 330 ? -11.259 3.929 -19.332 1.00 88.12 330 SER A C 1
ATOM 2539 O O . SER A 1 330 ? -11.206 2.867 -19.946 1.00 88.12 330 SER A O 1
ATOM 2541 N N . ASN A 1 331 ? -10.635 5.035 -19.741 1.00 87.75 331 ASN A N 1
ATOM 2542 C CA . ASN A 1 331 ? -9.584 5.051 -20.745 1.00 87.75 331 ASN A CA 1
ATOM 2543 C C . ASN A 1 331 ? -8.285 5.505 -20.077 1.00 87.75 331 ASN A C 1
ATOM 2545 O O . ASN A 1 331 ? -8.090 6.697 -19.843 1.00 87.75 331 ASN A O 1
ATOM 2549 N N . VAL A 1 332 ? -7.388 4.559 -19.799 1.00 85.69 332 VAL A N 1
ATOM 2550 C CA . VAL A 1 332 ? -6.101 4.859 -19.158 1.00 85.69 332 VAL A CA 1
ATOM 2551 C C . VAL A 1 332 ? -5.230 5.796 -19.991 1.00 85.69 332 VAL A C 1
ATOM 2553 O O . VAL A 1 332 ? -4.427 6.500 -19.412 1.00 85.69 332 VAL A O 1
ATOM 2556 N N . MET A 1 333 ? -5.411 5.887 -21.312 1.00 86.62 333 MET A N 1
ATOM 2557 C CA . MET A 1 333 ? -4.650 6.826 -22.153 1.00 86.62 333 MET A CA 1
ATOM 2558 C C . MET A 1 333 ? -5.128 8.277 -22.033 1.00 86.62 333 MET A C 1
ATOM 2560 O O . MET A 1 333 ? -4.457 9.186 -22.511 1.00 86.62 333 MET A O 1
ATOM 2564 N N . SER A 1 334 ? -6.309 8.500 -21.456 1.00 84.25 334 SER A N 1
ATOM 2565 C CA . SER A 1 334 ? -6.913 9.824 -21.317 1.00 84.25 334 SER A CA 1
ATOM 2566 C C . SER A 1 334 ? -7.657 9.926 -19.982 1.00 84.25 334 SER A C 1
ATOM 2568 O O . SER A 1 334 ? -8.891 10.007 -19.972 1.00 84.25 334 SER A O 1
ATOM 2570 N N . PRO A 1 335 ? -6.931 9.894 -18.850 1.00 84.88 335 PRO A N 1
ATOM 2571 C CA . PRO A 1 335 ? -7.534 10.001 -17.530 1.00 84.88 335 PRO A CA 1
ATOM 2572 C C . PRO A 1 335 ? -8.225 11.361 -17.351 1.00 84.88 335 PRO A C 1
ATOM 2574 O O . PRO A 1 335 ? -7.727 12.387 -17.814 1.00 84.88 335 PRO A O 1
ATOM 2577 N N . VAL A 1 336 ? -9.374 11.376 -16.669 1.00 87.00 336 VAL A N 1
ATOM 2578 C CA . VAL A 1 336 ? -10.166 12.601 -16.436 1.00 87.00 336 VAL A CA 1
ATOM 2579 C C . VAL A 1 336 ? -10.283 12.874 -14.941 1.00 87.00 336 VAL A C 1
ATOM 2581 O O . VAL A 1 336 ? -10.804 12.040 -14.202 1.00 87.00 336 VAL A O 1
ATOM 2584 N N . ASP A 1 337 ? -9.828 14.048 -14.506 1.00 84.12 337 ASP A N 1
ATOM 2585 C CA . ASP A 1 337 ? -9.989 14.527 -13.131 1.00 84.12 337 ASP A CA 1
ATOM 2586 C C . ASP A 1 337 ? -11.478 14.729 -12.807 1.00 84.12 337 ASP A C 1
ATOM 2588 O O . ASP A 1 337 ? -12.189 15.436 -13.523 1.00 84.12 337 ASP A O 1
ATOM 2592 N N . MET A 1 338 ? -11.963 14.072 -11.753 1.00 79.56 338 MET A N 1
ATOM 2593 C CA . MET A 1 338 ? -13.349 14.167 -11.287 1.00 79.56 338 MET A CA 1
ATOM 2594 C C . MET A 1 338 ? -13.491 15.006 -10.011 1.00 79.56 338 MET A C 1
ATOM 2596 O O . MET A 1 338 ? -14.588 15.087 -9.457 1.00 79.56 338 MET A O 1
ATOM 2600 N N . GLY A 1 339 ? -12.405 15.630 -9.551 1.00 77.88 339 GLY A N 1
ATOM 2601 C CA . GLY A 1 339 ? -12.362 16.448 -8.351 1.00 77.88 339 GLY A CA 1
ATOM 2602 C C . GLY A 1 339 ? -11.950 15.686 -7.093 1.00 77.88 339 GLY A C 1
ATOM 2603 O O . GLY A 1 339 ? -11.605 14.500 -7.109 1.00 77.88 339 GLY A O 1
ATOM 2604 N N . ASN A 1 340 ? -11.995 16.411 -5.978 1.00 75.94 340 ASN A N 1
ATOM 2605 C CA . ASN A 1 340 ? -11.436 15.986 -4.701 1.00 75.94 340 ASN A CA 1
ATOM 2606 C C . ASN A 1 340 ? -12.530 15.832 -3.642 1.00 75.94 340 ASN A C 1
ATOM 2608 O O . ASN A 1 340 ? -13.439 16.656 -3.546 1.00 75.94 340 ASN A O 1
ATOM 2612 N N . THR A 1 341 ? -12.410 14.797 -2.813 1.00 72.44 341 THR A N 1
ATOM 2613 C CA . THR A 1 341 ? -13.181 14.633 -1.579 1.00 72.44 341 THR A CA 1
ATOM 2614 C C . THR A 1 341 ? -12.281 14.874 -0.387 1.00 72.44 341 THR A C 1
ATOM 2616 O O . THR A 1 341 ? -11.306 14.164 -0.160 1.00 72.44 341 THR A O 1
ATOM 2619 N N . LEU A 1 342 ? -12.632 15.877 0.396 1.00 72.94 342 LEU A N 1
ATOM 2620 C CA . LEU A 1 342 ? -11.820 16.331 1.505 1.00 72.94 342 LEU A CA 1
ATOM 2621 C C . LEU A 1 342 ? -11.941 15.358 2.712 1.00 72.94 342 LEU A C 1
ATOM 2623 O O . LEU A 1 342 ? -13.047 15.015 3.123 1.00 72.94 342 LEU A O 1
ATOM 2627 N N . THR A 1 343 ? -10.816 14.920 3.290 1.00 64.25 343 THR A N 1
ATOM 2628 C CA . THR A 1 343 ? -10.683 13.951 4.403 1.00 64.25 343 THR A CA 1
ATOM 2629 C C . THR A 1 343 ? -10.301 14.531 5.767 1.00 64.25 343 THR A C 1
ATOM 2631 O O . THR A 1 343 ? -10.242 13.798 6.746 1.00 64.25 343 THR A O 1
ATOM 2634 N N . GLY A 1 344 ? -10.061 15.829 5.882 1.00 61.56 344 GLY A N 1
ATOM 2635 C CA . GLY A 1 344 ? -9.906 16.531 7.158 1.00 61.56 344 GLY A CA 1
ATOM 2636 C C . GLY A 1 344 ? -8.565 17.219 7.416 1.00 61.56 344 GLY A C 1
ATOM 2637 O O . GLY A 1 344 ? -8.579 18.033 8.337 1.00 61.56 344 GLY A O 1
ATOM 2638 N N . GLY A 1 345 ? -7.511 16.949 6.625 1.00 62.84 345 GLY A N 1
ATOM 2639 C CA . GLY A 1 345 ? -6.235 17.699 6.571 1.00 62.84 345 GLY A CA 1
ATOM 2640 C C . GLY A 1 345 ? -5.325 17.567 7.791 1.00 62.84 345 GLY A C 1
ATOM 2641 O O . GLY A 1 345 ? -5.733 17.019 8.817 1.00 62.84 345 GLY A O 1
ATOM 2642 N N . TRP A 1 346 ? -4.084 18.055 7.683 1.00 62.06 346 TRP A N 1
ATOM 2643 C CA . TRP A 1 346 ? -3.177 18.205 8.827 1.00 62.06 346 TRP A CA 1
ATOM 2644 C C . TRP A 1 346 ? -3.434 19.536 9.531 1.00 62.06 346 TRP A C 1
ATOM 2646 O O . TRP A 1 346 ? -3.666 20.553 8.891 1.00 62.06 346 TRP A O 1
ATOM 2656 N N . ASN A 1 347 ? -3.339 19.572 10.861 1.00 61.00 347 ASN A N 1
ATOM 2657 C CA . ASN A 1 347 ? -3.326 20.857 11.558 1.00 61.00 347 ASN A CA 1
ATOM 2658 C C . ASN A 1 347 ? -1.880 21.370 11.605 1.00 61.00 347 ASN A C 1
ATOM 2660 O O . ASN A 1 347 ? -1.055 20.782 12.302 1.00 61.00 347 ASN A O 1
ATOM 2664 N N . LEU A 1 348 ? -1.573 22.432 10.860 1.00 66.94 348 LEU A N 1
ATOM 2665 C CA . LEU A 1 348 ? -0.209 22.965 10.706 1.00 66.94 348 LEU A CA 1
ATOM 2666 C C . LEU A 1 348 ? 0.144 24.032 11.746 1.00 66.94 348 LEU A C 1
ATOM 2668 O O . LEU A 1 348 ? 1.314 24.262 12.047 1.00 66.94 348 LEU A O 1
ATOM 2672 N N . GLY A 1 349 ? -0.874 24.666 12.319 1.00 65.44 349 GLY A N 1
ATOM 2673 C CA . GLY A 1 349 ? -0.731 25.724 13.305 1.00 65.44 349 GLY A CA 1
ATOM 2674 C C . GLY A 1 349 ? -1.896 25.711 14.279 1.00 65.44 349 GLY A C 1
ATOM 2675 O O . GLY A 1 349 ? -3.010 25.309 13.941 1.00 65.44 349 GLY A O 1
ATOM 2676 N N . ALA A 1 350 ? -1.637 26.146 15.502 1.00 79.69 350 ALA A N 1
ATOM 2677 C CA . ALA A 1 350 ? -2.643 26.263 16.537 1.00 79.69 350 ALA A CA 1
ATOM 2678 C C . ALA A 1 350 ? -2.340 27.492 17.382 1.00 79.69 350 ALA A C 1
ATOM 2680 O O . ALA A 1 350 ? -1.191 27.696 17.767 1.00 79.69 350 ALA A O 1
ATOM 2681 N N . ASP A 1 351 ? -3.373 28.251 17.724 1.00 79.69 351 ASP A N 1
ATOM 2682 C CA . ASP A 1 351 ? -3.259 29.301 18.727 1.00 79.69 351 ASP A CA 1
ATOM 2683 C C . ASP A 1 351 ? -4.486 29.311 19.635 1.00 79.69 351 ASP A C 1
ATOM 2685 O O . ASP A 1 351 ? -5.571 28.844 19.270 1.00 79.69 351 ASP A O 1
ATOM 2689 N N . LYS A 1 352 ? -4.307 29.793 20.861 1.00 87.31 352 LYS A N 1
ATOM 2690 C CA . LYS A 1 352 ? -5.303 29.751 21.926 1.00 87.31 352 LYS A CA 1
ATOM 2691 C C . LYS A 1 352 ? -5.546 31.147 22.479 1.00 87.31 352 LYS A C 1
ATOM 2693 O O . LYS A 1 352 ? -4.620 31.817 22.921 1.00 87.31 352 LYS A O 1
ATOM 2698 N N . PHE A 1 353 ? -6.820 31.496 22.636 1.00 87.69 353 PHE A N 1
ATOM 2699 C CA . PHE A 1 353 ? -7.237 32.660 23.410 1.00 87.69 353 PHE A CA 1
ATOM 2700 C C . PHE A 1 353 ? -8.345 32.286 24.399 1.00 87.69 353 PHE A C 1
ATOM 2702 O O . PHE A 1 353 ? -9.442 31.870 24.019 1.00 87.69 353 PHE A O 1
ATOM 2709 N N . GLY A 1 354 ? -8.060 32.418 25.698 1.00 89.31 354 GLY A N 1
ATOM 2710 C CA . GLY A 1 354 ? -8.992 32.025 26.759 1.00 89.31 354 GLY A CA 1
ATOM 2711 C C . GLY A 1 354 ? -9.344 30.534 26.696 1.00 89.31 354 GLY A C 1
ATOM 2712 O O . GLY A 1 354 ? -8.457 29.682 26.747 1.00 89.31 354 GLY A O 1
ATOM 2713 N N . SER A 1 355 ? -10.635 30.213 26.591 1.00 89.94 355 SER A N 1
ATOM 2714 C CA . SER A 1 355 ? -11.142 28.843 26.423 1.00 89.94 355 SER A CA 1
ATOM 2715 C C . SER A 1 355 ? -11.311 28.421 24.961 1.00 89.94 355 SER A C 1
ATOM 2717 O O . SER A 1 355 ? -11.921 27.390 24.695 1.00 89.94 355 SER A O 1
ATOM 2719 N N . ARG A 1 356 ? -10.787 29.189 24.000 1.00 86.69 356 ARG A N 1
ATOM 2720 C CA . ARG A 1 356 ? -10.903 28.879 22.573 1.00 86.69 356 ARG A CA 1
ATOM 2721 C C . ARG A 1 356 ? -9.559 28.486 21.981 1.00 86.69 356 ARG A C 1
ATOM 2723 O O . ARG A 1 356 ? -8.559 29.159 22.212 1.00 86.69 356 ARG A O 1
ATOM 2730 N N . LEU A 1 357 ? -9.555 27.425 21.184 1.00 82.06 357 LEU A N 1
ATOM 2731 C CA . LEU A 1 357 ? -8.405 26.954 20.414 1.00 82.06 357 LEU A CA 1
ATOM 2732 C C . LEU A 1 357 ? -8.746 27.036 18.929 1.00 82.06 357 LEU A C 1
ATOM 2734 O O . LEU A 1 357 ? -9.716 26.419 18.494 1.00 82.06 357 LEU A O 1
ATOM 2738 N N . ALA A 1 358 ? -7.971 27.794 18.164 1.00 84.69 358 ALA A N 1
ATOM 2739 C CA . ALA A 1 358 ? -8.104 27.859 16.718 1.00 84.69 358 ALA A CA 1
ATOM 2740 C C . ALA A 1 358 ? -6.992 27.027 16.073 1.00 84.69 358 ALA A C 1
ATOM 2742 O O . ALA A 1 358 ? -5.834 27.127 16.469 1.00 84.69 358 ALA A O 1
ATOM 2743 N N . LEU A 1 359 ? -7.354 26.186 15.110 1.00 81.56 359 LEU A N 1
ATOM 2744 C CA . LEU A 1 359 ? -6.441 25.322 14.372 1.00 81.56 359 LEU A CA 1
ATOM 2745 C C . LEU A 1 359 ? -6.429 25.740 12.907 1.00 81.56 359 LEU A C 1
ATOM 2747 O O . LEU A 1 359 ? -7.482 25.757 12.263 1.00 81.56 359 LEU A O 1
ATOM 2751 N N . ALA A 1 360 ? -5.237 26.033 12.398 1.00 77.94 360 ALA A N 1
ATOM 2752 C CA . ALA A 1 360 ? -4.944 26.121 10.980 1.00 77.94 360 ALA A CA 1
ATOM 2753 C C . ALA A 1 360 ? -4.960 24.697 10.439 1.00 77.94 360 ALA A C 1
ATOM 2755 O O . ALA A 1 360 ? -4.138 23.873 10.842 1.00 77.94 360 ALA A O 1
ATOM 2756 N N . ASN A 1 361 ? -5.934 24.395 9.592 1.00 71.56 361 ASN A N 1
ATOM 2757 C CA . ASN A 1 361 ? -6.139 23.062 9.068 1.00 71.56 361 ASN A CA 1
ATOM 2758 C C . ASN A 1 361 ? -5.861 23.054 7.561 1.00 71.56 361 ASN A C 1
ATOM 2760 O O . ASN A 1 361 ? -6.581 23.666 6.769 1.00 71.56 361 ASN A O 1
ATOM 2764 N N . GLU A 1 362 ? -4.799 22.361 7.178 1.00 67.12 362 GLU A N 1
ATOM 2765 C CA . GLU A 1 362 ? -4.257 22.250 5.831 1.00 67.12 362 GLU A CA 1
ATOM 2766 C C . GLU A 1 362 ? -5.297 21.738 4.840 1.00 67.12 362 GLU A C 1
ATOM 2768 O O . GLU A 1 362 ? -5.689 20.576 4.877 1.00 67.12 362 GLU A O 1
ATOM 2773 N N . GLY A 1 363 ? -5.756 22.620 3.950 1.00 61.38 363 GLY A N 1
ATOM 2774 C CA . GLY A 1 363 ? -6.791 22.310 2.958 1.00 61.38 363 GLY A CA 1
ATOM 2775 C C . GLY A 1 363 ? -8.235 22.410 3.474 1.00 61.38 363 GLY A C 1
ATOM 2776 O O . GLY A 1 363 ? -9.167 22.166 2.711 1.00 61.38 363 GLY A O 1
ATOM 2777 N N . TYR A 1 364 ? -8.450 22.797 4.740 1.00 65.62 364 TYR A N 1
ATOM 2778 C CA . TYR A 1 364 ? -9.775 22.884 5.392 1.00 65.62 364 TYR A CA 1
ATOM 2779 C C . TYR A 1 364 ? -9.994 24.217 6.114 1.00 65.62 364 TYR A C 1
ATOM 2781 O O . TYR A 1 364 ? -10.913 24.331 6.929 1.00 65.62 364 TYR A O 1
ATOM 2789 N N . GLY A 1 365 ? -9.156 25.213 5.834 1.00 76.81 365 GLY A N 1
ATOM 2790 C CA . GLY A 1 365 ? -9.178 26.526 6.453 1.00 76.81 365 GLY A CA 1
ATOM 2791 C C . GLY A 1 365 ? -8.937 26.448 7.955 1.00 76.81 365 GLY A C 1
ATOM 2792 O O . GLY A 1 365 ? -7.844 26.105 8.392 1.00 76.81 365 GLY A O 1
ATOM 2793 N N . VAL A 1 366 ? -9.940 26.800 8.756 1.00 81.06 366 VAL A N 1
ATOM 2794 C CA . VAL A 1 366 ? -9.782 26.962 10.206 1.00 81.06 366 VAL A CA 1
ATOM 2795 C C . VAL A 1 366 ? -10.835 26.170 10.968 1.00 81.06 366 VAL A C 1
ATOM 2797 O O . VAL A 1 366 ? -12.024 26.236 10.649 1.00 81.06 366 VAL A O 1
ATOM 2800 N N . LYS A 1 367 ? -10.415 25.462 12.020 1.00 85.06 367 LYS A N 1
ATOM 2801 C CA . LYS A 1 367 ? -11.318 24.866 13.016 1.00 85.06 367 LYS A CA 1
ATOM 2802 C C . LYS A 1 367 ? -11.198 25.603 14.340 1.00 85.06 367 LYS A C 1
ATOM 2804 O O . LYS A 1 367 ? -10.096 25.866 14.804 1.00 85.06 367 LYS A O 1
ATOM 2809 N N . LEU A 1 368 ? -12.330 25.892 14.965 1.00 85.69 368 LEU A N 1
ATOM 2810 C CA . LEU A 1 368 ? -12.400 26.552 16.261 1.00 85.69 368 LEU A CA 1
ATOM 2811 C C . LEU A 1 368 ? -13.001 25.595 17.286 1.00 85.69 368 LEU A C 1
ATOM 2813 O O . LEU A 1 368 ? -14.094 25.078 17.069 1.00 85.69 368 LEU A O 1
ATOM 2817 N N . PHE A 1 369 ? -12.312 25.388 18.401 1.00 80.81 369 PHE A N 1
ATOM 2818 C CA . PHE A 1 369 ? -12.727 24.514 19.493 1.00 80.81 369 PHE A CA 1
ATOM 2819 C C . PHE A 1 369 ? -12.937 25.293 20.789 1.00 80.81 369 PHE A C 1
ATOM 2821 O O . PHE A 1 369 ? -12.201 26.234 21.081 1.00 80.81 369 PHE A O 1
ATOM 2828 N N . ASP A 1 370 ? -13.905 24.847 21.583 1.00 81.38 370 ASP A N 1
ATOM 2829 C CA . ASP A 1 370 ? -14.014 25.140 23.005 1.00 81.38 370 ASP A CA 1
ATOM 2830 C C . ASP A 1 370 ? -13.171 24.110 23.758 1.00 81.38 370 ASP A C 1
ATOM 2832 O O . ASP A 1 370 ? -13.374 22.901 23.629 1.00 81.38 370 ASP A O 1
ATOM 2836 N N . ILE A 1 371 ? -12.218 24.598 24.539 1.00 86.69 371 ILE A N 1
ATOM 2837 C CA . ILE A 1 371 ? -11.307 23.812 25.369 1.00 86.69 371 ILE A CA 1
ATOM 2838 C C . ILE A 1 371 ? -11.511 24.105 26.863 1.00 86.69 371 ILE A C 1
ATOM 2840 O O . ILE A 1 371 ? -10.596 23.908 27.660 1.00 86.69 371 ILE A O 1
ATOM 2844 N N . THR A 1 372 ? -12.699 24.576 27.264 1.00 90.94 372 THR A N 1
ATOM 2845 C CA . THR A 1 372 ? -13.068 24.778 28.677 1.00 90.94 372 THR A CA 1
ATOM 2846 C C . THR A 1 372 ? -12.867 23.494 29.486 1.00 90.94 372 THR A C 1
ATOM 2848 O O . THR A 1 372 ? -12.328 23.537 30.590 1.00 90.94 372 THR A O 1
ATOM 2851 N N . ASN A 1 373 ? -13.221 22.337 28.912 1.00 72.56 373 ASN A N 1
ATOM 2852 C CA . ASN A 1 373 ? -12.817 21.034 29.427 1.00 72.56 373 ASN A CA 1
ATOM 2853 C C . ASN A 1 373 ? -11.677 20.463 28.572 1.00 72.56 373 ASN A C 1
ATOM 2855 O O . ASN A 1 373 ? -11.904 19.943 27.484 1.00 72.56 373 ASN A O 1
ATOM 2859 N N . LEU A 1 374 ? -10.451 20.500 29.093 1.00 66.56 374 LEU A N 1
ATOM 2860 C CA . LEU A 1 374 ? -9.266 19.995 28.388 1.00 66.56 374 LEU A CA 1
ATOM 2861 C C . LEU A 1 374 ? -9.305 18.482 28.133 1.00 66.56 374 LEU A C 1
ATOM 2863 O O . LEU A 1 374 ? -8.680 18.011 27.188 1.00 66.56 374 LEU A O 1
ATOM 2867 N N . SER A 1 375 ? -10.049 17.723 28.945 1.00 56.81 375 SER A N 1
ATOM 2868 C CA . SER A 1 375 ? -10.247 16.283 28.726 1.00 56.81 375 SER A CA 1
ATOM 2869 C C . SER A 1 375 ? -11.288 15.981 27.644 1.00 56.81 375 SER A C 1
ATOM 2871 O O . SER A 1 375 ? -11.360 14.856 27.153 1.00 56.81 375 SER A O 1
ATOM 2873 N N . SER A 1 376 ? -12.088 16.980 27.256 1.00 57.03 376 SER A N 1
ATOM 2874 C CA . SER A 1 376 ? -13.119 16.850 26.230 1.00 57.03 376 SER A CA 1
ATOM 2875 C C . SER A 1 376 ? -13.344 18.174 25.478 1.00 57.03 376 SER A C 1
ATOM 2877 O O . SER A 1 376 ? -14.356 18.846 25.688 1.00 57.03 376 SER A O 1
ATOM 2879 N N . PRO A 1 377 ? -12.401 18.585 24.608 1.00 59.97 377 PRO A N 1
ATOM 2880 C CA . PRO A 1 377 ? -12.611 19.713 23.708 1.00 59.97 377 PRO A CA 1
ATOM 2881 C C . PRO A 1 377 ? -13.818 19.493 22.791 1.00 59.97 377 PRO A C 1
ATOM 2883 O O . PRO A 1 377 ? -14.016 18.387 22.284 1.00 59.97 377 PRO A O 1
ATOM 2886 N N . SER A 1 378 ? -14.585 20.547 22.508 1.00 78.44 378 SER A N 1
ATOM 2887 C CA . SER A 1 378 ? -15.733 20.489 21.593 1.00 78.44 378 SER A CA 1
ATOM 2888 C C . SER A 1 378 ? -15.554 21.432 20.404 1.00 78.44 378 SER A C 1
ATOM 2890 O O . SER A 1 378 ? -15.013 22.524 20.540 1.00 78.44 378 SER A O 1
ATOM 2892 N N . LEU A 1 379 ? -15.954 21.000 19.207 1.00 82.69 379 LEU A N 1
ATOM 2893 C CA . LEU A 1 379 ? -15.851 21.818 17.996 1.00 82.69 379 LEU A CA 1
ATOM 2894 C C . LEU A 1 379 ? -16.941 22.902 18.009 1.00 82.69 379 LEU A C 1
ATOM 2896 O O . LEU A 1 379 ? -18.124 22.576 18.016 1.00 82.69 379 LEU A O 1
ATOM 2900 N N . ILE A 1 380 ? -16.539 24.174 17.971 1.00 87.31 380 ILE A N 1
ATOM 2901 C CA . ILE A 1 380 ? -17.436 25.337 17.872 1.00 87.31 380 ILE A CA 1
ATOM 2902 C C . ILE A 1 380 ? -17.786 25.606 16.406 1.00 87.31 380 ILE A C 1
ATOM 2904 O O . ILE A 1 380 ? -18.953 25.792 16.072 1.00 87.31 380 ILE A O 1
ATOM 2908 N N . ALA A 1 381 ? -16.777 25.675 15.529 1.00 85.31 381 ALA A N 1
ATOM 2909 C CA . ALA A 1 381 ? -16.969 26.090 14.140 1.00 85.31 381 ALA A CA 1
ATOM 2910 C C . ALA A 1 381 ? -15.887 25.550 13.196 1.00 85.31 381 ALA A C 1
ATOM 2912 O O . ALA A 1 381 ? -14.778 25.213 13.608 1.00 85.31 381 ALA A O 1
ATOM 2913 N N . THR A 1 382 ? -16.209 25.499 11.903 1.00 82.38 382 THR A N 1
ATOM 2914 C CA . THR A 1 382 ? -15.263 25.232 10.810 1.00 82.38 382 THR A CA 1
ATOM 2915 C C . THR A 1 382 ? -15.484 26.255 9.701 1.00 82.38 382 THR A C 1
ATOM 2917 O O . THR A 1 382 ? -16.624 26.469 9.292 1.00 82.38 382 THR A O 1
ATOM 2920 N N . ASN A 1 383 ? -14.411 26.872 9.208 1.00 81.19 383 ASN A N 1
ATOM 2921 C CA . ASN A 1 383 ? -14.443 27.749 8.042 1.00 81.19 383 ASN A CA 1
ATOM 2922 C C . ASN A 1 383 ? -13.495 27.217 6.966 1.00 81.19 383 ASN A C 1
ATOM 2924 O O . ASN A 1 383 ? -12.285 27.395 7.063 1.00 81.19 383 ASN A O 1
ATOM 2928 N N . THR A 1 384 ? -14.061 26.599 5.931 1.00 75.69 384 THR A N 1
ATOM 2929 C CA . THR A 1 384 ? -13.312 26.018 4.808 1.00 75.69 384 THR A CA 1
ATOM 2930 C C . THR A 1 384 ? -13.067 27.001 3.663 1.00 75.69 384 THR A C 1
ATOM 2932 O O . THR A 1 384 ? -12.278 26.697 2.774 1.00 75.69 384 THR A O 1
ATOM 2935 N N . ALA A 1 385 ? -13.705 28.179 3.662 1.00 73.62 385 ALA A N 1
ATOM 2936 C CA . ALA A 1 385 ? -13.562 29.167 2.584 1.00 73.62 385 ALA A CA 1
ATOM 2937 C C . ALA A 1 385 ? -12.151 29.774 2.519 1.00 73.62 385 ALA A C 1
ATOM 2939 O O . ALA A 1 385 ? -11.737 30.277 1.481 1.00 73.62 385 ALA A O 1
ATOM 2940 N N . ILE A 1 386 ? -11.414 29.701 3.629 1.00 69.00 386 ILE A N 1
ATOM 2941 C CA . ILE A 1 386 ? -10.041 30.200 3.763 1.00 69.00 386 ILE A CA 1
ATOM 2942 C C . ILE A 1 386 ? -9.054 29.298 2.990 1.00 69.00 386 ILE A C 1
ATOM 2944 O O . ILE A 1 386 ? -7.948 29.719 2.669 1.00 69.00 386 ILE A O 1
ATOM 2948 N N . GLY A 1 387 ? -9.454 28.068 2.642 1.00 70.00 387 GLY A N 1
ATOM 2949 C CA . GLY A 1 387 ? -8.621 27.138 1.885 1.00 70.00 387 GLY A CA 1
ATOM 2950 C C . GLY A 1 387 ? -7.382 26.703 2.668 1.00 70.00 387 GLY A C 1
ATOM 2951 O O . GLY A 1 387 ? -7.492 26.094 3.731 1.00 70.00 387 GLY A O 1
ATOM 2952 N N . PHE A 1 388 ? -6.196 26.975 2.128 1.00 68.12 388 PHE A N 1
ATOM 2953 C CA . PHE A 1 388 ? -4.929 26.585 2.740 1.00 68.12 388 PHE A CA 1
ATOM 2954 C C . PHE A 1 388 ? -4.542 27.542 3.879 1.00 68.12 388 PHE A C 1
ATOM 2956 O O . PHE A 1 388 ? -4.243 28.712 3.643 1.00 68.12 388 PHE A O 1
ATOM 2963 N N . CYS A 1 389 ? -4.519 27.037 5.114 1.00 66.56 389 CYS A N 1
ATOM 2964 C CA . CYS A 1 389 ? -4.086 27.779 6.294 1.00 66.56 389 CYS A CA 1
ATOM 2965 C C . CYS A 1 389 ? -2.892 27.053 6.928 1.00 66.56 389 CYS A C 1
ATOM 2967 O O . CYS A 1 389 ? -3.056 25.981 7.505 1.00 66.56 389 CYS A O 1
ATOM 2969 N N . TRP A 1 390 ? -1.691 27.622 6.789 1.00 65.00 390 TRP A N 1
ATOM 2970 C CA . TRP A 1 390 ? -0.462 27.080 7.391 1.00 65.00 390 TRP A CA 1
ATOM 2971 C C . TRP A 1 390 ? -0.345 27.463 8.867 1.00 65.00 390 TRP A C 1
ATOM 2973 O O . TRP A 1 390 ? 0.084 26.679 9.706 1.00 65.00 390 TRP A O 1
ATOM 2983 N N . ASN A 1 391 ? -0.696 28.705 9.188 1.00 72.62 391 ASN A N 1
ATOM 2984 C CA . ASN A 1 391 ? -0.510 29.281 10.509 1.00 72.62 391 ASN A CA 1
ATOM 2985 C C . ASN A 1 391 ? -1.733 30.119 10.873 1.00 72.62 391 ASN A C 1
ATOM 2987 O O . ASN A 1 391 ? -2.395 30.676 9.996 1.00 72.62 391 ASN A O 1
ATOM 2991 N N . ILE A 1 392 ? -2.020 30.195 12.164 1.00 80.38 392 ILE A N 1
ATOM 2992 C CA . ILE A 1 392 ? -3.166 30.894 12.720 1.00 80.38 392 ILE A CA 1
ATOM 2993 C C . ILE A 1 392 ? -2.778 31.510 14.050 1.00 80.38 392 ILE A C 1
ATOM 2995 O O . ILE A 1 392 ? -2.082 30.870 14.833 1.00 80.38 392 ILE A O 1
ATOM 2999 N N . ASN A 1 393 ? -3.195 32.750 14.289 1.00 85.06 393 ASN A N 1
ATOM 3000 C CA . ASN A 1 393 ? -2.916 33.447 15.537 1.00 85.06 393 ASN A CA 1
ATOM 3001 C C . ASN A 1 393 ? -4.111 34.314 15.901 1.00 85.06 393 ASN A C 1
ATOM 3003 O O . ASN A 1 393 ? -4.632 35.043 15.064 1.00 85.06 393 ASN A O 1
ATOM 3007 N N . TYR A 1 394 ? -4.511 34.291 17.163 1.00 87.62 394 TYR A N 1
ATOM 3008 C CA . TYR A 1 394 ? -5.436 35.279 17.674 1.00 87.62 394 TYR A CA 1
ATOM 3009 C C . TYR A 1 394 ? -4.788 36.662 17.677 1.00 87.62 394 TYR A C 1
ATOM 3011 O O . TYR A 1 394 ? -3.594 36.832 17.938 1.00 87.62 394 TYR A O 1
ATOM 3019 N N . SER A 1 395 ? -5.607 37.692 17.471 1.00 87.75 395 SER A N 1
ATOM 3020 C CA . SER A 1 395 ? -5.210 39.042 17.856 1.00 87.75 395 SER A CA 1
ATOM 3021 C C . SER A 1 395 ? -4.921 39.093 19.360 1.00 87.75 395 SER A C 1
ATOM 3023 O O . SER A 1 395 ? -5.467 38.315 20.144 1.00 87.75 395 SER A O 1
ATOM 3025 N N . ALA A 1 396 ? -4.139 40.079 19.803 1.00 82.88 396 ALA A N 1
ATOM 3026 C CA . ALA A 1 396 ? -3.840 40.266 21.228 1.00 82.88 396 ALA A CA 1
ATOM 3027 C C . ALA A 1 396 ? -5.101 40.415 22.111 1.00 82.88 396 ALA A C 1
ATOM 3029 O O . ALA A 1 396 ? -5.057 40.155 23.311 1.00 82.88 396 ALA A O 1
ATOM 3030 N N . THR A 1 397 ? -6.227 40.832 21.522 1.00 88.00 397 THR A N 1
ATOM 3031 C CA . THR A 1 397 ? -7.527 40.982 22.193 1.00 88.00 397 THR A CA 1
ATOM 3032 C C . THR A 1 397 ? -8.438 39.760 22.050 1.00 88.00 397 THR A C 1
ATOM 3034 O O . THR A 1 397 ? -9.520 39.748 22.637 1.00 88.00 397 THR A O 1
ATOM 3037 N N . GLY A 1 398 ? -8.055 38.764 21.245 1.00 80.44 398 GLY A N 1
ATOM 3038 C CA . GLY A 1 398 ? -8.843 37.561 20.967 1.00 80.44 398 GLY A CA 1
ATOM 3039 C C . GLY A 1 398 ? -10.124 37.792 20.166 1.00 80.44 398 GLY A C 1
ATOM 3040 O O . GLY A 1 398 ? -10.940 36.881 20.031 1.00 80.44 398 GLY A O 1
ATOM 3041 N N . GLN A 1 399 ? -10.329 39.009 19.658 1.00 77.25 399 GLN A N 1
ATOM 3042 C CA . GLN A 1 399 ? -11.499 39.371 18.855 1.00 77.25 399 GLN A CA 1
ATOM 3043 C C . GLN A 1 399 ? -11.386 38.892 17.403 1.00 77.25 399 GLN A C 1
ATOM 3045 O O . GLN A 1 399 ? -12.409 38.740 16.734 1.00 77.25 399 GLN A O 1
ATOM 3050 N N . HIS A 1 400 ? -10.163 38.642 16.931 1.00 81.19 400 HIS A N 1
ATOM 3051 C CA . HIS A 1 400 ? -9.872 38.183 15.576 1.00 81.19 400 HIS A CA 1
ATOM 3052 C C . HIS A 1 400 ? -8.922 36.986 15.604 1.00 81.19 400 HIS A C 1
ATOM 3054 O O . HIS A 1 400 ? -8.193 36.799 16.580 1.00 81.19 400 HIS A O 1
ATOM 3060 N N . ILE A 1 401 ? -8.977 36.201 14.531 1.00 79.81 401 ILE A N 1
ATOM 3061 C CA . ILE A 1 401 ? -8.155 35.027 14.229 1.00 79.81 401 ILE A CA 1
ATOM 3062 C C . ILE A 1 401 ? -7.529 35.252 12.856 1.00 79.81 401 ILE A C 1
ATOM 3064 O O . ILE A 1 401 ? -8.257 35.822 12.006 1.00 79.81 401 ILE A O 1
#

Nearest PDB structures (foldseek):
  3ei1-assembly1_A  TM=3.882E-01  e=2.124E-08  Homo sapiens
  6ue5-assembly1_B  TM=4.317E-01  e=1.274E-07  Homo sapiens
  8g46-assembly1_A  TM=3.439E-01  e=8.333E-08  Homo sapiens
  4a09-assembly1_A  TM=3.489E-01  e=1.772E-07  Homo sapiens
  4e5z-assembly1_A  TM=3.882E-01  e=2.368E-06  Homo sapiens

Foldseek 3Di:
DWDFEDDDWTWIWDFQWQKIWTFGADPVRDTHDTLEMDGDPAGFQDWDDDDQWIWTFGFQQGIWIWGNPCSVVSDIGTLEGDGDPDPVKGWHEWEDDDRFWIWIFMFFWIWIWGQDPSRYIDTPDTDPGFDDWPDPVDTWGKAAWYDDDQKIKTAIDDAQTQRGFMWIAGNPPRHGQATDHDGGFTFHYWYAADQAQKIKIWWTWPDCVPPPQWTKTKIWIWRCPPVNDTHTQDIDIFTFQRPPDHWGQQDWDYDPQKIWTWTQGGDDPDDDDDPPSAWTKTWIWHADRVGHIGTQDIDTLGHGWRDWYDDDQWIWTQHQQQGTWIWGVVPVNDIHTPGGDDDWHDFQEWEDDDQKIWTQGRQFGIWIWGCPPVVDIGTPDTDNVNGGGNYDYADPVNPRD